Protein AF-A0AAV5T6N1-F1 (afdb_monomer_lite)

InterPro domains:
  IPR019428 7TM GPCR, serpentine receptor class r (Str) [PF10326] (28-149)
  IPR019428 7TM GPCR, serpentine receptor class r (Str) [PF10326] (195-340)

Secondary structure (DSSP, 8-state):
-HHHHHHHHHHHHSS-TTTS-EEEEEHHHHHH---HHHHHHHHHHHHHHHHHHHHHHHHHHHHHHHHHHS---HHHHHHHHHHHHHHHHHHHHHIIIIIHHHHHHHHHHHHTPPPPHHHHHHHHHHHHHHHHHHHHHHHHH-HHHHHHHHHHHHHHHHHHTT-------PPP------------S-TT-HHHHHHHHHHHHHHHHHHHHHHHHHHHS--SS-HHHHHHHHHHHHHHHHHHHHHHHH-EEEEEETTEEEEEE-STTTT-THHHHHIIIIIHHHHHHHHHHHHHHHHHHHHHHH-HHHHHHTT-HHHHHHHHHHHHHHHHHHHHHHHHTS--TTGGG----TTHHHHHHHHHHHHHHHHHHHHHHHHHHHHHHHHHHS---HHHHHHHHHHHHHHHH-

Structure (mmCIF, N/CA/C/O backbone):
data_AF-A0AAV5T6N1-F1
#
_entry.id   AF-A0AAV5T6N1-F1
#
loop_
_atom_site.group_PDB
_atom_site.id
_atom_site.type_symbol
_atom_site.label_atom_id
_atom_site.label_alt_id
_atom_site.label_comp_id
_atom_site.label_asym_id
_atom_site.label_entity_id
_atom_site.label_seq_id
_atom_site.pdbx_PDB_ins_code
_atom_site.Cartn_x
_atom_site.Cartn_y
_atom_site.Cartn_z
_atom_site.occupancy
_atom_site.B_iso_or_equiv
_atom_site.auth_seq_id
_atom_site.auth_comp_id
_atom_site.auth_asym_id
_atom_site.auth_atom_id
_atom_site.pdbx_PDB_model_num
ATOM 1 N N . PHE A 1 1 ? 23.885 -3.125 -21.159 1.00 80.06 1 PHE A N 1
ATOM 2 C CA . PHE A 1 1 ? 22.544 -3.024 -20.554 1.00 80.06 1 PHE A CA 1
ATOM 3 C C . PHE A 1 1 ? 21.526 -2.171 -21.328 1.00 80.06 1 PHE A C 1
ATOM 5 O O . PHE A 1 1 ? 20.839 -2.745 -22.158 1.00 80.06 1 PHE A O 1
ATOM 12 N N . LEU A 1 2 ? 21.402 -0.845 -21.113 1.00 81.94 2 LEU A N 1
ATOM 13 C CA . LEU A 1 2 ? 20.228 -0.052 -21.562 1.00 81.94 2 LEU A CA 1
ATOM 14 C C . LEU A 1 2 ? 19.859 -0.222 -23.046 1.00 81.94 2 LEU A C 1
ATOM 16 O O . LEU A 1 2 ? 18.701 -0.450 -23.362 1.00 81.94 2 LEU A O 1
ATOM 20 N N . PHE A 1 3 ? 20.833 -0.173 -23.956 1.00 88.31 3 PHE A N 1
ATOM 21 C CA . PHE A 1 3 ? 20.565 -0.356 -25.386 1.00 88.31 3 PHE A CA 1
ATOM 22 C C . PHE A 1 3 ? 20.017 -1.758 -25.718 1.00 88.31 3 PHE A C 1
ATOM 24 O O . PHE A 1 3 ? 19.049 -1.874 -26.462 1.00 88.31 3 PHE A O 1
ATOM 31 N N . LYS A 1 4 ? 20.587 -2.810 -25.112 1.00 88.75 4 LYS A N 1
ATOM 32 C CA . LYS A 1 4 ? 20.131 -4.206 -25.253 1.00 88.75 4 LYS A CA 1
ATOM 33 C C . LYS A 1 4 ? 18.708 -4.373 -24.710 1.00 88.75 4 LYS A C 1
ATOM 35 O O . LYS A 1 4 ? 17.855 -4.908 -25.406 1.00 88.75 4 LYS A O 1
ATOM 40 N N . ALA A 1 5 ? 18.442 -3.857 -23.507 1.00 88.81 5 ALA A N 1
ATOM 41 C CA . ALA A 1 5 ? 17.113 -3.899 -22.898 1.00 88.81 5 ALA A CA 1
ATOM 42 C C . ALA A 1 5 ? 16.069 -3.154 -23.746 1.00 88.81 5 ALA A C 1
ATOM 44 O O . ALA A 1 5 ? 14.985 -3.681 -23.967 1.00 88.81 5 ALA A O 1
ATOM 45 N N . ALA A 1 6 ? 16.413 -1.975 -24.276 1.00 91.25 6 ALA A N 1
ATOM 46 C CA . ALA A 1 6 ? 15.530 -1.220 -25.157 1.00 91.25 6 ALA A CA 1
ATOM 47 C C . ALA A 1 6 ? 15.196 -1.998 -26.438 1.00 91.25 6 ALA A C 1
ATOM 49 O O . ALA A 1 6 ? 14.029 -2.099 -26.781 1.00 91.25 6 ALA A O 1
ATOM 50 N N . LEU A 1 7 ? 16.183 -2.600 -27.115 1.00 92.81 7 LEU A N 1
ATOM 51 C CA . LEU A 1 7 ? 15.928 -3.406 -28.318 1.00 92.81 7 LEU A CA 1
ATOM 52 C C . LEU A 1 7 ? 14.955 -4.560 -28.049 1.00 92.81 7 LEU A C 1
ATOM 54 O O . LEU A 1 7 ? 13.988 -4.728 -28.781 1.00 92.81 7 LEU A O 1
ATOM 58 N N . LEU A 1 8 ? 15.164 -5.299 -26.960 1.00 90.50 8 LEU A N 1
ATOM 59 C CA . LEU A 1 8 ? 14.302 -6.432 -26.635 1.00 90.50 8 LEU A CA 1
ATOM 60 C C . LEU A 1 8 ? 12.882 -5.999 -26.230 1.00 90.50 8 LEU A C 1
ATOM 62 O O . LEU A 1 8 ? 11.904 -6.673 -26.551 1.00 90.50 8 LEU A O 1
ATOM 66 N N . LEU A 1 9 ? 12.748 -4.861 -25.542 1.00 90.88 9 LEU A N 1
ATOM 67 C CA . LEU A 1 9 ? 11.443 -4.272 -25.233 1.00 90.88 9 LEU A CA 1
ATOM 68 C C . LEU A 1 9 ? 10.744 -3.753 -26.501 1.00 90.88 9 LEU A C 1
ATOM 70 O O . LEU A 1 9 ? 9.528 -3.917 -26.621 1.00 90.88 9 LEU A O 1
ATOM 74 N N . ASN A 1 10 ? 11.493 -3.195 -27.461 1.00 93.56 10 ASN A N 1
ATOM 75 C CA . ASN A 1 10 ? 10.959 -2.755 -28.752 1.00 93.56 10 ASN A CA 1
ATOM 76 C C . ASN A 1 10 ? 10.338 -3.916 -29.523 1.00 93.56 10 ASN A C 1
ATOM 78 O O . ASN A 1 10 ? 9.215 -3.791 -30.008 1.00 93.56 10 ASN A O 1
ATOM 82 N N . ASP A 1 11 ? 11.044 -5.044 -29.598 1.00 91.38 11 ASP A N 1
ATOM 83 C CA . ASP A 1 11 ? 10.562 -6.232 -30.305 1.00 91.38 11 ASP A CA 1
ATOM 84 C C . ASP A 1 11 ? 9.281 -6.782 -29.664 1.00 91.38 11 ASP A C 1
ATOM 86 O O . ASP A 1 11 ? 8.389 -7.270 -30.358 1.00 91.38 11 ASP A O 1
ATOM 90 N N . ARG A 1 12 ? 9.160 -6.656 -28.337 1.00 90.44 12 ARG A N 1
ATOM 91 C CA . ARG A 1 12 ? 8.043 -7.211 -27.566 1.00 90.44 12 ARG A CA 1
ATOM 92 C C . ARG A 1 12 ? 6.785 -6.348 -27.558 1.00 90.44 12 ARG A C 1
ATOM 94 O O . ARG A 1 12 ? 5.684 -6.889 -27.567 1.00 90.44 12 ARG A O 1
ATOM 101 N N . PHE A 1 13 ? 6.940 -5.032 -27.467 1.00 91.00 13 PHE A N 1
ATOM 102 C CA . PHE A 1 13 ? 5.826 -4.087 -27.309 1.00 91.00 13 PHE A CA 1
ATOM 103 C C . PHE A 1 13 ? 5.625 -3.189 -28.531 1.00 91.00 13 PHE A C 1
ATOM 105 O O . PHE A 1 13 ? 4.804 -2.275 -28.491 1.00 91.00 13 PHE A O 1
ATOM 112 N N . HIS A 1 14 ? 6.396 -3.404 -29.599 1.00 91.12 14 HIS A N 1
ATOM 113 C CA . HIS A 1 14 ? 6.330 -2.631 -30.840 1.00 91.12 14 HIS A CA 1
ATOM 114 C C . HIS A 1 14 ? 6.408 -1.110 -30.613 1.00 91.12 14 HIS A C 1
ATOM 116 O O . HIS A 1 14 ? 5.779 -0.327 -31.322 1.00 91.12 14 HIS A O 1
ATOM 122 N N . THR A 1 15 ? 7.179 -0.691 -29.605 1.00 89.69 15 THR A N 1
ATOM 123 C CA . THR A 1 15 ? 7.341 0.712 -29.196 1.00 89.69 15 THR A CA 1
ATOM 124 C C . THR A 1 15 ? 8.819 1.053 -29.067 1.00 89.69 15 THR A C 1
ATOM 126 O O . THR A 1 15 ? 9.600 0.188 -28.703 1.00 89.69 15 THR A O 1
ATOM 129 N N . ASP A 1 16 ? 9.232 2.293 -29.343 1.00 92.12 16 ASP A N 1
ATOM 130 C CA . ASP A 1 16 ? 10.639 2.696 -29.235 1.00 92.12 16 ASP A CA 1
ATOM 131 C C . ASP A 1 16 ? 11.060 3.041 -27.788 1.00 92.12 16 ASP A C 1
ATOM 133 O O . ASP A 1 16 ? 11.113 4.203 -27.384 1.00 92.12 16 ASP A O 1
ATOM 137 N N . PHE A 1 17 ? 11.443 2.027 -27.010 1.00 92.31 17 PHE A N 1
ATOM 138 C CA . PHE A 1 17 ? 12.011 2.131 -25.659 1.00 92.31 17 PHE A CA 1
ATOM 139 C C . PHE A 1 17 ? 13.361 2.854 -25.591 1.00 92.31 17 PHE A C 1
ATOM 141 O O . PHE A 1 17 ? 13.885 3.069 -24.500 1.00 92.31 17 PHE A O 1
ATOM 148 N N . ARG A 1 18 ? 13.932 3.302 -26.717 1.00 90.94 18 ARG A N 1
ATOM 149 C CA . ARG A 1 18 ? 15.054 4.257 -26.687 1.00 90.94 18 ARG A CA 1
ATOM 150 C C . ARG A 1 18 ? 14.617 5.632 -26.175 1.00 90.94 18 ARG A C 1
ATOM 152 O O . ARG A 1 18 ? 15.468 6.409 -25.748 1.00 90.94 18 ARG A O 1
ATOM 159 N N . ARG A 1 19 ? 13.315 5.934 -26.240 1.00 90.12 19 ARG A N 1
ATOM 160 C CA . ARG A 1 19 ? 12.711 7.197 -25.783 1.00 90.12 19 ARG A CA 1
ATOM 161 C C . ARG A 1 19 ? 12.026 7.089 -24.424 1.00 90.12 19 ARG A C 1
ATOM 163 O O . ARG A 1 19 ? 11.943 8.090 -23.721 1.00 90.12 19 ARG A O 1
ATOM 170 N N . VAL A 1 20 ? 11.611 5.885 -24.042 1.00 91.69 20 VAL A N 1
ATOM 171 C CA . VAL A 1 20 ? 10.943 5.601 -22.769 1.00 91.69 20 VAL A CA 1
ATOM 172 C C . VAL A 1 20 ? 11.987 5.511 -21.652 1.00 91.69 20 VAL A C 1
ATOM 174 O O . VAL A 1 20 ? 12.846 4.631 -21.700 1.00 91.69 20 VAL A O 1
ATOM 177 N N . PRO A 1 21 ? 11.956 6.365 -20.615 1.00 90.19 21 PRO A N 1
ATOM 178 C CA . PRO A 1 21 ? 12.811 6.195 -19.454 1.00 90.19 21 PRO A CA 1
ATOM 179 C C . PRO A 1 21 ? 12.418 4.929 -18.689 1.00 90.19 21 PRO A C 1
ATOM 181 O O . PRO A 1 21 ? 11.281 4.777 -18.244 1.00 90.19 21 PRO A O 1
ATOM 184 N N . PHE A 1 22 ? 13.382 4.036 -18.490 1.00 89.69 22 PHE A N 1
ATOM 185 C CA . PHE A 1 22 ? 13.222 2.843 -17.668 1.00 89.69 22 PHE A CA 1
ATOM 186 C C . PHE A 1 22 ? 14.432 2.654 -16.752 1.00 89.69 22 PHE A C 1
ATOM 188 O O . PHE A 1 22 ? 15.537 3.120 -17.039 1.00 89.69 22 PHE A O 1
ATOM 195 N N . THR A 1 23 ? 14.221 1.969 -15.633 1.00 85.94 23 THR A N 1
ATOM 196 C CA . THR A 1 23 ? 15.294 1.480 -14.760 1.00 85.94 23 THR A CA 1
ATOM 197 C C . THR A 1 23 ? 15.353 -0.033 -14.834 1.00 85.94 23 THR A C 1
ATOM 199 O O . THR A 1 23 ? 14.362 -0.683 -15.154 1.00 85.94 23 THR A O 1
ATOM 202 N N . GLY A 1 24 ? 16.509 -0.617 -14.555 1.00 83.75 24 GLY A N 1
ATOM 203 C CA . GLY A 1 24 ? 16.645 -2.055 -14.627 1.00 83.75 24 GLY A CA 1
ATOM 204 C C . GLY A 1 24 ? 18.024 -2.565 -14.265 1.00 83.75 24 GLY A C 1
ATOM 205 O O . GLY A 1 24 ? 18.961 -1.790 -14.071 1.00 83.75 24 GLY A O 1
ATOM 206 N N . THR A 1 25 ? 18.129 -3.885 -14.193 1.00 82.31 25 THR A N 1
ATOM 207 C CA . THR A 1 25 ? 19.365 -4.614 -13.905 1.00 82.31 25 THR A CA 1
ATOM 208 C C . THR A 1 25 ? 1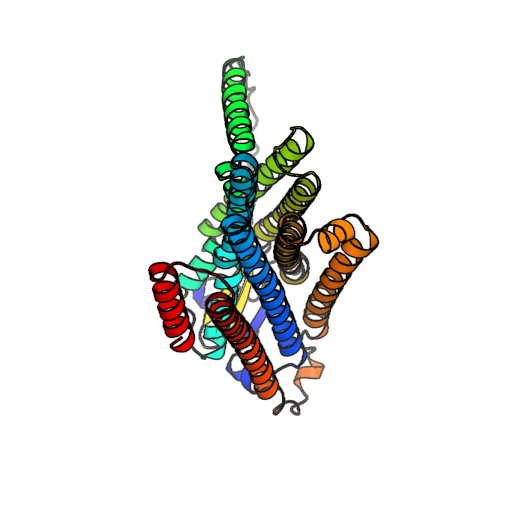9.461 -5.847 -14.800 1.00 82.31 25 THR A C 1
ATOM 210 O O . THR A 1 25 ? 18.454 -6.510 -15.039 1.00 82.31 25 THR A O 1
ATOM 213 N N . GLU A 1 26 ? 20.662 -6.168 -15.277 1.00 82.44 26 GLU A N 1
ATOM 214 C CA . GLU A 1 26 ? 20.975 -7.427 -15.973 1.00 82.44 26 GLU A CA 1
ATOM 215 C C . GLU A 1 26 ? 21.453 -8.443 -14.939 1.00 82.44 26 GLU A C 1
ATOM 217 O O . GLU A 1 26 ? 22.303 -8.099 -14.125 1.00 82.44 26 GLU A O 1
ATOM 222 N N . ALA A 1 27 ? 20.934 -9.665 -14.948 1.00 76.44 27 ALA A N 1
ATOM 223 C CA . ALA A 1 27 ? 21.262 -10.706 -13.978 1.00 76.44 27 ALA A CA 1
ATOM 224 C C . ALA A 1 27 ? 22.746 -11.096 -14.036 1.00 76.44 27 ALA A C 1
ATOM 226 O O . ALA A 1 27 ? 23.354 -11.320 -12.993 1.00 76.44 27 ALA A O 1
ATOM 227 N N . GLU A 1 28 ? 23.339 -11.109 -15.233 1.00 75.88 28 GLU A N 1
ATOM 228 C CA . GLU A 1 28 ? 24.770 -11.376 -15.431 1.00 75.88 28 GLU A CA 1
ATOM 229 C C . GLU A 1 28 ? 25.627 -10.255 -14.825 1.00 75.88 28 GLU A C 1
ATOM 231 O O . GLU A 1 28 ? 26.455 -10.506 -13.953 1.00 75.88 28 GLU A O 1
ATOM 236 N N . ALA A 1 29 ? 25.342 -8.993 -15.172 1.00 67.00 29 ALA A N 1
ATOM 237 C CA . ALA A 1 29 ? 26.032 -7.843 -14.576 1.00 67.00 29 ALA A CA 1
ATOM 238 C C . ALA A 1 29 ? 25.784 -7.732 -13.059 1.00 67.00 29 ALA A C 1
ATOM 240 O O . ALA A 1 29 ? 26.625 -7.231 -12.315 1.00 67.00 29 ALA A O 1
ATOM 241 N N . TYR A 1 30 ? 24.634 -8.218 -12.585 1.00 62.56 30 TYR A N 1
ATOM 242 C CA . TYR A 1 30 ? 24.286 -8.249 -11.168 1.00 62.56 30 TYR A CA 1
ATOM 243 C C . TYR A 1 30 ? 25.174 -9.207 -10.363 1.00 62.56 30 TYR A C 1
ATOM 245 O O . TYR A 1 30 ? 25.321 -9.009 -9.157 1.00 62.56 30 TYR A O 1
ATOM 253 N N . GLN A 1 31 ? 25.768 -10.230 -10.984 1.00 65.19 31 GLN A N 1
ATOM 254 C CA . GLN A 1 31 ? 26.694 -11.129 -10.292 1.00 65.19 31 GLN A CA 1
ATOM 255 C C . GLN A 1 31 ? 28.091 -10.516 -10.130 1.00 65.19 31 GLN A C 1
ATOM 257 O O . GLN A 1 31 ? 28.715 -10.720 -9.090 1.00 65.19 31 GLN A O 1
ATOM 262 N N . GLU A 1 32 ? 28.557 -9.726 -11.098 1.00 64.19 32 GLU A N 1
ATOM 263 C CA . GLU A 1 32 ? 29.924 -9.182 -11.094 1.00 64.19 32 GLU A CA 1
ATOM 264 C C . GLU A 1 32 ? 30.039 -7.796 -10.435 1.00 64.19 32 GLU A C 1
ATOM 266 O O . GLU A 1 32 ? 31.021 -7.520 -9.743 1.00 64.19 32 GLU A O 1
ATOM 271 N N . GLU A 1 33 ? 29.022 -6.939 -10.571 1.00 59.41 33 GLU A N 1
ATOM 272 C CA . GLU A 1 33 ? 29.039 -5.544 -10.109 1.00 59.41 33 GLU A CA 1
ATOM 273 C C . GLU A 1 33 ? 27.908 -5.252 -9.111 1.00 59.41 33 GLU A C 1
ATOM 275 O O . GLU A 1 33 ? 27.053 -4.382 -9.324 1.00 59.41 33 GLU A O 1
ATOM 280 N N . GLN A 1 34 ? 27.874 -5.956 -7.976 1.00 60.12 34 GLN A N 1
ATOM 281 C CA . GLN A 1 34 ? 26.928 -5.580 -6.925 1.00 60.12 34 GLN A CA 1
ATOM 282 C C . GLN A 1 34 ? 27.294 -4.226 -6.311 1.00 60.12 34 GLN A C 1
ATOM 284 O O . GLN A 1 34 ? 28.146 -4.099 -5.430 1.00 60.12 34 GLN A O 1
ATOM 289 N N . ASN A 1 35 ? 26.591 -3.195 -6.769 1.00 65.25 35 ASN A N 1
ATOM 290 C CA . ASN A 1 35 ? 26.734 -1.843 -6.266 1.00 65.25 35 ASN A CA 1
ATOM 291 C C . ASN A 1 35 ? 26.258 -1.774 -4.806 1.00 65.25 35 ASN A C 1
ATOM 293 O O . ASN A 1 35 ? 25.087 -2.027 -4.507 1.00 65.25 35 ASN A O 1
ATOM 297 N N . PHE A 1 36 ? 27.159 -1.393 -3.898 1.00 67.69 36 PHE A N 1
ATOM 298 C CA . PHE A 1 36 ? 26.923 -1.356 -2.448 1.00 67.69 36 PHE A CA 1
ATOM 299 C C . PHE A 1 36 ? 25.633 -0.613 -2.059 1.00 67.69 36 PHE A C 1
ATOM 301 O O . PHE A 1 36 ? 24.920 -1.016 -1.141 1.00 67.69 36 PHE A O 1
ATOM 308 N N . GLY A 1 37 ? 25.285 0.447 -2.789 1.00 66.44 37 GLY A N 1
ATOM 309 C CA . GLY A 1 37 ? 24.067 1.207 -2.527 1.00 66.44 37 GLY A CA 1
ATOM 310 C C . GLY A 1 37 ? 22.764 0.489 -2.854 1.00 66.44 37 GLY A C 1
ATOM 311 O O . GLY A 1 37 ? 21.803 0.651 -2.111 1.00 66.44 37 GLY A O 1
ATOM 312 N N . VAL A 1 38 ? 22.718 -0.337 -3.907 1.00 68.19 38 VAL A N 1
ATOM 313 C CA . VAL A 1 38 ? 21.513 -1.122 -4.250 1.00 68.19 38 VAL A CA 1
ATOM 314 C C . VAL A 1 38 ? 21.232 -2.139 -3.153 1.00 68.19 38 VAL A C 1
ATOM 316 O O . VAL A 1 38 ? 20.090 -2.305 -2.720 1.00 68.19 38 VAL A O 1
ATOM 319 N N . ILE A 1 39 ? 22.292 -2.770 -2.650 1.00 72.56 39 ILE A N 1
ATOM 320 C CA . ILE A 1 39 ? 22.214 -3.665 -1.503 1.00 72.56 39 ILE A CA 1
ATOM 321 C C . ILE A 1 39 ? 21.689 -2.898 -0.294 1.00 72.56 39 ILE A C 1
ATOM 323 O O . ILE A 1 39 ? 20.688 -3.310 0.280 1.00 72.56 39 ILE A O 1
ATOM 327 N N . PHE A 1 40 ? 22.313 -1.777 0.078 1.00 74.12 40 PHE A N 1
ATOM 328 C CA . PHE A 1 40 ? 21.904 -1.006 1.252 1.00 74.12 40 PHE A CA 1
ATOM 329 C C . PHE A 1 40 ? 20.450 -0.524 1.149 1.00 74.12 40 PHE A C 1
ATOM 331 O O . PHE A 1 40 ? 19.692 -0.636 2.111 1.00 74.12 40 PHE A O 1
ATOM 338 N N . ALA A 1 41 ? 20.026 -0.055 -0.027 1.00 69.75 41 ALA A N 1
ATOM 339 C CA . ALA A 1 41 ? 18.642 0.325 -0.289 1.00 69.75 41 ALA A CA 1
ATOM 340 C C . ALA A 1 41 ? 17.686 -0.869 -0.126 1.00 69.75 41 ALA A C 1
ATOM 342 O O . ALA A 1 41 ? 16.646 -0.729 0.516 1.00 69.75 41 ALA A O 1
ATOM 343 N N . THR A 1 42 ? 18.065 -2.051 -0.622 1.00 75.88 42 THR A N 1
ATOM 344 C CA . THR A 1 42 ? 17.283 -3.292 -0.482 1.00 75.88 42 THR A CA 1
ATOM 345 C C . THR A 1 42 ? 17.211 -3.762 0.973 1.00 75.88 42 THR A C 1
ATOM 347 O O . THR A 1 42 ? 16.125 -4.079 1.452 1.00 75.88 42 THR A O 1
ATOM 350 N N . VAL A 1 43 ? 18.337 -3.760 1.702 1.00 78.69 43 VAL A N 1
ATOM 351 C CA . VAL A 1 43 ? 18.405 -4.056 3.148 1.00 78.69 43 VAL A CA 1
ATOM 352 C C . VAL A 1 43 ? 17.455 -3.128 3.896 1.00 78.69 43 VAL A C 1
ATOM 354 O O . VAL A 1 43 ? 16.621 -3.587 4.672 1.00 78.69 43 VAL A O 1
ATOM 357 N N . ASN A 1 44 ? 17.560 -1.820 3.646 1.00 77.56 44 ASN A N 1
ATOM 358 C CA . ASN A 1 44 ? 16.769 -0.809 4.332 1.00 77.56 44 ASN A CA 1
ATOM 359 C C . ASN A 1 44 ? 15.271 -1.011 4.045 1.00 77.56 44 ASN A C 1
ATOM 361 O O . ASN A 1 44 ? 14.483 -1.167 4.979 1.00 77.56 44 ASN A O 1
ATOM 365 N N . TYR A 1 45 ? 14.903 -1.140 2.765 1.00 80.50 45 TYR A N 1
ATOM 366 C CA . TYR A 1 45 ? 13.537 -1.408 2.304 1.00 80.50 45 TYR A CA 1
ATOM 367 C C . TYR A 1 45 ? 12.932 -2.642 2.987 1.00 80.50 45 TYR A C 1
ATOM 369 O O . TYR A 1 45 ? 11.856 -2.566 3.584 1.00 80.50 45 TYR A O 1
ATOM 377 N N . LEU A 1 46 ? 13.646 -3.773 2.956 1.00 82.88 46 LEU A N 1
ATOM 378 C CA . LEU A 1 46 ? 13.199 -5.014 3.582 1.00 82.88 46 LEU A CA 1
ATOM 379 C C . LEU A 1 46 ? 13.108 -4.877 5.104 1.00 82.88 46 LEU A C 1
ATOM 381 O O . LEU A 1 46 ? 12.104 -5.278 5.690 1.00 82.88 46 LEU A O 1
ATOM 385 N N . SER A 1 47 ? 14.110 -4.272 5.749 1.00 83.00 47 SER A N 1
ATOM 386 C CA . SER A 1 47 ? 14.138 -4.095 7.206 1.00 83.00 47 SER A CA 1
ATOM 387 C C . SER A 1 47 ? 12.929 -3.304 7.704 1.00 83.00 47 SER A C 1
ATOM 389 O O . SER A 1 47 ? 12.316 -3.668 8.708 1.00 83.00 47 SER A O 1
ATOM 391 N N . MET A 1 48 ? 12.518 -2.286 6.949 1.00 83.44 48 MET A N 1
ATOM 392 C CA . MET A 1 48 ? 11.374 -1.453 7.275 1.00 83.44 48 MET A CA 1
ATOM 393 C C . MET A 1 48 ? 10.048 -2.188 7.051 1.00 83.44 48 MET A C 1
ATOM 395 O O . MET A 1 48 ? 9.168 -2.120 7.913 1.00 83.44 48 MET A O 1
ATOM 399 N N . ILE A 1 49 ? 9.909 -2.955 5.960 1.00 85.38 49 ILE A N 1
ATOM 400 C CA . ILE A 1 49 ? 8.740 -3.828 5.757 1.00 85.38 49 ILE A CA 1
ATOM 401 C C . ILE A 1 49 ? 8.618 -4.819 6.916 1.00 85.38 49 ILE A C 1
ATOM 403 O O . ILE A 1 49 ? 7.552 -4.918 7.524 1.00 85.38 49 ILE A O 1
ATOM 407 N N . PHE A 1 50 ? 9.700 -5.511 7.279 1.00 85.12 50 PHE A N 1
ATOM 408 C CA . PHE A 1 50 ? 9.675 -6.474 8.381 1.00 85.12 50 PHE A CA 1
ATOM 409 C C . PHE A 1 50 ? 9.383 -5.817 9.724 1.00 85.12 50 PHE A C 1
ATOM 411 O O . PHE A 1 50 ? 8.587 -6.349 10.496 1.00 85.12 50 PHE A O 1
ATOM 418 N N . PHE A 1 51 ? 9.952 -4.644 9.995 1.00 86.25 51 PHE A N 1
ATOM 419 C CA . PHE A 1 51 ? 9.661 -3.893 11.210 1.00 86.25 51 PHE A CA 1
ATOM 420 C C . PHE A 1 51 ? 8.179 -3.496 11.297 1.00 86.25 51 PHE A C 1
ATOM 422 O O . PHE A 1 51 ? 7.533 -3.717 12.329 1.00 86.25 51 PHE A O 1
ATOM 429 N N . CYS A 1 52 ? 7.607 -2.972 10.208 1.00 87.94 52 CYS A N 1
ATOM 430 C CA . CYS A 1 52 ? 6.199 -2.585 10.145 1.00 87.94 52 CYS A CA 1
ATOM 431 C C . CYS A 1 52 ? 5.276 -3.800 10.304 1.00 87.94 52 CYS A C 1
ATOM 433 O O . CYS A 1 52 ? 4.378 -3.793 11.151 1.00 87.94 52 CYS A O 1
ATOM 435 N N . LEU A 1 53 ? 5.514 -4.868 9.536 1.00 87.94 53 LEU A N 1
ATOM 436 C CA . LEU A 1 53 ? 4.722 -6.100 9.587 1.00 87.94 53 LEU A CA 1
ATOM 437 C C . LEU A 1 53 ? 4.846 -6.805 10.935 1.00 87.94 53 LEU A C 1
ATOM 439 O O . LEU A 1 53 ? 3.831 -7.173 11.524 1.00 87.94 53 LEU A O 1
ATOM 443 N N . GLY A 1 54 ? 6.059 -6.927 11.470 1.00 86.88 54 GLY A N 1
ATOM 444 C CA . GLY A 1 54 ? 6.312 -7.482 12.795 1.00 86.88 54 GLY A CA 1
ATOM 445 C C . GLY A 1 54 ? 5.572 -6.703 13.881 1.00 86.88 54 GLY A C 1
ATOM 446 O O . GLY A 1 54 ? 4.884 -7.300 14.710 1.00 86.88 54 GLY A O 1
ATOM 447 N N . THR A 1 55 ? 5.613 -5.367 13.830 1.00 87.81 55 THR A N 1
ATOM 448 C CA . THR A 1 55 ? 4.861 -4.507 14.757 1.00 87.81 55 THR A CA 1
ATOM 449 C C . THR A 1 55 ? 3.357 -4.750 14.652 1.00 87.81 55 THR A C 1
ATOM 451 O O . THR A 1 55 ? 2.705 -4.956 15.679 1.00 87.81 55 THR A O 1
ATOM 454 N N . MET A 1 56 ? 2.799 -4.779 13.437 1.00 90.19 56 MET A N 1
ATOM 455 C CA . MET A 1 56 ? 1.372 -5.034 13.209 1.00 90.19 56 MET A CA 1
ATOM 456 C C . MET A 1 56 ? 0.947 -6.423 13.705 1.00 90.19 56 MET A C 1
ATOM 458 O O . MET A 1 56 ? -0.054 -6.535 14.416 1.00 90.19 56 MET A O 1
ATOM 462 N N . LEU A 1 57 ? 1.725 -7.469 13.413 1.00 90.06 57 LEU A N 1
ATOM 463 C CA . LEU A 1 57 ? 1.453 -8.843 13.846 1.00 90.06 57 LEU A CA 1
ATOM 464 C C . LEU A 1 57 ? 1.515 -8.981 15.372 1.00 90.06 57 LEU A C 1
ATOM 466 O O . LEU A 1 57 ? 0.571 -9.485 15.986 1.00 90.06 57 LEU A O 1
ATOM 470 N N . VAL A 1 58 ? 2.583 -8.485 16.007 1.00 89.25 58 VAL A N 1
ATOM 471 C CA . VAL A 1 58 ? 2.757 -8.554 17.467 1.00 89.25 58 VAL A CA 1
ATOM 472 C C . VAL A 1 58 ? 1.675 -7.745 18.182 1.00 89.25 58 VAL A C 1
ATOM 474 O O . VAL A 1 58 ? 1.057 -8.242 19.130 1.00 89.25 58 VAL A O 1
ATOM 477 N N . CYS A 1 59 ? 1.405 -6.515 17.734 1.00 91.38 59 CYS A N 1
ATOM 478 C CA . CYS A 1 59 ? 0.368 -5.663 18.318 1.00 91.38 59 CYS A CA 1
ATOM 479 C C . CYS A 1 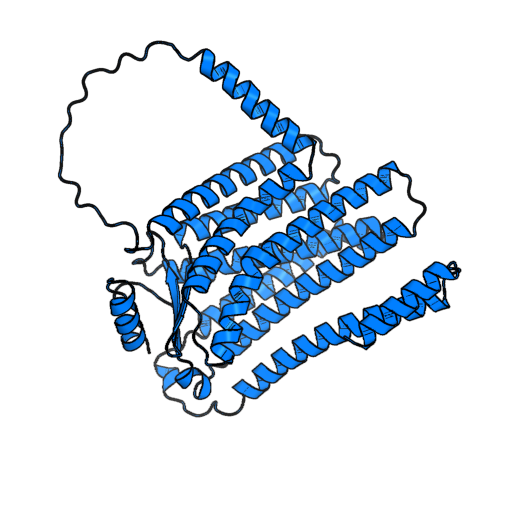59 ? -1.023 -6.266 18.117 1.00 91.38 59 CYS A C 1
ATOM 481 O O . CYS A 1 59 ? -1.771 -6.402 19.086 1.00 91.38 59 CYS A O 1
ATOM 483 N N . GLY A 1 60 ? -1.354 -6.685 16.894 1.00 90.62 60 GLY A N 1
ATOM 484 C CA . GLY A 1 60 ? -2.634 -7.299 16.549 1.00 90.62 60 GLY A CA 1
ATOM 485 C C . GLY A 1 60 ? -2.906 -8.558 17.366 1.00 90.62 60 GLY A C 1
ATOM 486 O O . GLY A 1 60 ? -3.974 -8.690 17.969 1.00 90.62 60 GLY A O 1
ATOM 487 N N . TRP A 1 61 ? -1.908 -9.437 17.489 1.00 91.44 61 TRP A N 1
ATOM 488 C CA . TRP A 1 61 ? -2.006 -10.640 18.312 1.00 91.44 61 TRP A CA 1
ATOM 489 C C . TRP A 1 61 ? -2.224 -10.316 19.793 1.00 91.44 61 TRP A C 1
ATOM 491 O O . TRP A 1 61 ? -3.102 -10.896 20.440 1.00 91.44 61 TRP A O 1
ATOM 501 N N . ARG A 1 62 ? -1.476 -9.352 20.348 1.00 90.62 62 ARG A N 1
ATOM 502 C CA . ARG A 1 62 ? -1.649 -8.940 21.749 1.00 90.62 62 ARG A CA 1
ATOM 503 C C . ARG A 1 62 ? -3.009 -8.292 22.007 1.00 90.62 62 ARG A C 1
ATOM 505 O O . ARG A 1 62 ? -3.600 -8.568 23.050 1.00 90.62 62 ARG A O 1
ATOM 512 N N . ILE A 1 63 ? -3.516 -7.473 21.083 1.00 91.00 63 ILE A N 1
ATOM 513 C CA . ILE A 1 63 ? -4.866 -6.891 21.159 1.00 91.00 63 ILE A CA 1
ATOM 514 C C . ILE A 1 63 ? -5.907 -8.013 21.176 1.00 91.00 63 ILE A C 1
ATOM 516 O O . ILE A 1 63 ? -6.721 -8.073 22.097 1.00 91.00 63 ILE A O 1
ATOM 520 N N . GLN A 1 64 ? -5.843 -8.941 20.217 1.00 93.19 64 GLN A N 1
ATOM 521 C CA . GLN A 1 64 ? -6.768 -10.074 20.129 1.00 93.19 64 GLN A CA 1
ATOM 522 C C . GLN A 1 64 ? -6.770 -10.901 21.417 1.00 93.19 64 GLN A C 1
ATOM 524 O O . GLN A 1 64 ? -7.826 -11.243 21.957 1.00 93.19 64 GLN A O 1
ATOM 529 N N . ARG A 1 65 ? -5.579 -11.180 21.949 1.00 91.31 65 ARG A N 1
ATOM 530 C CA . ARG A 1 65 ? -5.425 -11.892 23.212 1.00 91.31 65 ARG A CA 1
ATOM 531 C C . ARG A 1 65 ? -6.051 -11.120 24.373 1.00 91.31 65 ARG A C 1
ATOM 533 O O . ARG A 1 65 ? -6.850 -11.706 25.095 1.00 91.31 65 ARG A O 1
ATOM 540 N N . SER A 1 66 ? -5.759 -9.827 24.518 1.00 89.88 66 SER A N 1
ATOM 541 C CA . SER A 1 66 ? -6.331 -8.970 25.571 1.00 89.88 66 SER A CA 1
ATOM 542 C C . SER A 1 66 ? -7.863 -8.968 25.544 1.00 89.88 66 SER A C 1
ATOM 544 O O . SER A 1 66 ? -8.498 -9.164 26.579 1.00 89.88 66 SER A O 1
ATOM 546 N N . ILE A 1 67 ? -8.464 -8.854 24.353 1.00 90.25 67 ILE A N 1
ATOM 547 C CA . ILE A 1 67 ? -9.922 -8.915 24.151 1.00 90.25 67 ILE A CA 1
ATOM 548 C C . ILE A 1 67 ? -10.503 -10.264 24.610 1.00 90.25 67 ILE A C 1
ATOM 550 O O . ILE A 1 67 ? -11.626 -10.312 25.119 1.00 90.25 67 ILE A O 1
ATOM 554 N N . SER A 1 68 ? -9.766 -11.362 24.407 1.00 92.06 68 SER A N 1
ATOM 555 C CA . SER A 1 68 ? -10.210 -12.713 24.772 1.00 92.06 68 SER A CA 1
ATOM 556 C C . SER A 1 68 ? -10.065 -13.029 26.263 1.00 92.06 68 SER A C 1
ATOM 558 O O . SER A 1 68 ? -10.890 -13.760 26.805 1.00 92.06 68 SER A O 1
ATOM 560 N N . THR A 1 69 ? -9.043 -12.486 26.932 1.00 93.12 69 THR A N 1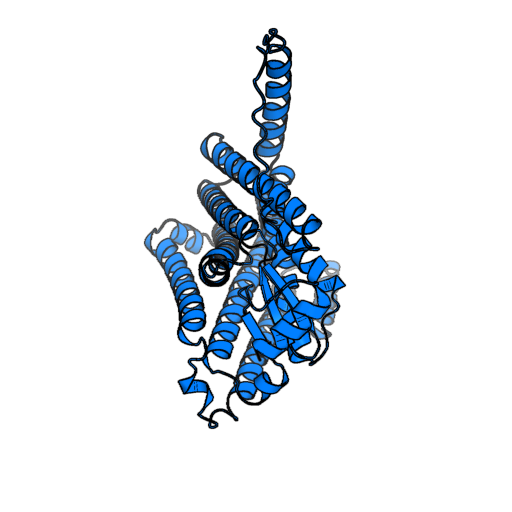
ATOM 561 C CA . THR A 1 69 ? -8.720 -12.843 28.322 1.00 93.12 69 THR A CA 1
ATOM 562 C C . THR A 1 69 ? -9.315 -11.890 29.348 1.00 93.12 69 THR A C 1
ATOM 564 O O . THR A 1 69 ? -9.619 -12.309 30.462 1.00 93.12 69 THR A O 1
ATOM 567 N N . ASN A 1 70 ? -9.467 -10.608 29.013 1.00 90.19 70 ASN A N 1
ATOM 568 C CA . ASN A 1 70 ? -9.892 -9.602 29.980 1.00 90.19 70 ASN A CA 1
ATOM 569 C C . ASN A 1 70 ? -11.421 -9.550 30.109 1.00 90.19 70 ASN A C 1
ATOM 571 O O . ASN A 1 70 ? -12.162 -9.627 29.122 1.00 90.19 70 ASN A O 1
ATOM 575 N N . LYS A 1 71 ? -11.902 -9.369 31.348 1.00 93.44 71 LYS A N 1
ATOM 576 C CA . LYS A 1 71 ? -13.317 -9.110 31.657 1.00 93.44 71 LYS A CA 1
ATOM 577 C C . LYS A 1 71 ? -13.684 -7.686 31.218 1.00 93.44 71 LYS A C 1
ATOM 579 O O . LYS A 1 71 ? -13.711 -6.763 32.021 1.00 93.44 71 LYS A O 1
ATOM 584 N N . MET A 1 72 ? -13.899 -7.500 29.920 1.00 90.56 72 MET A N 1
ATOM 585 C CA . MET A 1 72 ? -14.439 -6.267 29.340 1.00 90.56 72 MET A CA 1
ATOM 586 C C . MET A 1 72 ? -15.959 -6.373 29.213 1.00 90.56 72 MET A C 1
ATOM 588 O O . MET A 1 72 ? -16.485 -7.467 29.000 1.00 90.56 72 MET A O 1
ATOM 592 N N . SER A 1 73 ? -16.660 -5.239 29.289 1.00 94.12 73 SER A N 1
ATOM 593 C CA . SER A 1 73 ? -18.085 -5.200 28.952 1.00 94.12 73 SER A CA 1
ATOM 594 C C . SER A 1 73 ? -18.297 -5.595 27.488 1.00 94.12 73 SER A C 1
ATOM 596 O O . SER A 1 73 ? -17.445 -5.340 26.630 1.00 94.12 73 SER A O 1
ATOM 598 N N . GLU A 1 74 ? -19.446 -6.196 27.180 1.00 94.06 74 GLU A N 1
ATOM 599 C CA . GLU A 1 74 ? -19.717 -6.712 25.832 1.00 94.06 74 GLU A CA 1
ATOM 600 C C . GLU A 1 74 ? -19.701 -5.597 24.773 1.00 94.06 74 GLU A C 1
ATOM 602 O O . GLU A 1 74 ? -19.192 -5.773 23.665 1.00 94.06 74 GLU A O 1
ATOM 607 N N . ARG A 1 75 ? -20.147 -4.391 25.151 1.00 91.81 75 ARG A N 1
ATOM 608 C CA . ARG A 1 75 ? -20.079 -3.197 24.299 1.00 91.81 75 ARG A CA 1
ATOM 609 C C . ARG A 1 75 ? -18.636 -2.818 23.947 1.00 91.81 75 ARG A C 1
ATOM 611 O O . ARG A 1 75 ? -18.337 -2.598 22.775 1.00 91.81 75 ARG A O 1
ATOM 618 N N . VAL A 1 76 ? -17.745 -2.757 24.939 1.00 89.56 76 VAL A N 1
ATOM 619 C CA . VAL A 1 76 ? -16.326 -2.403 24.745 1.00 89.56 76 VAL A CA 1
ATOM 620 C C . VAL A 1 76 ? -15.608 -3.490 23.946 1.00 89.56 76 VAL A C 1
ATOM 622 O O . VAL A 1 76 ? -14.887 -3.190 22.995 1.00 89.56 76 VAL A O 1
ATOM 625 N N . ARG A 1 77 ? -15.878 -4.763 24.254 1.00 90.50 77 ARG A N 1
ATOM 626 C CA . ARG A 1 77 ? -15.362 -5.914 23.503 1.00 90.50 77 ARG A CA 1
ATOM 627 C C . ARG A 1 77 ? -15.745 -5.842 22.023 1.00 90.50 77 ARG A C 1
ATOM 629 O O . ARG A 1 77 ? -14.880 -6.028 21.166 1.00 90.50 77 ARG A O 1
ATOM 636 N N . LYS A 1 78 ? -17.013 -5.553 21.710 1.00 90.25 78 LYS A N 1
ATOM 637 C CA . LYS A 1 78 ? -17.497 -5.408 20.328 1.00 90.25 78 LYS A CA 1
ATOM 638 C C . LYS A 1 78 ? -16.795 -4.261 19.600 1.00 90.25 78 LYS A C 1
ATOM 640 O O . LYS A 1 78 ? -16.378 -4.442 18.458 1.00 90.25 78 LYS A O 1
ATOM 645 N N . LEU A 1 79 ? -16.602 -3.125 20.275 1.00 88.31 79 LEU A N 1
ATOM 646 C CA . LEU A 1 79 ? -15.896 -1.971 19.717 1.00 88.31 79 LEU A CA 1
ATOM 647 C C . LEU A 1 79 ? -14.427 -2.297 19.391 1.00 88.31 79 LEU A C 1
ATOM 649 O O . LEU A 1 79 ? -13.980 -2.039 18.274 1.00 88.31 79 LEU A O 1
ATOM 653 N N . HIS A 1 80 ? -13.689 -2.926 20.315 1.00 89.94 80 HIS A N 1
ATOM 654 C CA . HIS A 1 80 ? -12.299 -3.329 20.067 1.00 89.94 80 HIS A CA 1
ATOM 655 C C . HIS A 1 80 ? -12.180 -4.384 18.960 1.00 89.94 80 HIS A C 1
ATOM 657 O O . HIS A 1 80 ? -11.275 -4.288 18.135 1.00 89.94 80 HIS A O 1
ATOM 663 N N . ARG A 1 81 ? -13.100 -5.358 18.889 1.00 89.88 81 ARG A N 1
ATOM 664 C CA . ARG A 1 81 ? -13.129 -6.347 17.794 1.00 89.88 81 ARG A CA 1
ATOM 665 C C . ARG A 1 81 ? -13.376 -5.694 16.439 1.00 89.88 81 ARG A C 1
ATOM 667 O O . ARG A 1 81 ? -12.732 -6.070 15.466 1.00 89.88 81 ARG A O 1
ATOM 674 N N . GLN A 1 82 ? -14.285 -4.723 16.369 1.00 89.44 82 GLN A N 1
ATOM 675 C CA . GLN A 1 82 ? -14.551 -3.992 15.131 1.00 89.44 82 GLN A CA 1
ATOM 676 C C . GLN A 1 82 ? -13.330 -3.173 14.696 1.00 89.44 82 GLN A C 1
ATOM 678 O O . GLN A 1 82 ? -12.948 -3.233 13.530 1.00 89.44 82 GLN A O 1
ATOM 683 N N . ALA A 1 83 ? -12.688 -2.466 15.632 1.00 88.62 83 ALA A N 1
ATOM 684 C CA . ALA A 1 83 ? -11.462 -1.723 15.354 1.00 88.62 83 ALA A CA 1
ATOM 685 C C . ALA A 1 83 ? -10.327 -2.650 14.891 1.00 88.62 83 ALA A C 1
ATOM 687 O O . ALA A 1 83 ? -9.674 -2.359 13.896 1.00 88.62 83 ALA A O 1
ATOM 688 N N . LEU A 1 84 ? -10.130 -3.793 15.555 1.00 88.94 84 LEU A N 1
ATOM 689 C CA . LEU A 1 84 ? -9.121 -4.773 15.154 1.00 88.94 84 LEU A CA 1
ATOM 690 C C . LEU A 1 84 ? -9.411 -5.358 13.766 1.00 88.94 84 LEU A C 1
ATOM 692 O O . LEU A 1 84 ? -8.493 -5.487 12.967 1.00 88.94 84 LEU A O 1
ATOM 696 N N . ARG A 1 85 ? -10.672 -5.680 13.450 1.00 90.62 85 ARG A N 1
ATOM 697 C CA . ARG A 1 85 ? -11.052 -6.173 12.117 1.00 90.62 85 ARG A CA 1
ATOM 698 C C . ARG A 1 85 ? -10.716 -5.156 11.026 1.00 90.62 85 ARG A C 1
ATOM 700 O O . ARG A 1 85 ? -10.181 -5.546 9.995 1.00 90.62 85 ARG A O 1
ATOM 707 N N . LEU A 1 86 ? -11.015 -3.879 11.265 1.00 89.06 86 LEU A N 1
ATOM 708 C CA . LEU A 1 86 ? -10.672 -2.796 10.344 1.00 89.06 86 LEU A CA 1
ATOM 709 C C . LEU A 1 86 ? -9.154 -2.723 10.126 1.00 89.06 86 LEU A C 1
ATOM 711 O O . LEU A 1 86 ? -8.711 -2.736 8.985 1.00 89.06 86 LEU A O 1
ATOM 715 N N . LEU A 1 87 ? -8.373 -2.722 11.208 1.00 89.00 87 LEU A N 1
ATOM 716 C CA . LEU A 1 87 ? -6.909 -2.687 11.156 1.00 89.00 87 LEU A CA 1
ATOM 717 C C . LEU A 1 87 ? -6.318 -3.884 10.402 1.00 89.00 87 LEU A C 1
ATOM 719 O O . LEU A 1 87 ? -5.450 -3.713 9.558 1.00 89.00 87 LEU A O 1
ATOM 723 N N . VAL A 1 88 ? -6.805 -5.098 10.670 1.00 90.12 88 VAL A N 1
ATOM 724 C CA . VAL A 1 88 ? -6.328 -6.308 9.983 1.00 90.12 88 VAL A CA 1
ATOM 725 C C . VAL A 1 88 ? -6.609 -6.226 8.486 1.00 90.12 88 VAL A C 1
ATOM 727 O O . VAL A 1 88 ? -5.719 -6.514 7.695 1.00 90.12 88 VAL A O 1
ATOM 730 N N . LEU A 1 89 ? -7.805 -5.790 8.081 1.00 90.56 89 LEU A N 1
ATOM 731 C CA . LEU A 1 89 ? -8.121 -5.619 6.660 1.00 90.56 89 LEU A CA 1
ATOM 732 C C . LEU A 1 89 ? -7.247 -4.536 6.009 1.00 90.56 89 LEU A C 1
ATOM 734 O O . LEU A 1 89 ? -6.764 -4.737 4.898 1.00 90.56 89 LEU A O 1
ATOM 738 N N . GLN A 1 90 ? -6.974 -3.438 6.721 1.00 87.56 90 GLN A N 1
ATOM 739 C CA . GLN A 1 90 ? -6.045 -2.394 6.275 1.00 87.56 90 GLN A CA 1
ATOM 740 C C . GLN A 1 90 ? -4.600 -2.873 6.144 1.00 87.56 90 GLN A C 1
ATOM 742 O O . GLN A 1 90 ? -3.877 -2.324 5.328 1.00 87.56 90 GLN A O 1
ATOM 747 N N . THR A 1 91 ? -4.166 -3.868 6.920 1.00 86.75 91 THR A N 1
ATOM 748 C CA . THR A 1 91 ? -2.837 -4.484 6.773 1.00 86.75 91 THR A CA 1
ATOM 749 C C . THR A 1 91 ? -2.798 -5.487 5.631 1.00 86.75 91 THR A C 1
ATOM 751 O O . THR A 1 91 ? -1.822 -5.537 4.888 1.00 86.75 91 THR A O 1
ATOM 754 N N . VAL A 1 92 ? -3.855 -6.288 5.476 1.00 88.44 92 VAL A N 1
ATOM 755 C CA . VAL A 1 92 ? -3.946 -7.286 4.402 1.00 88.44 92 VAL A CA 1
ATOM 756 C C . VAL A 1 92 ? -3.930 -6.611 3.030 1.00 88.44 92 VAL A C 1
ATOM 758 O O . VAL A 1 92 ? -3.320 -7.148 2.114 1.00 88.44 92 VAL A O 1
ATOM 761 N N . ASN A 1 93 ? -4.527 -5.423 2.891 1.00 91.06 93 ASN A N 1
ATOM 762 C CA . ASN A 1 93 ? -4.559 -4.706 1.617 1.00 91.06 93 ASN A CA 1
ATOM 763 C C . ASN A 1 93 ? -3.156 -4.400 1.027 1.00 91.06 93 ASN A C 1
ATOM 765 O O . ASN A 1 93 ? -2.818 -4.978 -0.002 1.00 91.06 93 ASN A O 1
ATOM 769 N N . PRO A 1 94 ? -2.284 -3.584 1.653 1.00 88.25 94 PRO A N 1
ATOM 770 C CA . PRO A 1 94 ? -0.939 -3.340 1.135 1.00 88.25 94 PRO A CA 1
ATOM 771 C C . PRO A 1 94 ? -0.113 -4.624 1.040 1.00 88.25 94 PRO A C 1
ATOM 773 O O . PRO A 1 94 ? 0.695 -4.746 0.130 1.00 88.25 94 PRO A O 1
ATOM 776 N N . LEU A 1 95 ? -0.320 -5.606 1.926 1.00 86.75 95 LEU A N 1
ATOM 777 C CA . LEU A 1 95 ? 0.379 -6.890 1.845 1.00 86.75 95 LEU A CA 1
ATOM 778 C C . LEU A 1 95 ? 0.094 -7.633 0.536 1.00 86.75 95 LEU A C 1
ATOM 780 O O . LEU A 1 95 ? 1.024 -8.054 -0.148 1.00 86.75 95 LEU A O 1
ATOM 784 N N . VAL A 1 96 ? -1.185 -7.797 0.200 1.00 90.56 96 VAL A N 1
ATOM 785 C CA . VAL A 1 96 ? -1.625 -8.583 -0.960 1.00 90.56 96 VAL A CA 1
ATOM 786 C C . VAL A 1 96 ? -1.449 -7.807 -2.258 1.00 90.56 96 VAL A C 1
ATOM 788 O O . VAL A 1 96 ? -1.044 -8.385 -3.259 1.00 90.56 96 VAL A O 1
ATOM 791 N N . PHE A 1 97 ? -1.742 -6.508 -2.245 1.00 93.69 97 PHE A N 1
ATOM 792 C CA . PHE A 1 97 ? -1.848 -5.713 -3.465 1.00 93.69 97 PHE A CA 1
ATOM 793 C C . PHE A 1 97 ? -0.600 -4.877 -3.770 1.00 93.69 97 PHE A C 1
ATOM 795 O O . PHE A 1 97 ? -0.479 -4.389 -4.884 1.00 93.69 97 PHE A O 1
ATOM 802 N N . ALA A 1 98 ? 0.353 -4.738 -2.840 1.00 88.75 98 ALA A N 1
ATOM 803 C CA . ALA A 1 98 ? 1.577 -3.966 -3.078 1.00 88.75 98 ALA A CA 1
ATOM 804 C C . ALA A 1 98 ? 2.868 -4.693 -2.658 1.00 88.75 98 ALA A C 1
ATOM 806 O O . ALA A 1 98 ? 3.765 -4.846 -3.484 1.00 88.75 98 ALA A O 1
ATOM 807 N N . VAL A 1 99 ? 2.968 -5.205 -1.422 1.00 87.19 99 VAL A N 1
ATOM 808 C CA . VAL A 1 99 ? 4.166 -5.925 -0.938 1.00 87.19 99 VAL A CA 1
ATOM 809 C C . VAL A 1 99 ? 4.397 -7.186 -1.763 1.00 87.19 99 VAL A C 1
ATOM 811 O O . VAL A 1 99 ? 5.491 -7.390 -2.281 1.00 87.19 99 VAL A O 1
ATOM 814 N N . PHE A 1 100 ? 3.383 -8.044 -1.881 1.00 86.44 100 PHE A N 1
ATOM 815 C CA . PHE A 1 100 ? 3.528 -9.319 -2.575 1.00 86.44 100 PHE A CA 1
ATOM 816 C C . PHE A 1 100 ? 3.874 -9.136 -4.068 1.00 86.44 100 PHE A C 1
ATOM 818 O O . PHE A 1 100 ? 4.892 -9.693 -4.488 1.00 86.44 100 PHE A O 1
ATOM 825 N N . PRO A 1 101 ? 3.165 -8.289 -4.847 1.00 88.88 101 PRO A N 1
ATOM 826 C CA . PRO A 1 101 ? 3.547 -7.965 -6.224 1.00 88.88 101 PRO A CA 1
ATOM 827 C C . PRO A 1 101 ? 4.949 -7.363 -6.373 1.00 88.88 101 PRO A C 1
ATOM 829 O O . PRO A 1 101 ? 5.574 -7.545 -7.413 1.00 88.88 101 PRO A O 1
ATOM 832 N N . ALA A 1 102 ? 5.466 -6.662 -5.358 1.00 85.56 102 ALA A N 1
ATOM 833 C CA . ALA A 1 102 ? 6.819 -6.106 -5.387 1.00 85.56 102 ALA A CA 1
ATOM 834 C C . ALA A 1 102 ? 7.905 -7.147 -5.064 1.00 85.56 102 ALA A C 1
ATOM 836 O O . ALA A 1 102 ? 8.975 -7.131 -5.668 1.00 85.56 102 ALA A O 1
ATOM 837 N N . ILE A 1 103 ? 7.644 -8.064 -4.127 1.00 84.12 103 ILE A N 1
ATOM 838 C CA . ILE A 1 103 ? 8.624 -9.062 -3.673 1.00 84.12 103 ILE A CA 1
ATOM 839 C C . ILE A 1 103 ? 8.782 -10.209 -4.678 1.00 84.12 103 ILE A C 1
ATOM 841 O O . ILE A 1 103 ? 9.892 -10.701 -4.876 1.00 84.12 103 ILE A O 1
ATOM 845 N N . VAL A 1 104 ? 7.696 -10.656 -5.315 1.00 87.38 104 VAL A N 1
ATOM 846 C CA . VAL A 1 104 ? 7.744 -11.815 -6.221 1.00 87.38 104 VAL A CA 1
ATOM 847 C C . VAL A 1 104 ? 8.755 -11.624 -7.368 1.00 87.38 104 VAL A C 1
ATOM 849 O O . VAL A 1 104 ? 9.597 -12.507 -7.532 1.00 87.38 104 VAL A O 1
ATOM 852 N N . PRO A 1 105 ? 8.766 -10.499 -8.115 1.00 85.75 105 PRO A N 1
ATOM 853 C CA . PRO A 1 105 ? 9.777 -10.234 -9.142 1.00 85.75 105 PRO A CA 1
ATOM 854 C C . PRO A 1 105 ? 11.220 -10.347 -8.625 1.00 85.75 105 PRO A C 1
ATOM 856 O O . PRO A 1 105 ? 12.071 -10.921 -9.298 1.00 85.75 105 PRO A O 1
ATOM 859 N N . VAL A 1 106 ? 11.495 -9.886 -7.399 1.00 81.50 106 VAL A N 1
ATOM 860 C CA . VAL A 1 106 ? 12.839 -9.954 -6.797 1.00 81.50 106 VAL A CA 1
ATOM 861 C C . VAL A 1 106 ? 13.319 -11.400 -6.660 1.00 81.50 106 VAL A C 1
ATOM 863 O O . VAL A 1 106 ? 14.471 -11.692 -6.977 1.00 81.50 106 VAL A O 1
ATOM 866 N N . PHE A 1 107 ? 12.444 -12.325 -6.257 1.00 82.56 107 PHE A N 1
ATOM 867 C CA . PHE A 1 107 ? 12.796 -13.746 -6.179 1.00 82.56 107 PHE A CA 1
ATOM 868 C C . PHE A 1 107 ? 13.079 -14.363 -7.551 1.00 82.56 107 PHE A C 1
ATOM 870 O O . PHE A 1 107 ? 13.983 -15.189 -7.668 1.00 82.56 107 PHE A O 1
ATOM 877 N N . TYR A 1 108 ? 12.352 -13.952 -8.594 1.00 86.00 108 TYR A N 1
ATOM 878 C CA . TYR A 1 108 ? 12.610 -14.422 -9.958 1.00 86.00 108 TYR A CA 1
ATOM 879 C C . TYR A 1 108 ? 13.983 -13.968 -10.455 1.00 86.00 108 TYR A C 1
ATOM 881 O O . TYR A 1 108 ? 14.768 -14.814 -10.889 1.00 86.00 108 TYR A O 1
ATOM 889 N N . ILE A 1 109 ? 14.317 -12.686 -10.259 1.00 80.38 109 ILE A N 1
ATOM 890 C CA . ILE A 1 109 ? 15.644 -12.127 -10.569 1.00 80.38 109 ILE A CA 1
ATOM 891 C C . ILE A 1 109 ? 16.737 -12.912 -9.841 1.00 80.38 109 ILE A C 1
ATOM 893 O O . ILE A 1 109 ? 17.700 -13.350 -10.463 1.00 80.38 109 ILE A O 1
ATOM 897 N N . GLN A 1 110 ? 16.574 -13.142 -8.535 1.00 77.75 110 GLN A N 1
ATOM 898 C CA . GLN A 1 110 ? 17.551 -13.886 -7.733 1.00 77.75 110 GLN A CA 1
ATOM 899 C C . GLN A 1 110 ? 17.693 -15.348 -8.165 1.00 77.75 110 GLN A C 1
ATOM 901 O O . GLN A 1 110 ? 18.776 -15.914 -8.063 1.00 77.75 110 GLN A O 1
ATOM 906 N N . SER A 1 111 ? 16.613 -15.962 -8.650 1.00 80.62 111 SER A N 1
ATOM 907 C CA . SER A 1 111 ? 16.638 -17.338 -9.151 1.00 80.62 111 SER A CA 1
ATOM 908 C C . SER A 1 111 ? 17.203 -17.474 -10.568 1.00 80.62 111 SER A C 1
ATOM 910 O O . SER A 1 111 ? 17.349 -18.600 -11.040 1.00 80.62 111 SER A O 1
ATOM 912 N N . GLY A 1 112 ? 17.481 -16.359 -11.257 1.00 80.88 112 GLY A N 1
ATOM 913 C CA . GLY A 1 112 ? 17.889 -16.353 -12.663 1.00 80.88 112 GLY A CA 1
ATOM 914 C C . GLY A 1 112 ? 16.811 -16.885 -13.613 1.00 80.88 112 GLY A C 1
ATOM 915 O O . GLY A 1 112 ? 17.134 -17.355 -14.698 1.00 80.88 112 GLY A O 1
ATOM 916 N N . ARG A 1 113 ? 15.537 -16.872 -13.194 1.00 87.88 113 ARG A N 1
ATOM 917 C CA . ARG A 1 113 ? 14.405 -17.353 -13.995 1.00 87.88 113 ARG A CA 1
ATOM 918 C C . ARG A 1 113 ? 13.617 -16.188 -14.562 1.00 87.88 113 ARG A C 1
ATOM 920 O O . ARG A 1 113 ? 13.414 -15.179 -13.885 1.00 87.88 113 ARG A O 1
ATOM 927 N N . ASP A 1 114 ? 13.087 -16.387 -15.759 1.00 88.50 114 ASP A N 1
ATOM 928 C CA . ASP A 1 114 ? 12.184 -15.427 -16.378 1.00 88.50 114 ASP A CA 1
ATOM 929 C C . ASP A 1 114 ? 10.889 -15.291 -15.587 1.00 88.50 114 ASP A C 1
ATOM 931 O O . ASP A 1 114 ? 10.323 -16.276 -15.099 1.00 88.50 114 ASP A O 1
ATOM 935 N N . TYR A 1 115 ? 10.401 -14.056 -15.488 1.00 91.00 115 TYR A N 1
ATOM 936 C CA . TYR A 1 115 ? 9.119 -13.773 -14.873 1.00 91.00 115 TYR A CA 1
ATOM 937 C C . TYR A 1 115 ? 8.025 -13.830 -15.939 1.00 91.00 115 TYR A C 1
ATOM 939 O O . TYR A 1 115 ? 8.052 -13.037 -16.885 1.00 91.00 115 TYR A O 1
ATOM 947 N N . PRO A 1 116 ? 7.048 -14.749 -15.822 1.00 94.19 116 PRO A N 1
ATOM 948 C CA . PRO A 1 116 ? 5.990 -14.863 -16.812 1.00 94.19 116 PRO A CA 1
ATOM 949 C C . PRO A 1 116 ? 5.286 -13.522 -17.027 1.00 94.19 116 PRO A C 1
ATOM 951 O O . PRO A 1 116 ? 4.829 -12.891 -16.076 1.00 94.19 116 PRO A O 1
ATOM 954 N N . VAL A 1 117 ? 5.128 -13.113 -18.288 1.00 92.31 117 VAL A N 1
ATOM 955 C CA . VAL A 1 117 ? 4.503 -11.823 -18.641 1.00 92.31 117 VAL A CA 1
ATOM 956 C C . VAL A 1 117 ? 3.109 -11.674 -18.044 1.00 92.31 117 VAL A C 1
ATOM 958 O O . VAL A 1 117 ? 2.741 -10.594 -17.590 1.00 92.31 117 VAL A O 1
ATOM 961 N N . LEU A 1 118 ? 2.343 -12.766 -17.985 1.00 94.94 118 LEU A N 1
ATOM 962 C CA . LEU A 1 118 ? 1.032 -12.778 -17.338 1.00 94.94 118 LEU A CA 1
ATOM 963 C C . LEU A 1 118 ? 1.105 -12.290 -15.882 1.00 94.94 118 LEU A C 1
ATOM 965 O O . LEU A 1 118 ? 0.206 -11.589 -15.427 1.00 94.94 118 LEU A O 1
ATOM 969 N N . PHE A 1 119 ? 2.176 -12.625 -15.159 1.00 95.38 119 PHE A N 1
ATOM 970 C CA . PHE A 1 119 ? 2.375 -12.174 -13.787 1.00 95.38 119 PHE A CA 1
ATOM 971 C C . PHE A 1 119 ? 2.794 -10.703 -13.706 1.00 95.38 119 PHE A C 1
ATOM 973 O O . PHE A 1 119 ? 2.358 -10.021 -12.785 1.00 95.38 119 PHE A O 1
ATOM 980 N N . SER A 1 120 ? 3.537 -10.170 -14.682 1.00 94.62 120 SER A N 1
ATOM 981 C CA . SER A 1 120 ? 3.769 -8.719 -14.798 1.00 94.62 120 SER A CA 1
ATOM 982 C C . SER A 1 120 ? 2.459 -7.941 -14.943 1.00 94.62 120 SER A C 1
ATOM 984 O O . SER A 1 120 ? 2.233 -6.975 -14.214 1.00 94.62 120 SER A O 1
ATOM 986 N N . TRP A 1 121 ? 1.558 -8.405 -15.817 1.00 95.94 121 TRP A N 1
ATOM 987 C CA . TRP A 1 121 ? 0.221 -7.819 -15.959 1.00 95.94 121 TRP A CA 1
ATOM 988 C C . TRP A 1 121 ? -0.595 -7.950 -14.678 1.00 95.94 121 TRP A C 1
ATOM 990 O O . TRP A 1 121 ? -1.144 -6.960 -14.197 1.00 95.94 121 TRP A O 1
ATOM 1000 N N . ALA A 1 122 ? -0.643 -9.149 -14.091 1.00 96.38 122 ALA A N 1
ATOM 1001 C CA . ALA A 1 122 ? -1.356 -9.382 -12.841 1.00 96.38 122 ALA A CA 1
ATOM 1002 C C . ALA A 1 122 ? -0.844 -8.467 -11.719 1.00 96.38 122 ALA A C 1
ATOM 1004 O O . ALA A 1 122 ? -1.650 -7.866 -11.018 1.00 96.38 122 ALA A O 1
ATOM 1005 N N . ASN A 1 123 ? 0.473 -8.291 -11.589 1.00 94.38 123 ASN A N 1
ATOM 1006 C CA . ASN A 1 123 ? 1.063 -7.382 -10.609 1.00 94.38 123 ASN A CA 1
ATOM 1007 C C . ASN A 1 123 ? 0.624 -5.936 -10.815 1.00 94.38 123 ASN A C 1
ATOM 1009 O O . ASN A 1 123 ? 0.292 -5.266 -9.842 1.00 94.38 123 ASN A O 1
ATOM 1013 N N . ALA A 1 124 ? 0.607 -5.458 -12.058 1.00 95.69 124 ALA A N 1
ATOM 1014 C CA . ALA A 1 124 ? 0.203 -4.091 -12.355 1.00 95.69 124 ALA A CA 1
ATOM 1015 C C . ALA A 1 124 ? -1.296 -3.861 -12.048 1.00 95.69 124 ALA A C 1
ATOM 1017 O O . ALA A 1 124 ? -1.662 -2.850 -11.441 1.00 95.69 124 ALA A O 1
ATOM 1018 N N . TYR A 1 125 ? -2.164 -4.839 -12.341 1.00 96.62 125 TYR A N 1
ATOM 1019 C CA . TYR A 1 125 ? -3.574 -4.797 -11.926 1.00 96.62 125 TYR A CA 1
ATOM 1020 C C . TYR A 1 125 ? -3.748 -4.884 -10.404 1.00 96.62 125 TYR A C 1
ATOM 1022 O O . TYR A 1 125 ? -4.558 -4.154 -9.837 1.00 96.62 125 TYR A O 1
ATOM 1030 N N . LEU A 1 126 ? -2.988 -5.741 -9.716 1.00 96.19 126 LEU A N 1
ATOM 1031 C CA . LEU A 1 126 ? -3.038 -5.844 -8.255 1.00 96.19 126 LEU A CA 1
ATOM 1032 C C . LEU A 1 126 ? -2.609 -4.531 -7.595 1.00 96.19 126 LEU A C 1
ATOM 1034 O O . LEU A 1 126 ? -3.310 -4.052 -6.705 1.00 96.19 126 LEU A O 1
ATOM 1038 N N . LEU A 1 127 ? -1.530 -3.911 -8.076 1.00 94.31 127 LEU A N 1
ATOM 1039 C CA . LEU A 1 127 ? -1.052 -2.627 -7.565 1.00 94.31 127 LEU A CA 1
ATOM 1040 C C . LEU A 1 127 ? -2.088 -1.512 -7.742 1.00 94.31 127 LEU A C 1
ATOM 1042 O O . LEU A 1 127 ? -2.279 -0.704 -6.836 1.00 94.31 127 LEU A O 1
ATOM 1046 N N . THR A 1 128 ? -2.830 -1.537 -8.850 1.00 95.00 128 THR A N 1
ATOM 1047 C CA . THR A 1 128 ? -3.949 -0.620 -9.113 1.00 95.00 128 THR A CA 1
ATOM 1048 C C . THR A 1 128 ? -5.079 -0.752 -8.082 1.00 95.00 128 THR A C 1
ATOM 1050 O O . THR A 1 128 ? -5.720 0.230 -7.706 1.00 95.00 128 THR A O 1
ATOM 1053 N N . LEU A 1 129 ? -5.344 -1.964 -7.585 1.00 96.12 129 LEU A N 1
ATOM 1054 C CA . LEU A 1 129 ? -6.414 -2.197 -6.610 1.00 96.12 129 LEU A CA 1
ATOM 1055 C C . LEU A 1 129 ? -6.059 -1.703 -5.202 1.00 96.12 129 LEU A C 1
ATOM 1057 O O . LEU A 1 129 ? -6.965 -1.419 -4.414 1.00 96.12 129 LEU A O 1
ATOM 1061 N N . PHE A 1 130 ? -4.771 -1.567 -4.877 1.00 94.81 130 PHE A N 1
ATOM 1062 C CA . PHE A 1 130 ? -4.315 -1.159 -3.548 1.00 94.81 130 PHE A CA 1
ATOM 1063 C C . PHE A 1 130 ? -4.953 0.160 -3.052 1.00 94.81 130 PHE A C 1
ATOM 1065 O O . PHE A 1 130 ? -5.618 0.129 -2.004 1.00 94.81 130 PHE A O 1
ATOM 1072 N N . PRO A 1 131 ? -4.819 1.310 -3.748 1.00 93.62 131 PRO A N 1
ATOM 1073 C CA . PRO A 1 131 ? -5.391 2.572 -3.276 1.00 93.62 131 PRO A CA 1
ATOM 1074 C C . PRO A 1 131 ? -6.923 2.556 -3.232 1.00 93.62 131 PRO A C 1
ATOM 1076 O O . PRO A 1 131 ? -7.513 3.196 -2.358 1.00 93.62 131 PRO A O 1
ATOM 1079 N N . LEU A 1 132 ? -7.569 1.807 -4.132 1.00 95.50 132 LEU A N 1
ATOM 1080 C CA . LEU A 1 132 ? -9.025 1.704 -4.225 1.00 95.50 132 LEU A CA 1
ATOM 1081 C C . LEU A 1 132 ? -9.633 0.906 -3.066 1.00 95.50 132 LEU A C 1
ATOM 1083 O O . LEU A 1 132 ? -10.661 1.291 -2.502 1.00 95.50 132 LEU A O 1
ATOM 1087 N N . LEU A 1 133 ? -9.000 -0.199 -2.674 1.00 94.81 133 LEU A N 1
ATOM 1088 C CA . LEU A 1 133 ? -9.523 -1.067 -1.623 1.00 94.81 133 LEU A CA 1
ATOM 1089 C C . LEU A 1 133 ? -9.446 -0.430 -0.232 1.00 94.81 133 LEU A C 1
ATOM 1091 O O . LEU A 1 133 ? -10.279 -0.741 0.618 1.00 94.81 133 LEU A O 1
ATOM 1095 N N . ASN A 1 134 ? -8.522 0.506 0.000 1.00 90.56 134 ASN A N 1
ATOM 1096 C CA . ASN A 1 134 ? -8.385 1.218 1.276 1.00 90.56 134 ASN A CA 1
ATOM 1097 C C . ASN A 1 134 ? -9.700 1.874 1.752 1.00 90.56 134 ASN A C 1
ATOM 1099 O O . ASN A 1 134 ? -10.203 1.506 2.822 1.00 90.56 134 ASN A O 1
ATOM 1103 N N . PRO A 1 135 ? -10.308 2.811 1.001 1.00 91.88 135 PRO A N 1
ATOM 1104 C CA . PRO A 1 135 ? -11.568 3.413 1.408 1.00 91.88 135 PRO A CA 1
ATOM 1105 C C . PRO A 1 135 ? -12.734 2.417 1.352 1.00 91.88 135 PRO A C 1
ATOM 1107 O O . PRO A 1 135 ? -13.612 2.482 2.210 1.00 91.88 135 PRO A O 1
ATOM 1110 N N . ILE A 1 136 ? -12.736 1.442 0.432 1.00 93.12 136 ILE A N 1
ATOM 1111 C CA . ILE A 1 136 ? -13.772 0.392 0.376 1.00 93.12 136 ILE A CA 1
ATOM 1112 C C . ILE A 1 136 ? -13.794 -0.430 1.672 1.00 93.12 136 ILE A C 1
ATOM 1114 O O . ILE A 1 136 ? -14.863 -0.677 2.236 1.00 93.12 136 ILE A O 1
ATOM 1118 N N . ILE A 1 137 ? -12.627 -0.802 2.204 1.00 93.06 137 ILE A N 1
ATOM 1119 C CA . ILE A 1 137 ? -12.505 -1.496 3.492 1.00 93.06 137 ILE A CA 1
ATOM 1120 C C . ILE A 1 137 ? -13.140 -0.659 4.609 1.00 93.06 137 ILE A C 1
ATOM 1122 O O . ILE A 1 137 ? -13.877 -1.205 5.439 1.00 93.06 137 ILE A O 1
ATOM 1126 N N . PHE A 1 138 ? -12.932 0.662 4.611 1.00 90.06 138 PHE A N 1
ATOM 1127 C CA . PHE A 1 138 ? -13.613 1.563 5.543 1.00 90.06 138 PHE A CA 1
ATOM 1128 C C . PHE A 1 138 ? -15.134 1.558 5.352 1.00 90.06 138 PHE A C 1
ATOM 1130 O O . PHE A 1 138 ? -15.849 1.435 6.353 1.00 90.06 138 PHE A O 1
ATOM 1137 N N . VAL A 1 139 ? -15.641 1.647 4.113 1.00 89.81 139 VAL A N 1
ATOM 1138 C CA . VAL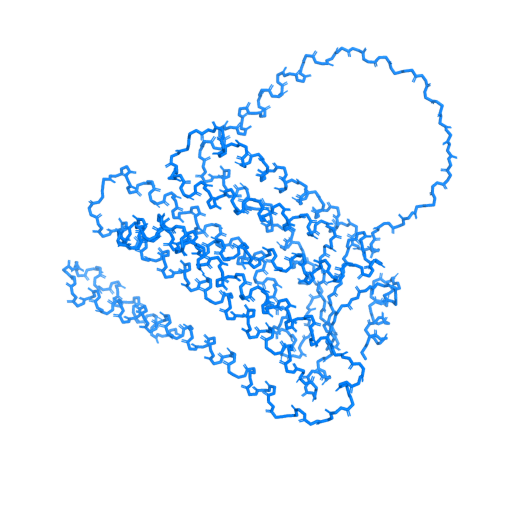 A 1 139 ? -17.089 1.598 3.805 1.00 89.81 139 VAL A CA 1
ATOM 1139 C C . VAL A 1 139 ? -17.713 0.331 4.370 1.00 89.81 139 VAL A C 1
ATOM 1141 O O . VAL A 1 139 ? -18.722 0.384 5.075 1.00 89.81 139 VAL A O 1
ATOM 1144 N N . ILE A 1 140 ? -17.091 -0.816 4.106 1.00 90.00 140 ILE A N 1
ATOM 1145 C CA . ILE A 1 140 ? -17.605 -2.122 4.515 1.00 90.00 140 ILE A CA 1
ATOM 1146 C C . ILE A 1 140 ? -17.574 -2.269 6.043 1.00 90.00 140 ILE A C 1
ATOM 1148 O O . ILE A 1 140 ? -18.524 -2.782 6.643 1.00 90.00 140 ILE A O 1
ATOM 1152 N N . CYS A 1 141 ? -16.506 -1.807 6.698 1.00 89.06 141 CYS A N 1
ATOM 1153 C CA . CYS A 1 141 ? -16.299 -2.021 8.132 1.00 89.06 141 CYS A CA 1
ATOM 1154 C C . CYS A 1 141 ? -17.000 -0.998 9.036 1.00 89.06 141 CYS A C 1
ATOM 1156 O O . CYS A 1 141 ? -17.174 -1.258 10.234 1.00 89.06 141 CYS A O 1
ATOM 1158 N N . THR A 1 142 ? -17.404 0.161 8.509 1.00 88.88 142 THR A N 1
ATOM 1159 C CA . THR A 1 142 ? -18.002 1.240 9.305 1.00 88.88 142 THR A CA 1
ATOM 1160 C C . THR A 1 142 ? -19.435 1.530 8.856 1.00 88.88 142 THR A C 1
ATOM 1162 O O . THR A 1 142 ? -19.700 2.163 7.839 1.00 88.88 142 THR A O 1
ATOM 1165 N N . LYS A 1 143 ? -20.408 1.084 9.667 1.00 90.38 143 LYS A N 1
ATOM 1166 C CA . LYS A 1 143 ? -21.847 1.269 9.390 1.00 90.38 143 LYS A CA 1
ATOM 1167 C C . LYS A 1 143 ? -22.216 2.739 9.154 1.00 90.38 143 LYS A C 1
ATOM 1169 O O . LYS A 1 143 ? -23.061 3.021 8.314 1.00 90.38 143 LYS A O 1
ATOM 1174 N N . GLN A 1 144 ? -21.587 3.652 9.894 1.00 87.69 144 GLN A N 1
ATOM 1175 C CA . GLN A 1 144 ? -21.795 5.097 9.761 1.00 87.69 144 GLN A CA 1
ATOM 1176 C C . GLN A 1 144 ? -21.430 5.582 8.356 1.00 87.69 144 GLN A C 1
ATOM 1178 O O . GLN A 1 144 ? -22.243 6.245 7.722 1.00 87.69 144 GLN A O 1
ATOM 1183 N N . TYR A 1 145 ? -20.273 5.164 7.836 1.00 84.56 145 TYR A N 1
ATOM 1184 C CA . TYR A 1 145 ? -19.820 5.562 6.507 1.00 84.56 145 TYR A CA 1
ATOM 1185 C C . TYR A 1 145 ? -20.671 4.945 5.403 1.00 84.56 145 TYR A C 1
ATOM 1187 O O . TYR A 1 145 ? -21.088 5.647 4.489 1.00 84.56 145 TYR A O 1
ATOM 1195 N N . ARG A 1 146 ? -21.044 3.665 5.535 1.00 92.00 146 ARG A N 1
ATOM 1196 C CA . ARG A 1 146 ? -21.991 3.032 4.608 1.00 92.00 146 ARG A CA 1
ATOM 1197 C C . ARG A 1 146 ? -23.319 3.785 4.545 1.00 92.00 146 ARG A C 1
ATOM 1199 O O . ARG A 1 146 ? -23.814 4.061 3.461 1.00 92.00 146 ARG A O 1
ATOM 1206 N N . ASN A 1 147 ? -23.886 4.131 5.700 1.00 91.75 147 ASN A N 1
ATOM 1207 C CA . ASN A 1 147 ? -25.132 4.889 5.760 1.00 91.75 147 ASN A CA 1
ATOM 1208 C C . ASN A 1 147 ? -24.963 6.300 5.182 1.00 91.75 147 ASN A C 1
ATOM 1210 O O . ASN A 1 147 ? -25.869 6.792 4.521 1.00 91.75 147 ASN A O 1
ATOM 1214 N N . TRP A 1 148 ? -23.814 6.942 5.406 1.00 89.06 148 TRP A N 1
ATOM 1215 C CA . TRP A 1 148 ? -23.508 8.243 4.819 1.00 89.06 148 TRP A CA 1
ATOM 1216 C C . TRP A 1 148 ? -23.450 8.179 3.289 1.00 89.06 148 TRP A C 1
ATOM 1218 O O . TRP A 1 148 ? -24.121 8.979 2.646 1.00 89.06 148 TRP A O 1
ATOM 1228 N N . ILE A 1 149 ? -22.747 7.196 2.711 1.00 87.69 149 ILE A N 1
ATOM 1229 C CA . ILE A 1 149 ? -22.694 6.993 1.254 1.00 87.69 149 ILE A CA 1
ATOM 1230 C C . ILE A 1 149 ? -24.087 6.700 0.696 1.00 87.69 149 ILE A C 1
ATOM 1232 O O . ILE A 1 149 ? -24.495 7.336 -0.268 1.00 87.69 149 ILE A O 1
ATOM 1236 N N . LEU A 1 150 ? -24.843 5.784 1.311 1.00 88.94 150 LEU A N 1
ATOM 1237 C CA . LEU A 1 150 ? -26.202 5.465 0.864 1.00 88.94 150 LEU A CA 1
ATOM 1238 C C . LEU A 1 150 ? -27.106 6.703 0.895 1.00 88.94 150 LEU A C 1
ATOM 1240 O O . LEU A 1 150 ? -27.797 6.979 -0.077 1.00 88.94 150 LEU A O 1
ATOM 1244 N N . ASN A 1 151 ? -27.057 7.492 1.969 1.00 89.94 151 ASN A N 1
ATOM 1245 C CA . ASN A 1 151 ? -27.834 8.727 2.070 1.00 89.94 151 ASN A CA 1
ATOM 1246 C C . ASN A 1 151 ? -27.386 9.784 1.053 1.00 89.94 151 ASN A C 1
ATOM 1248 O O . ASN A 1 151 ? -28.226 10.520 0.543 1.00 89.94 151 ASN A O 1
ATOM 1252 N N . PHE A 1 152 ? -26.085 9.874 0.768 1.00 86.44 152 PHE A N 1
ATOM 1253 C CA . PHE A 1 152 ? -25.543 10.780 -0.241 1.00 86.44 152 PHE A CA 1
ATOM 1254 C C . PHE A 1 152 ? -26.034 10.402 -1.646 1.00 86.44 152 PHE A C 1
ATOM 1256 O O . PHE A 1 152 ? -26.580 11.252 -2.345 1.00 86.44 152 PHE A O 1
ATOM 1263 N N . LEU A 1 153 ? -25.933 9.121 -2.017 1.00 87.56 153 LEU A N 1
ATOM 1264 C CA . LEU A 1 153 ? -26.402 8.608 -3.308 1.00 87.56 153 LEU A CA 1
ATOM 1265 C C . LEU A 1 153 ? -27.922 8.762 -3.471 1.00 87.56 153 LEU A C 1
ATOM 1267 O O . LEU A 1 153 ? -28.388 9.231 -4.507 1.00 87.56 153 LEU A O 1
ATOM 1271 N N . LEU A 1 154 ? -28.699 8.436 -2.432 1.00 90.62 154 LEU A N 1
ATOM 1272 C CA . LEU A 1 154 ? -30.158 8.570 -2.464 1.00 90.62 154 LEU A CA 1
ATOM 1273 C C . LEU A 1 154 ? -30.597 10.038 -2.576 1.00 90.62 154 LEU A C 1
ATOM 1275 O O . LEU A 1 154 ? -31.465 10.349 -3.388 1.00 90.62 154 LEU A O 1
ATOM 1279 N N . ARG A 1 155 ? -29.978 10.960 -1.825 1.00 87.81 155 ARG A N 1
ATOM 1280 C CA . ARG A 1 155 ? -30.297 12.397 -1.926 1.00 87.81 155 ARG A CA 1
ATOM 1281 C C . ARG A 1 155 ? -29.938 12.980 -3.288 1.00 87.81 155 ARG A C 1
ATOM 1283 O O . ARG A 1 155 ? -30.707 13.779 -3.809 1.00 87.81 155 ARG A O 1
ATOM 1290 N N . HIS A 1 156 ? -28.812 12.575 -3.876 1.00 82.31 156 HIS A N 1
ATOM 1291 C CA . HIS A 1 156 ? -28.436 13.065 -5.200 1.00 82.31 156 HIS A CA 1
ATOM 1292 C C . HIS A 1 156 ? -29.411 12.579 -6.278 1.00 82.31 156 HIS A C 1
ATOM 1294 O O . HIS A 1 156 ? -29.757 13.356 -7.164 1.00 82.31 156 HIS A O 1
ATOM 1300 N N . SER A 1 157 ? -29.913 11.341 -6.168 1.00 77.75 157 SER A N 1
ATOM 1301 C CA . SER A 1 157 ? -30.909 10.814 -7.110 1.00 77.75 157 SER A CA 1
ATOM 1302 C C . SER A 1 157 ? -32.203 11.643 -7.129 1.00 77.75 157 SER A C 1
ATOM 1304 O O . SER A 1 157 ? -32.766 11.866 -8.197 1.00 77.75 157 SER A O 1
ATOM 1306 N N . GLN A 1 158 ? -32.618 12.184 -5.974 1.00 73.88 158 GLN A N 1
ATOM 1307 C CA . GLN A 1 158 ? -33.797 13.051 -5.866 1.00 73.88 158 GLN A CA 1
ATOM 1308 C C . GLN A 1 158 ? -33.587 14.438 -6.490 1.00 73.88 158 GLN A C 1
ATOM 1310 O O . GLN A 1 158 ? -34.515 14.976 -7.093 1.00 73.88 158 GLN A O 1
ATOM 1315 N N . ILE A 1 159 ? -32.382 15.007 -6.380 1.00 73.88 159 ILE A N 1
ATOM 1316 C CA . ILE A 1 159 ? -32.058 16.316 -6.972 1.00 73.88 159 ILE A CA 1
ATOM 1317 C C . ILE A 1 159 ? -31.965 16.208 -8.499 1.00 73.88 159 ILE A C 1
ATOM 1319 O O . ILE A 1 159 ? -32.522 17.050 -9.197 1.00 73.88 159 ILE A O 1
ATOM 1323 N N . SER A 1 160 ? -31.363 15.138 -9.033 1.00 67.44 160 SER A N 1
ATOM 1324 C CA . SER A 1 160 ? -31.271 14.928 -10.488 1.00 67.44 160 SER A CA 1
ATOM 1325 C C . SER A 1 160 ? -32.634 14.772 -11.172 1.00 67.44 160 SER A C 1
ATOM 1327 O O . SER A 1 160 ? -32.777 15.127 -12.336 1.00 67.44 160 SER A O 1
ATOM 1329 N N . SER A 1 161 ? -33.666 14.312 -10.458 1.00 62.88 161 SER A N 1
ATOM 1330 C CA . SER A 1 161 ? -35.040 14.292 -10.981 1.00 62.88 161 SER A CA 1
ATOM 1331 C C . SER A 1 161 ? -35.693 15.680 -11.105 1.00 62.88 161 SER A C 1
ATOM 1333 O O . SER A 1 161 ? -36.734 15.781 -11.750 1.00 62.88 161 SER A O 1
ATOM 1335 N N . MET A 1 162 ? -35.107 16.745 -10.541 1.00 57.53 162 MET A N 1
ATOM 1336 C CA . MET A 1 162 ? -35.616 18.121 -10.675 1.00 57.53 162 MET A CA 1
ATOM 1337 C C . MET A 1 162 ? -34.935 18.939 -11.785 1.00 57.53 162 MET A C 1
ATOM 1339 O O . MET A 1 162 ? -35.443 19.998 -12.139 1.00 57.53 162 MET A O 1
ATOM 1343 N N . GLU A 1 163 ? -33.837 18.456 -12.375 1.00 56.47 163 GLU A N 1
ATOM 1344 C CA . GLU A 1 163 ? -33.053 19.190 -13.387 1.00 56.47 163 GLU A CA 1
ATOM 1345 C C . GLU A 1 163 ? -33.415 18.863 -14.850 1.00 56.47 163 GLU A C 1
ATOM 1347 O O . GLU A 1 163 ? -32.716 19.277 -15.769 1.00 56.47 163 GLU A O 1
ATOM 1352 N N . ASN A 1 164 ? -34.569 18.233 -15.108 1.00 53.84 164 ASN A N 1
ATOM 1353 C CA . ASN A 1 164 ? -35.177 18.175 -16.451 1.00 53.84 164 ASN A CA 1
ATOM 1354 C C . ASN A 1 164 ? -35.782 19.536 -16.881 1.00 53.84 164 ASN A C 1
ATOM 1356 O O . ASN A 1 164 ? -36.878 19.604 -17.438 1.00 53.84 164 ASN A O 1
ATOM 1360 N N . LEU A 1 165 ? -35.073 20.634 -16.616 1.00 56.34 165 LEU A N 1
ATOM 1361 C CA . LEU A 1 165 ? -35.335 21.950 -17.188 1.00 56.34 165 LEU A CA 1
ATOM 1362 C C . LEU A 1 165 ? -34.566 22.038 -18.510 1.00 56.34 165 LEU A C 1
ATOM 1364 O O . LEU A 1 165 ? -33.340 21.992 -18.537 1.00 56.34 165 LEU A O 1
ATOM 1368 N N . GLN A 1 166 ? -35.322 22.103 -19.607 1.00 51.38 166 GLN A N 1
ATOM 1369 C CA . GLN A 1 166 ? -34.855 22.105 -20.994 1.00 51.38 166 GLN A CA 1
ATOM 1370 C C . GLN A 1 166 ? -33.685 23.077 -21.223 1.00 51.38 166 GLN A C 1
ATOM 1372 O O . GLN A 1 166 ? -33.880 24.285 -21.347 1.00 51.38 166 GLN A O 1
ATOM 1377 N N . PHE A 1 167 ? -32.466 22.547 -21.340 1.00 54.78 167 PHE A N 1
ATOM 1378 C CA . PHE A 1 167 ? -31.326 23.316 -21.827 1.00 54.78 167 PHE A CA 1
ATOM 1379 C C . PHE A 1 167 ? -31.365 23.314 -23.360 1.00 54.78 167 PHE A C 1
ATOM 1381 O O . PHE A 1 167 ? -31.055 22.314 -24.006 1.00 54.78 167 PHE A O 1
ATOM 1388 N N . SER A 1 168 ? -31.815 24.427 -23.942 1.00 54.59 168 SER A N 1
ATOM 1389 C CA . SER A 1 168 ? -31.807 24.648 -25.390 1.00 54.59 168 SER A CA 1
ATOM 1390 C C . SER A 1 168 ? -30.362 24.816 -25.861 1.00 54.59 168 SER A C 1
ATOM 1392 O O . SER A 1 168 ? -29.721 25.835 -25.600 1.00 54.59 168 SER A O 1
ATOM 1394 N N . VAL A 1 169 ? -29.821 23.782 -26.506 1.00 58.88 169 VAL A N 1
ATOM 1395 C CA . VAL A 1 169 ? -28.474 23.799 -27.083 1.00 58.88 169 VAL A CA 1
ATOM 1396 C C . VAL A 1 169 ? -28.520 24.587 -28.391 1.00 58.88 169 VAL A C 1
ATOM 1398 O O . VAL A 1 169 ? -29.122 24.152 -29.370 1.00 58.88 169 VAL A O 1
ATOM 1401 N N . GLY A 1 170 ? -27.890 25.762 -28.401 1.00 64.19 170 GLY A N 1
ATOM 1402 C CA . GLY A 1 170 ? -27.675 26.540 -29.619 1.00 64.19 170 GLY A CA 1
ATOM 1403 C C . GLY A 1 170 ? -26.703 25.846 -30.591 1.00 64.19 170 GLY A C 1
ATOM 1404 O O . GLY A 1 170 ? -25.845 25.067 -30.161 1.00 64.19 170 GLY A O 1
ATOM 1405 N N . PRO A 1 171 ? -26.813 26.119 -31.904 1.00 61.31 171 PRO A N 1
ATOM 1406 C CA . PRO A 1 171 ? -26.010 25.465 -32.931 1.00 61.31 171 PRO A CA 1
ATOM 1407 C C . PRO A 1 171 ? -24.523 25.782 -32.740 1.00 61.31 171 PRO A C 1
ATOM 1409 O O . PRO A 1 171 ? -24.096 26.934 -32.780 1.00 61.31 171 PRO A O 1
ATOM 1412 N N . SER A 1 172 ? -23.733 24.737 -32.513 1.00 51.91 172 SER A N 1
ATOM 1413 C CA . SER A 1 172 ? -22.288 24.833 -32.316 1.00 51.91 172 SER A CA 1
ATOM 1414 C C . SER A 1 172 ? -21.577 24.738 -33.667 1.00 51.91 172 SER A C 1
ATOM 1416 O O . SER A 1 172 ? -21.703 23.730 -34.359 1.00 51.91 172 SER A O 1
ATOM 1418 N N . LEU A 1 173 ? -20.823 25.775 -34.047 1.00 57.53 173 LEU A N 1
ATOM 1419 C CA . LEU A 1 173 ? -19.911 25.734 -35.193 1.00 57.53 173 LEU A CA 1
ATOM 1420 C C . LEU A 1 173 ? -18.739 24.787 -34.894 1.00 57.53 173 LEU A C 1
ATOM 1422 O O . LEU A 1 173 ? -17.879 25.080 -34.065 1.00 57.53 173 LEU A O 1
ATOM 1426 N N . THR A 1 174 ? -18.684 23.660 -35.597 1.00 51.47 174 THR A N 1
ATOM 1427 C CA . THR A 1 174 ? -17.561 22.718 -35.557 1.00 51.47 174 THR A CA 1
ATOM 1428 C C . THR A 1 174 ? -16.459 23.159 -36.516 1.00 51.47 174 THR A C 1
ATOM 1430 O O . THR A 1 174 ? -16.552 22.935 -37.721 1.00 51.47 174 THR A O 1
ATOM 1433 N N . VAL A 1 175 ? -15.389 23.747 -35.981 1.00 64.12 175 VAL A N 1
ATOM 1434 C CA . VAL A 1 175 ? -14.107 23.873 -36.689 1.00 64.12 175 VAL A CA 1
ATOM 1435 C C . VAL A 1 175 ? -13.275 22.633 -36.365 1.00 64.12 175 VAL A C 1
ATOM 1437 O O . VAL A 1 175 ? -12.720 22.500 -35.276 1.00 64.12 175 VAL A O 1
ATOM 1440 N N . THR A 1 176 ? -13.221 21.689 -37.302 1.00 55.12 176 THR A N 1
ATOM 1441 C CA . THR A 1 176 ? -12.402 20.477 -37.205 1.00 55.12 176 THR A CA 1
ATOM 1442 C C . THR A 1 176 ? -10.965 20.789 -37.611 1.00 55.12 176 THR A C 1
ATOM 1444 O O . THR A 1 176 ? -10.623 20.747 -38.792 1.00 55.12 176 THR A O 1
ATOM 1447 N N . HIS A 1 177 ? -10.098 21.082 -36.643 1.00 61.84 177 HIS A N 1
ATOM 1448 C CA . HIS A 1 177 ? -8.663 20.926 -36.866 1.00 61.84 177 HIS A CA 1
ATOM 1449 C C . HIS A 1 177 ? -8.295 19.448 -36.680 1.00 61.84 177 HIS A C 1
ATOM 1451 O O . HIS A 1 177 ? -8.727 18.851 -35.690 1.00 61.84 177 HIS A O 1
ATOM 1457 N N . PRO A 1 178 ? -7.509 18.839 -37.588 1.00 58.72 178 PRO A N 1
ATOM 1458 C CA . PRO A 1 178 ? -6.983 17.498 -37.383 1.00 58.72 178 PRO A CA 1
ATOM 1459 C C . PRO A 1 178 ? -6.008 17.558 -36.208 1.00 58.72 178 PRO A C 1
ATOM 1461 O O . PRO A 1 178 ? -4.831 17.890 -36.357 1.00 58.72 178 PRO A O 1
ATOM 1464 N N . ALA A 1 179 ? -6.521 17.295 -35.007 1.00 56.66 179 ALA A N 1
ATOM 1465 C CA . ALA A 1 179 ? -5.699 17.107 -33.833 1.00 56.66 179 ALA A CA 1
ATOM 1466 C C . ALA A 1 179 ? -4.787 15.923 -34.139 1.00 56.66 179 ALA A C 1
ATOM 1468 O O . ALA A 1 179 ? -5.246 14.791 -34.293 1.00 56.66 179 ALA A O 1
ATOM 1469 N N . LYS A 1 180 ? -3.490 16.201 -34.278 1.00 54.25 180 LYS A N 1
ATOM 1470 C CA . LYS A 1 180 ? -2.449 15.183 -34.257 1.00 54.25 180 LYS A CA 1
ATOM 1471 C C . LYS A 1 180 ? -2.690 14.401 -32.971 1.00 54.25 180 LYS A C 1
ATOM 1473 O O . LYS A 1 180 ? -2.431 14.940 -31.897 1.00 54.25 180 LYS A O 1
ATOM 1478 N N . MET A 1 181 ? -3.287 13.210 -33.076 1.00 52.75 181 MET A N 1
ATOM 1479 C CA . MET A 1 181 ? -3.518 12.337 -31.931 1.00 52.75 181 MET A CA 1
ATOM 1480 C C . MET A 1 181 ? -2.140 12.079 -31.334 1.00 52.75 181 MET A C 1
ATOM 1482 O O . MET A 1 181 ? -1.369 11.274 -31.854 1.00 52.75 181 MET A O 1
ATOM 1486 N N . MET A 1 182 ? -1.789 12.824 -30.284 1.00 56.03 182 MET A N 1
ATOM 1487 C CA . MET A 1 182 ? -0.755 12.384 -29.371 1.00 56.03 182 MET A CA 1
ATOM 1488 C C . MET A 1 182 ? -1.270 11.050 -28.871 1.00 56.03 182 MET A C 1
ATOM 1490 O O . MET A 1 182 ? -2.270 11.004 -28.153 1.00 56.03 182 MET A O 1
ATOM 1494 N N . VAL A 1 183 ? -0.643 9.973 -29.339 1.00 59.56 183 VAL A N 1
ATOM 1495 C CA . VAL A 1 183 ? -0.800 8.653 -28.748 1.00 59.56 183 VAL A CA 1
ATOM 1496 C C . VAL A 1 183 ? -0.286 8.816 -27.329 1.00 59.56 183 VAL A C 1
ATOM 1498 O O . VAL A 1 183 ? 0.911 8.818 -27.068 1.00 59.56 183 VAL A O 1
ATOM 1501 N N . LEU A 1 184 ? -1.220 9.136 -26.439 1.00 75.19 184 LEU A N 1
ATOM 1502 C CA . LEU A 1 184 ? -0.922 9.556 -25.085 1.00 75.19 184 LEU A CA 1
ATOM 1503 C C . LEU A 1 184 ? -0.602 8.339 -24.216 1.00 75.19 184 LEU A C 1
ATOM 1505 O O . LEU A 1 184 ? -0.296 8.512 -23.057 1.00 75.19 184 LEU A O 1
ATOM 1509 N N . ILE A 1 185 ? -0.717 7.109 -24.718 1.00 86.25 185 ILE A N 1
ATOM 1510 C CA . ILE A 1 185 ? -0.563 5.878 -23.939 1.00 86.25 185 ILE A CA 1
ATOM 1511 C C . ILE A 1 185 ? 0.363 4.934 -24.697 1.00 86.25 185 ILE A C 1
ATOM 1513 O O . ILE A 1 185 ? 0.300 4.865 -25.922 1.00 86.25 185 ILE A O 1
ATOM 1517 N N . LEU A 1 186 ? 1.210 4.215 -23.962 1.00 86.19 186 LEU A N 1
ATOM 1518 C CA . LEU A 1 186 ? 2.103 3.215 -24.527 1.00 86.19 186 LEU A CA 1
ATOM 1519 C C . LEU A 1 186 ? 1.275 2.133 -25.261 1.00 86.19 186 LEU A C 1
ATOM 1521 O O . LEU A 1 186 ? 0.385 1.550 -24.631 1.00 86.19 186 LEU A O 1
ATOM 1525 N N . PRO A 1 187 ? 1.526 1.861 -26.556 1.00 85.50 187 PRO A N 1
ATOM 1526 C CA . PRO A 1 187 ? 0.771 0.869 -27.317 1.00 85.50 187 PRO A CA 1
ATOM 1527 C C . PRO A 1 187 ? 0.691 -0.489 -26.608 1.00 85.50 187 PRO A C 1
ATOM 1529 O O . PRO A 1 187 ? 1.701 -1.023 -26.147 1.00 85.50 187 PRO A O 1
ATOM 1532 N N . GLY A 1 188 ? -0.516 -1.044 -26.496 1.00 89.12 188 GLY A N 1
ATOM 1533 C CA . GLY A 1 188 ? -0.786 -2.303 -25.792 1.00 89.12 188 GLY A CA 1
ATOM 1534 C C . GLY A 1 188 ? -1.061 -2.163 -24.287 1.00 89.12 188 GLY A C 1
ATOM 1535 O O . GLY A 1 188 ? -1.426 -3.148 -23.644 1.00 89.12 188 GLY A O 1
ATOM 1536 N N . PHE A 1 189 ? -0.927 -0.962 -23.711 1.00 94.44 189 PHE A N 1
ATOM 1537 C CA . PHE A 1 189 ? -1.227 -0.672 -22.301 1.00 94.44 189 PHE A CA 1
ATOM 1538 C C . PHE A 1 189 ? -2.530 0.119 -22.104 1.00 94.44 189 PHE A C 1
ATOM 1540 O O . PHE A 1 189 ? -2.859 0.512 -20.986 1.00 94.44 189 PHE A O 1
ATOM 1547 N N . GLU A 1 190 ? -3.322 0.324 -23.154 1.00 93.75 190 GLU A N 1
ATOM 1548 C CA . GLU A 1 190 ? -4.536 1.148 -23.129 1.00 93.75 190 GLU A CA 1
ATOM 1549 C C . GLU A 1 190 ? -5.553 0.631 -22.108 1.00 93.75 190 GLU A C 1
ATOM 1551 O O . GLU A 1 190 ? -6.151 1.410 -21.361 1.00 93.75 190 GLU A O 1
ATOM 1556 N N . THR A 1 191 ? -5.709 -0.695 -22.030 1.00 94.75 191 THR A N 1
ATOM 1557 C CA . THR A 1 191 ? -6.667 -1.332 -21.115 1.00 94.75 191 THR A CA 1
ATOM 1558 C C . THR A 1 191 ? -6.265 -1.129 -19.658 1.00 94.75 191 THR A C 1
ATOM 1560 O O . THR A 1 191 ? -7.082 -0.676 -18.854 1.00 94.75 191 THR A O 1
ATOM 1563 N N . ILE A 1 192 ? -5.005 -1.420 -19.308 1.00 95.06 192 ILE A N 1
ATOM 1564 C CA . ILE A 1 192 ? -4.540 -1.262 -17.926 1.00 95.06 192 ILE A CA 1
ATOM 1565 C C . ILE A 1 192 ? -4.513 0.206 -17.515 1.00 95.06 192 ILE A C 1
ATOM 1567 O O . ILE A 1 192 ? -4.867 0.523 -16.386 1.00 95.06 192 ILE A O 1
ATOM 1571 N N . ASN A 1 193 ? -4.161 1.102 -18.437 1.00 95.00 193 ASN A N 1
ATOM 1572 C CA . ASN A 1 193 ? -4.088 2.526 -18.167 1.00 95.00 193 ASN A CA 1
ATOM 1573 C C . ASN A 1 193 ? -5.479 3.111 -17.902 1.00 95.00 193 ASN A C 1
ATOM 1575 O O . ASN A 1 193 ? -5.696 3.760 -16.879 1.00 95.00 193 ASN A O 1
ATOM 1579 N N . THR A 1 194 ? -6.451 2.786 -18.758 1.00 94.94 194 THR A N 1
ATOM 1580 C CA . THR A 1 194 ? -7.853 3.179 -18.557 1.00 94.94 194 THR A CA 1
ATOM 1581 C C . THR A 1 194 ? -8.382 2.647 -17.227 1.00 94.94 194 THR A C 1
ATOM 1583 O O . THR A 1 194 ? -8.970 3.396 -16.446 1.00 94.94 194 THR A O 1
ATOM 1586 N N . PHE A 1 195 ? -8.136 1.367 -16.935 1.00 96.25 195 PHE A N 1
ATOM 1587 C CA . PHE A 1 195 ? -8.544 0.754 -15.675 1.00 96.25 195 PHE A CA 1
ATOM 1588 C C . PHE A 1 195 ? -7.894 1.441 -14.465 1.00 96.25 195 PHE A C 1
ATOM 1590 O O . PHE A 1 195 ? -8.590 1.785 -13.511 1.00 96.25 195 PHE A O 1
ATOM 1597 N N . ALA A 1 196 ? -6.587 1.704 -14.523 1.00 96.06 196 ALA A N 1
ATOM 1598 C CA . ALA A 1 196 ? -5.848 2.353 -13.451 1.00 96.06 196 ALA A CA 1
ATOM 1599 C C . ALA A 1 196 ? -6.320 3.781 -13.194 1.00 96.06 196 ALA A C 1
ATOM 1601 O O . ALA A 1 196 ? -6.629 4.104 -12.051 1.00 96.06 196 ALA A O 1
ATOM 1602 N N . ILE A 1 197 ? -6.497 4.600 -14.235 1.00 95.88 197 ILE A N 1
ATOM 1603 C CA . ILE A 1 197 ? -7.038 5.959 -14.089 1.00 95.88 197 ILE A CA 1
ATOM 1604 C C . ILE A 1 197 ? -8.419 5.929 -13.428 1.00 95.88 197 ILE A C 1
ATOM 1606 O O . ILE A 1 197 ? -8.673 6.714 -12.511 1.00 95.88 197 ILE A O 1
ATOM 1610 N N . LEU A 1 198 ? -9.311 5.029 -13.855 1.00 96.44 198 LEU A N 1
ATOM 1611 C CA . LEU A 1 198 ? -10.645 4.904 -13.264 1.00 96.44 198 LEU A CA 1
ATOM 1612 C C . LEU A 1 198 ? -10.570 4.500 -11.785 1.00 96.44 198 LEU A C 1
ATOM 1614 O O . LEU A 1 198 ? -11.216 5.127 -10.941 1.00 96.44 198 LEU A O 1
ATOM 1618 N N . CYS A 1 199 ? -9.764 3.486 -11.459 1.00 97.31 199 CYS A N 1
ATOM 1619 C CA . CYS A 1 199 ? -9.574 3.014 -10.090 1.00 97.31 199 CYS A CA 1
ATOM 1620 C C . CYS A 1 199 ? -8.942 4.076 -9.184 1.00 97.31 199 CYS A C 1
ATOM 1622 O O . CYS A 1 199 ? -9.445 4.294 -8.083 1.00 97.31 199 CYS A O 1
ATOM 1624 N N . ASP A 1 200 ? -7.892 4.760 -9.637 1.00 97.25 200 ASP A N 1
ATOM 1625 C CA . ASP A 1 200 ? -7.201 5.798 -8.871 1.00 97.25 200 ASP A CA 1
ATOM 1626 C C . ASP A 1 200 ? -8.078 7.036 -8.677 1.00 97.25 200 ASP A C 1
ATOM 1628 O O . ASP A 1 200 ? -8.154 7.575 -7.572 1.00 97.25 200 ASP A O 1
ATOM 1632 N N . THR A 1 201 ? -8.820 7.451 -9.707 1.00 97.00 201 THR A N 1
ATOM 1633 C CA . THR A 1 201 ? -9.792 8.550 -9.591 1.00 97.00 201 THR A CA 1
ATOM 1634 C C . THR A 1 201 ? -10.856 8.214 -8.551 1.00 97.00 201 THR A C 1
ATOM 1636 O O . THR A 1 201 ? -11.133 9.011 -7.651 1.00 97.00 201 THR A O 1
ATOM 1639 N N . LEU A 1 202 ? -11.419 7.004 -8.617 1.00 96.44 202 LEU A N 1
ATOM 1640 C CA . LEU A 1 202 ? -12.391 6.541 -7.633 1.00 96.44 202 LEU A CA 1
ATOM 1641 C C . LEU A 1 202 ? -11.774 6.456 -6.228 1.00 96.44 202 LEU A C 1
ATOM 1643 O O . LEU A 1 202 ? -12.403 6.875 -5.256 1.00 96.44 202 LEU A O 1
ATOM 1647 N N . ALA A 1 203 ? -10.535 5.976 -6.108 1.00 97.00 203 ALA A N 1
ATOM 1648 C CA . ALA A 1 203 ? -9.808 5.921 -4.845 1.00 97.00 203 ALA A CA 1
ATOM 1649 C C . ALA A 1 203 ? -9.626 7.316 -4.230 1.00 97.00 203 ALA A C 1
ATOM 1651 O O . ALA A 1 203 ? -9.866 7.491 -3.032 1.00 97.00 203 ALA A O 1
ATOM 1652 N N . ILE A 1 204 ? -9.248 8.316 -5.032 1.00 97.50 204 ILE A N 1
ATOM 1653 C CA . ILE A 1 204 ? -9.097 9.709 -4.593 1.00 97.50 204 ILE A CA 1
ATOM 1654 C C . ILE A 1 204 ? -10.439 10.251 -4.093 1.00 97.50 204 ILE A C 1
ATOM 1656 O O . ILE A 1 204 ? -10.517 10.732 -2.961 1.00 97.50 204 ILE A O 1
ATOM 1660 N N . LEU A 1 205 ? -11.510 10.113 -4.882 1.00 95.81 205 LEU A N 1
ATOM 1661 C CA . LEU A 1 205 ? -12.848 10.590 -4.513 1.00 95.81 205 LEU A CA 1
ATOM 1662 C C . LEU A 1 205 ? -13.353 9.948 -3.215 1.00 95.81 205 LEU A C 1
ATOM 1664 O O . LEU A 1 205 ? -13.845 10.640 -2.320 1.00 95.81 205 LEU A O 1
ATOM 1668 N N . LEU A 1 206 ? -13.195 8.630 -3.079 1.00 94.69 206 LEU A N 1
ATOM 1669 C CA . LEU A 1 206 ? -13.618 7.909 -1.883 1.00 94.69 206 LEU A CA 1
ATOM 1670 C C . LEU A 1 206 ? -12.802 8.321 -0.650 1.00 94.69 206 LEU A C 1
ATOM 1672 O O . LEU A 1 206 ? -13.384 8.537 0.414 1.00 94.69 206 LEU A O 1
ATOM 1676 N N . ASN A 1 207 ? -11.481 8.486 -0.768 1.00 96.31 207 ASN A N 1
ATOM 1677 C CA . ASN A 1 207 ? -10.651 8.949 0.349 1.00 96.31 207 ASN A CA 1
ATOM 1678 C C . ASN A 1 207 ? -10.969 10.402 0.746 1.00 96.31 207 ASN A C 1
ATOM 1680 O O . ASN A 1 207 ? -11.030 10.695 1.941 1.00 96.31 207 ASN A O 1
ATOM 1684 N N . ILE A 1 208 ? -11.257 11.296 -0.208 1.00 96.50 208 ILE A N 1
ATOM 1685 C CA . ILE A 1 208 ? -11.742 12.657 0.087 1.00 96.50 208 ILE A CA 1
ATOM 1686 C C . ILE A 1 208 ? -13.068 12.588 0.856 1.00 96.50 208 ILE A C 1
ATOM 1688 O O . ILE A 1 208 ? -13.208 13.207 1.914 1.00 96.50 208 ILE A O 1
ATOM 1692 N N . GLY A 1 209 ? -14.021 11.780 0.382 1.00 93.81 209 GLY A N 1
ATOM 1693 C CA . GLY A 1 209 ? -15.296 11.565 1.067 1.00 93.81 209 GLY A CA 1
ATOM 1694 C C . GLY A 1 209 ? -15.125 10.999 2.482 1.00 93.81 209 GLY A C 1
ATOM 1695 O O . GLY A 1 209 ? -15.799 11.441 3.414 1.00 93.81 209 GLY A O 1
ATOM 1696 N N . LEU A 1 210 ? -14.186 10.065 2.671 1.00 94.06 210 LEU A N 1
ATOM 1697 C CA . LEU A 1 210 ? -13.834 9.516 3.982 1.00 94.06 210 LEU A CA 1
ATOM 1698 C C . LEU A 1 210 ? -13.305 10.607 4.922 1.00 94.06 210 LEU A C 1
ATOM 1700 O O . LEU A 1 210 ? -13.767 10.697 6.059 1.00 94.06 210 LEU A O 1
ATOM 1704 N N . ILE A 1 211 ? -12.387 11.460 4.455 1.00 95.94 211 ILE A N 1
ATOM 1705 C CA . ILE A 1 211 ? -11.846 12.583 5.238 1.00 95.94 211 ILE A CA 1
ATOM 1706 C C . ILE A 1 211 ? -12.973 13.536 5.649 1.00 95.94 211 ILE A C 1
ATOM 1708 O O . ILE A 1 211 ? -13.111 13.846 6.833 1.00 95.94 211 ILE A O 1
ATOM 1712 N N . MET A 1 212 ? -13.821 13.947 4.701 1.00 94.94 212 MET A N 1
ATOM 1713 C CA . MET A 1 212 ? -14.952 14.839 4.975 1.00 94.94 212 MET A CA 1
ATOM 1714 C C . MET A 1 212 ? -15.916 14.242 6.005 1.00 94.94 212 MET A C 1
ATOM 1716 O O . MET A 1 212 ? -16.363 14.945 6.914 1.00 94.94 212 MET A O 1
ATOM 1720 N N . MET A 1 213 ? -16.228 12.946 5.900 1.00 93.19 213 MET A N 1
ATOM 1721 C CA . MET A 1 213 ? -17.094 12.266 6.863 1.00 93.19 213 MET A CA 1
ATOM 1722 C C . MET A 1 213 ? -16.444 12.206 8.252 1.00 93.19 213 MET A C 1
ATOM 1724 O O . MET A 1 213 ? -17.088 12.565 9.236 1.00 93.19 213 MET A O 1
ATOM 1728 N N . LEU A 1 214 ? -15.175 11.798 8.339 1.00 93.00 214 LEU A N 1
ATOM 1729 C CA . LEU A 1 214 ? -14.435 11.692 9.602 1.00 93.00 214 LEU A CA 1
ATOM 1730 C C . LEU A 1 214 ? -14.281 13.041 10.321 1.00 93.00 214 LEU A C 1
ATOM 1732 O O . LEU A 1 214 ? -14.212 13.069 11.548 1.00 93.00 214 LEU A O 1
ATOM 1736 N N . GLN A 1 215 ? -14.237 14.146 9.573 1.00 95.19 215 GLN A N 1
ATOM 1737 C CA . GLN A 1 215 ? -14.176 15.499 10.127 1.00 95.19 215 GLN A CA 1
ATOM 1738 C C . GLN A 1 215 ? -15.543 16.022 10.585 1.00 95.19 215 GLN A C 1
ATOM 1740 O O . GLN A 1 215 ? -15.621 16.714 11.597 1.00 95.19 215 GLN A O 1
ATOM 1745 N N . ARG A 1 216 ? -16.616 15.724 9.842 1.00 93.50 216 ARG A N 1
ATOM 1746 C CA . ARG A 1 216 ? -17.945 16.315 10.082 1.00 93.50 216 ARG A CA 1
ATOM 1747 C C . ARG A 1 216 ? -18.832 15.492 11.010 1.00 93.50 216 ARG A C 1
ATOM 1749 O O . ARG A 1 216 ? -19.711 16.055 11.654 1.00 93.50 216 ARG A O 1
ATOM 1756 N N . GLN A 1 217 ? -18.659 14.173 11.056 1.00 90.56 217 GLN A N 1
ATOM 1757 C CA . GLN A 1 217 ? -19.557 13.283 11.789 1.00 90.56 217 GLN A CA 1
ATOM 1758 C C . GLN A 1 217 ? -18.908 12.720 13.049 1.00 90.56 217 GLN A C 1
ATOM 1760 O O . GLN A 1 217 ? -17.759 12.280 13.046 1.00 90.56 217 GLN A O 1
ATOM 1765 N N . ALA A 1 218 ? -19.685 12.666 14.132 1.00 88.81 218 ALA A N 1
ATOM 1766 C CA . ALA A 1 218 ? -19.270 11.973 15.340 1.00 88.81 218 ALA A CA 1
ATOM 1767 C C . ALA A 1 218 ? -19.169 10.468 15.054 1.00 88.81 218 ALA A C 1
ATOM 1769 O O . ALA A 1 218 ? -20.162 9.806 14.744 1.00 88.81 218 ALA A O 1
ATOM 1770 N N . THR A 1 219 ? -17.961 9.921 15.163 1.00 88.19 219 THR A N 1
ATOM 1771 C CA . THR A 1 219 ? -17.729 8.485 14.990 1.00 88.19 219 THR A CA 1
ATOM 1772 C C . THR A 1 219 ? -17.664 7.777 16.336 1.00 88.19 219 THR A C 1
ATOM 1774 O O . THR A 1 219 ? -17.411 8.385 17.373 1.00 88.19 219 THR A O 1
ATOM 1777 N N . SER A 1 220 ? -17.876 6.460 16.334 1.00 85.75 220 SER A N 1
ATOM 1778 C CA . SER A 1 220 ? -17.624 5.640 17.528 1.00 85.75 220 SER A CA 1
ATOM 1779 C C . SER A 1 220 ? -16.132 5.377 17.773 1.00 85.75 220 SER A C 1
ATOM 1781 O O . SER A 1 220 ? -15.787 4.681 18.727 1.00 85.75 220 SER A O 1
ATOM 1783 N N . LEU A 1 221 ? -15.256 5.844 16.880 1.00 86.62 221 LEU A N 1
ATOM 1784 C CA . LEU A 1 221 ? -13.813 5.695 17.004 1.00 86.62 221 LEU A CA 1
ATOM 1785 C C . LEU A 1 221 ? -13.269 6.773 17.943 1.00 86.62 221 LEU A C 1
ATOM 1787 O O . LEU A 1 221 ? -13.776 7.891 18.002 1.00 86.62 221 LEU A O 1
ATOM 1791 N N . ASP A 1 222 ? -12.206 6.449 18.673 1.00 89.50 222 ASP A N 1
ATOM 1792 C CA . ASP A 1 222 ? -11.497 7.455 19.455 1.00 89.50 222 ASP A CA 1
ATOM 1793 C C . ASP A 1 222 ? -10.853 8.516 18.539 1.00 89.50 222 ASP A C 1
ATOM 1795 O O . ASP A 1 222 ? -10.466 8.246 17.397 1.00 89.50 222 ASP A O 1
ATOM 1799 N N . LYS A 1 223 ? -10.713 9.743 19.060 1.00 92.00 223 LYS A N 1
ATOM 1800 C CA . LYS A 1 223 ? -10.233 10.907 18.295 1.00 92.00 223 LYS A CA 1
ATOM 1801 C C . LYS A 1 223 ? -8.868 10.679 17.635 1.00 92.00 223 LYS A C 1
ATOM 1803 O O . LYS A 1 223 ? -8.617 11.215 16.561 1.00 92.00 223 LYS A O 1
ATOM 1808 N N . LYS A 1 224 ? -7.971 9.906 18.256 1.00 92.56 224 LYS A N 1
ATOM 1809 C CA . LYS A 1 224 ? -6.627 9.656 17.710 1.00 92.56 224 LYS A CA 1
ATOM 1810 C C . LYS A 1 224 ? -6.668 8.662 16.553 1.00 92.56 224 LYS A C 1
ATOM 1812 O O . LYS A 1 224 ? -5.993 8.872 15.555 1.00 92.56 224 LYS A O 1
ATOM 1817 N N . THR A 1 225 ? -7.521 7.648 16.628 1.00 90.44 225 THR A N 1
ATOM 1818 C CA . THR A 1 225 ? -7.780 6.727 15.512 1.00 90.44 225 THR A CA 1
ATOM 1819 C C . THR A 1 225 ? -8.378 7.450 14.323 1.00 90.44 225 THR A C 1
ATOM 1821 O O . THR A 1 225 ? -8.000 7.163 13.195 1.00 90.44 225 THR A O 1
ATOM 1824 N N . VAL A 1 226 ? -9.270 8.414 14.564 1.00 92.50 226 VAL A N 1
ATOM 1825 C CA . VAL A 1 226 ? -9.785 9.282 13.498 1.00 92.50 226 VAL A CA 1
ATOM 1826 C C . VAL A 1 226 ? -8.641 10.053 12.832 1.00 92.50 226 VAL A C 1
ATOM 1828 O O . VAL A 1 226 ? -8.568 10.077 11.608 1.00 92.50 226 VAL A O 1
ATOM 1831 N N . LYS A 1 227 ? -7.695 10.606 13.608 1.00 94.44 227 LYS A N 1
ATOM 1832 C CA . LYS A 1 227 ? -6.501 11.271 13.054 1.00 94.44 227 LYS A CA 1
ATOM 1833 C C . LYS A 1 227 ? -5.627 10.322 12.225 1.00 94.44 227 LYS A C 1
ATOM 1835 O O . LYS A 1 227 ? -5.233 10.700 11.129 1.00 94.44 227 LYS A O 1
ATOM 1840 N N . PHE A 1 228 ? -5.369 9.100 12.700 1.00 92.25 228 PHE A N 1
ATOM 1841 C CA . PHE A 1 228 ? -4.635 8.090 11.921 1.00 92.25 228 PHE A CA 1
ATOM 1842 C C . PHE A 1 228 ? -5.370 7.709 10.632 1.00 92.25 228 PHE A C 1
ATOM 1844 O O . PHE A 1 228 ? -4.744 7.609 9.585 1.00 92.25 228 PHE A O 1
ATOM 1851 N N . ALA A 1 229 ? -6.694 7.548 10.682 1.00 93.00 229 ALA A N 1
ATOM 1852 C CA . ALA A 1 229 ? -7.504 7.249 9.505 1.00 93.00 229 ALA A CA 1
ATOM 1853 C C . ALA A 1 229 ? -7.469 8.385 8.469 1.00 93.00 229 ALA A C 1
ATOM 1855 O O . ALA A 1 229 ? -7.337 8.114 7.281 1.00 93.00 229 ALA A O 1
ATOM 1856 N N . ILE A 1 230 ? -7.531 9.646 8.914 1.00 95.44 230 ILE A N 1
ATOM 1857 C CA . ILE A 1 230 ? -7.378 10.818 8.039 1.00 95.44 230 ILE A CA 1
ATOM 1858 C C . ILE A 1 230 ? -5.972 10.855 7.432 1.00 95.44 230 ILE A C 1
ATOM 1860 O O . ILE A 1 230 ? -5.848 11.014 6.222 1.00 95.44 230 ILE A O 1
ATOM 1864 N N . ALA A 1 231 ? -4.920 10.668 8.237 1.00 94.56 231 ALA A N 1
ATOM 1865 C CA . ALA A 1 231 ? -3.542 10.641 7.742 1.00 94.56 231 ALA A CA 1
ATOM 1866 C C . ALA A 1 231 ? -3.341 9.539 6.689 1.00 94.56 231 ALA A C 1
ATOM 1868 O O . ALA A 1 231 ? -2.785 9.791 5.623 1.00 94.56 231 ALA A O 1
ATOM 1869 N N . PHE A 1 232 ? -3.868 8.342 6.948 1.00 93.50 232 PHE A N 1
ATOM 1870 C CA . PHE A 1 232 ? -3.829 7.221 6.015 1.00 93.50 232 PHE A CA 1
ATOM 1871 C C . PHE A 1 232 ? -4.594 7.508 4.711 1.00 93.50 232 PHE A C 1
ATOM 1873 O O . PHE A 1 232 ? -4.112 7.175 3.629 1.00 93.50 232 PHE A O 1
ATOM 1880 N N . ALA A 1 233 ? -5.759 8.160 4.790 1.00 95.81 233 ALA A N 1
ATOM 1881 C CA . ALA A 1 233 ? -6.535 8.561 3.616 1.00 95.81 233 ALA A CA 1
ATOM 1882 C C . ALA A 1 233 ? -5.803 9.619 2.773 1.00 95.81 233 ALA A C 1
ATOM 1884 O O . ALA A 1 233 ? -5.765 9.506 1.551 1.00 95.81 233 ALA A O 1
ATOM 1885 N N . VAL A 1 234 ? -5.162 10.605 3.413 1.00 96.94 234 VAL A N 1
ATOM 1886 C CA . VAL A 1 234 ? -4.338 11.618 2.731 1.00 96.94 234 VAL A CA 1
ATOM 1887 C C . VAL A 1 234 ? -3.161 10.965 2.006 1.00 96.94 234 VAL A C 1
ATOM 1889 O O . VAL A 1 234 ? -2.961 11.209 0.819 1.00 96.94 234 VAL A O 1
ATOM 1892 N N . LEU A 1 235 ? -2.419 10.085 2.681 1.00 95.00 235 LEU A N 1
ATOM 1893 C CA . LEU A 1 235 ? -1.324 9.338 2.056 1.00 95.00 235 LEU A CA 1
ATOM 1894 C C . LEU A 1 235 ? -1.821 8.445 0.906 1.00 95.00 235 LEU A C 1
ATOM 1896 O O . LEU A 1 235 ? -1.153 8.332 -0.117 1.00 95.00 235 LEU A O 1
ATOM 1900 N N . SER A 1 236 ? -3.016 7.859 1.033 1.00 95.94 236 SER A N 1
ATOM 1901 C CA . SER A 1 236 ? -3.625 7.051 -0.033 1.00 95.94 236 SER A CA 1
ATOM 1902 C C . SER A 1 236 ? -3.979 7.895 -1.260 1.00 95.94 236 SER A C 1
ATOM 1904 O O . SER A 1 236 ? -3.803 7.420 -2.377 1.00 95.94 236 SER A O 1
ATOM 1906 N N . ILE A 1 237 ? -4.424 9.145 -1.074 1.00 97.75 237 ILE A N 1
ATOM 1907 C CA . ILE A 1 237 ? -4.663 10.098 -2.173 1.00 97.75 237 ILE A CA 1
ATOM 1908 C C . ILE A 1 237 ? -3.356 10.414 -2.900 1.00 97.75 237 ILE A C 1
ATOM 1910 O O . ILE A 1 237 ? -3.318 10.342 -4.125 1.00 97.75 237 ILE A O 1
ATOM 1914 N N . PHE A 1 238 ? -2.279 10.716 -2.166 1.00 96.94 238 PHE A N 1
ATOM 1915 C CA . PHE A 1 238 ? -0.969 10.956 -2.779 1.00 96.94 238 PHE A CA 1
ATOM 1916 C C . PHE A 1 238 ? -0.475 9.733 -3.557 1.00 96.94 238 PHE A C 1
ATOM 1918 O O . PHE A 1 238 ? 0.019 9.878 -4.674 1.00 96.94 238 PHE A O 1
ATOM 1925 N N . PHE A 1 239 ? -0.645 8.529 -3.005 1.00 95.94 239 PHE A N 1
ATOM 1926 C CA . PHE A 1 239 ? -0.246 7.302 -3.687 1.00 95.94 239 PHE A CA 1
ATOM 1927 C C . PHE A 1 239 ? -1.047 7.100 -4.977 1.00 95.94 239 PHE A C 1
ATOM 1929 O O . PHE A 1 239 ? -0.442 6.903 -6.024 1.00 95.94 239 PHE A O 1
ATOM 1936 N N . ALA A 1 240 ? -2.380 7.201 -4.914 1.00 97.62 240 ALA A N 1
ATOM 1937 C CA . ALA A 1 240 ? -3.262 7.075 -6.077 1.00 97.62 240 ALA A CA 1
ATOM 1938 C C . ALA A 1 240 ? -2.942 8.122 -7.153 1.00 97.62 240 ALA A C 1
ATOM 1940 O O . ALA A 1 240 ? -2.932 7.811 -8.337 1.00 97.62 240 ALA A O 1
ATOM 1941 N N . PHE A 1 241 ? -2.611 9.351 -6.749 1.00 97.50 241 PHE A N 1
ATOM 1942 C CA . PHE A 1 241 ? -2.184 10.401 -7.669 1.00 97.50 241 PHE A CA 1
ATOM 1943 C C . PHE A 1 241 ? -0.895 10.020 -8.408 1.00 97.50 241 PHE A C 1
ATOM 1945 O O . PHE A 1 241 ? -0.873 10.019 -9.636 1.00 97.50 241 PHE A O 1
ATOM 1952 N N . PHE A 1 242 ? 0.171 9.642 -7.691 1.00 96.50 242 PHE A N 1
ATOM 1953 C CA . PHE A 1 242 ? 1.406 9.198 -8.347 1.00 96.50 242 PHE A CA 1
ATOM 1954 C C . PHE A 1 242 ? 1.197 7.919 -9.167 1.00 96.50 242 PHE A C 1
ATOM 1956 O O . PHE A 1 242 ? 1.836 7.749 -10.202 1.00 96.50 242 PHE A O 1
ATOM 1963 N N . HIS A 1 243 ? 0.303 7.030 -8.734 1.00 96.44 243 HIS A N 1
ATOM 1964 C CA . HIS A 1 243 ? -0.037 5.816 -9.465 1.00 96.44 243 HIS A CA 1
ATOM 1965 C C . HIS A 1 243 ? -0.741 6.111 -10.786 1.00 96.44 243 HIS A C 1
ATOM 1967 O O . HIS A 1 243 ? -0.260 5.644 -11.816 1.00 96.44 243 HIS A O 1
ATOM 1973 N N . ALA A 1 244 ? -1.745 6.986 -10.791 1.00 96.44 244 ALA A N 1
ATOM 1974 C CA . ALA A 1 244 ? -2.423 7.421 -12.007 1.00 96.44 244 ALA A CA 1
ATOM 1975 C C . ALA A 1 244 ? -1.457 8.071 -13.010 1.00 96.44 244 ALA A C 1
ATOM 1977 O O . ALA A 1 244 ? -1.585 7.870 -14.217 1.00 96.44 244 ALA A O 1
ATOM 1978 N N . LEU A 1 245 ? -0.473 8.827 -12.507 1.00 95.31 245 LEU A N 1
ATOM 1979 C CA . LEU A 1 245 ? 0.531 9.497 -13.332 1.00 95.31 245 LEU A CA 1
ATOM 1980 C C . LEU A 1 245 ? 1.576 8.559 -13.934 1.00 95.31 245 LEU A C 1
ATOM 1982 O O . LEU A 1 245 ? 2.118 8.891 -14.979 1.00 95.31 245 LEU A O 1
ATOM 1986 N N . ILE A 1 246 ? 1.922 7.456 -13.264 1.00 95.56 246 ILE A N 1
ATOM 1987 C CA . ILE A 1 246 ? 3.102 6.643 -13.608 1.00 95.56 246 ILE A CA 1
ATOM 1988 C C . ILE A 1 246 ? 2.697 5.275 -14.139 1.00 95.56 246 ILE A C 1
ATOM 1990 O O . ILE A 1 246 ? 3.219 4.867 -15.174 1.00 95.56 246 ILE A O 1
ATOM 1994 N N . GLN A 1 247 ? 1.777 4.591 -13.453 1.00 95.94 247 GLN A N 1
ATOM 1995 C CA . GLN A 1 247 ? 1.363 3.210 -13.719 1.00 95.94 247 GLN A CA 1
ATOM 1996 C C . GLN A 1 247 ? 2.583 2.297 -13.927 1.00 95.94 247 GLN A C 1
ATOM 1998 O O . GLN A 1 247 ? 2.894 1.910 -15.056 1.00 95.94 247 GLN A O 1
ATOM 2003 N N . PRO A 1 248 ? 3.351 2.028 -12.857 1.00 94.94 248 PRO A N 1
ATOM 2004 C CA . PRO A 1 248 ? 4.613 1.320 -12.967 1.00 94.94 248 PRO A CA 1
ATOM 2005 C C . PRO A 1 248 ? 4.374 -0.108 -13.453 1.00 94.94 248 PRO A C 1
ATOM 2007 O O . PRO A 1 248 ? 3.542 -0.841 -12.916 1.00 94.94 248 PRO A O 1
ATOM 2010 N N . PHE A 1 249 ? 5.154 -0.513 -14.443 1.00 95.62 249 PHE A N 1
ATOM 2011 C CA . PHE A 1 249 ? 5.138 -1.851 -14.995 1.00 95.62 249 PHE A CA 1
ATOM 2012 C C . PHE A 1 249 ? 6.518 -2.477 -14.831 1.00 95.62 249 PHE A C 1
ATOM 2014 O O . PHE A 1 249 ? 7.526 -1.883 -15.212 1.00 95.62 249 PHE A O 1
ATOM 2021 N N . ASN A 1 250 ? 6.556 -3.673 -14.243 1.00 93.00 250 ASN A N 1
ATOM 2022 C CA . ASN A 1 250 ? 7.786 -4.423 -14.004 1.00 93.00 250 ASN A CA 1
ATOM 2023 C C . ASN A 1 250 ? 7.798 -5.670 -14.883 1.00 93.00 250 ASN A C 1
ATOM 2025 O O . ASN A 1 250 ? 6.849 -6.456 -14.862 1.00 93.00 250 ASN A O 1
ATOM 2029 N N . LEU A 1 251 ? 8.889 -5.885 -15.605 1.00 93.69 251 LEU A N 1
ATOM 2030 C CA . LEU A 1 251 ? 9.089 -7.022 -16.490 1.00 93.69 251 LEU A CA 1
ATOM 2031 C C . LEU A 1 251 ? 10.451 -7.654 -16.210 1.00 93.69 251 LEU A C 1
ATOM 2033 O O . LEU A 1 251 ? 11.433 -6.932 -16.060 1.00 93.69 251 LEU A O 1
ATOM 2037 N N . ILE A 1 252 ? 10.517 -8.986 -16.154 1.00 91.81 252 ILE A N 1
ATOM 2038 C CA . ILE A 1 252 ? 11.790 -9.713 -16.075 1.00 91.81 252 ILE A CA 1
ATOM 2039 C C . ILE A 1 252 ? 11.812 -10.772 -17.167 1.00 91.81 252 ILE A C 1
ATOM 2041 O O . ILE A 1 252 ? 10.927 -11.626 -17.203 1.00 91.81 252 ILE A O 1
ATOM 2045 N N . PHE A 1 253 ? 12.799 -10.711 -18.051 1.00 91.38 253 PHE A N 1
ATOM 2046 C CA . PHE A 1 253 ? 12.937 -11.624 -19.182 1.00 91.38 253 PHE A CA 1
ATOM 2047 C C . PHE A 1 253 ? 14.393 -11.658 -19.658 1.00 91.38 253 PHE A C 1
ATOM 2049 O O . PHE A 1 253 ? 15.059 -10.628 -19.612 1.00 91.38 253 PHE A O 1
ATOM 2056 N N . ASP A 1 254 ? 14.888 -12.809 -20.107 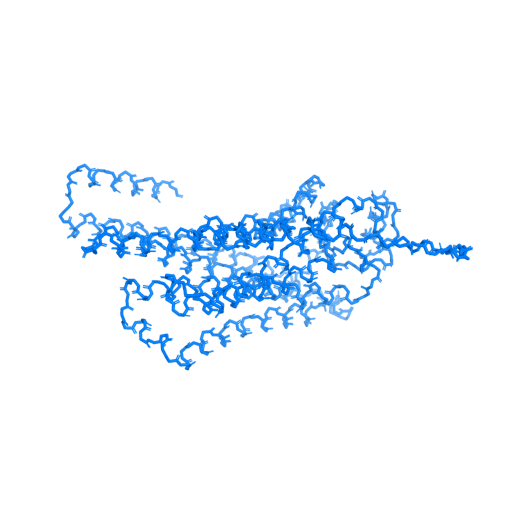1.00 88.94 254 ASP A N 1
ATOM 2057 C CA . ASP A 1 254 ? 16.262 -13.002 -20.601 1.00 88.94 254 ASP A CA 1
ATOM 2058 C C . ASP A 1 254 ? 17.323 -12.451 -19.630 1.00 88.94 254 ASP A C 1
ATOM 2060 O O . ASP A 1 254 ? 18.288 -11.787 -20.014 1.00 88.94 254 ASP A O 1
ATOM 2064 N N . GLY A 1 255 ? 17.089 -12.646 -18.328 1.00 83.75 255 GLY A N 1
ATOM 2065 C CA . GLY A 1 255 ? 17.941 -12.109 -17.264 1.00 83.75 255 GLY A CA 1
ATOM 2066 C C . GLY A 1 255 ? 17.891 -10.582 -17.103 1.00 83.75 255 GLY A C 1
ATOM 2067 O O . GLY A 1 255 ? 18.601 -10.037 -16.268 1.00 83.75 255 GLY A O 1
ATOM 2068 N N . ILE A 1 256 ? 17.060 -9.856 -17.846 1.00 86.19 256 ILE A N 1
ATOM 2069 C CA . ILE A 1 256 ? 16.872 -8.408 -17.724 1.00 86.19 256 ILE A CA 1
ATOM 2070 C C . ILE A 1 256 ? 15.651 -8.141 -16.854 1.00 86.19 256 ILE A C 1
ATOM 2072 O O . ILE A 1 256 ? 14.544 -8.525 -17.208 1.00 86.19 256 ILE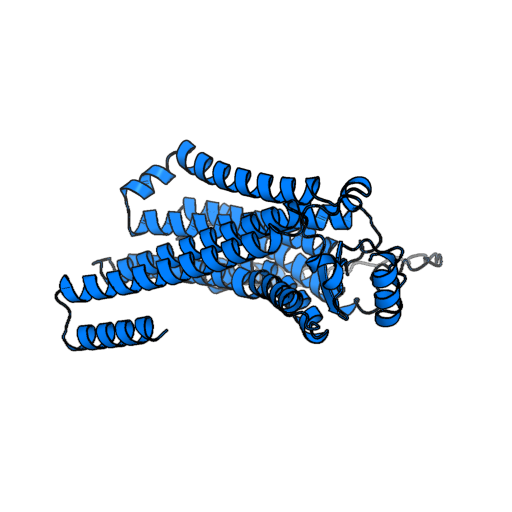 A O 1
ATOM 2076 N N . SER A 1 257 ? 15.829 -7.420 -15.750 1.00 87.75 257 SER A N 1
ATOM 2077 C CA . SER A 1 257 ? 14.731 -6.782 -15.021 1.00 87.75 257 SER A CA 1
ATOM 2078 C C . SER A 1 257 ? 14.593 -5.345 -15.492 1.00 87.75 257 SER A C 1
ATOM 2080 O O . SER A 1 257 ? 15.560 -4.592 -15.411 1.00 87.75 257 SER A O 1
ATOM 2082 N N . ALA A 1 258 ? 13.404 -4.943 -15.924 1.00 90.50 258 ALA A N 1
ATOM 2083 C CA . ALA A 1 258 ? 13.086 -3.583 -16.333 1.00 90.50 258 ALA A CA 1
ATOM 2084 C C . ALA A 1 258 ? 11.813 -3.090 -15.633 1.00 90.50 258 ALA A C 1
ATOM 2086 O O . ALA A 1 258 ? 10.819 -3.808 -15.537 1.00 90.50 258 ALA A O 1
ATOM 2087 N N . ALA A 1 259 ? 11.848 -1.847 -15.169 1.00 91.50 259 ALA A N 1
ATOM 2088 C CA . ALA A 1 259 ? 10.720 -1.125 -14.609 1.00 91.50 259 ALA A CA 1
ATOM 2089 C C . ALA A 1 259 ? 10.549 0.193 -15.368 1.00 91.50 259 ALA A C 1
ATOM 2091 O O . ALA A 1 259 ? 11.496 0.977 -15.485 1.00 91.50 259 ALA A O 1
ATOM 2092 N N . PHE A 1 260 ? 9.352 0.429 -15.892 1.00 94.25 260 PHE A N 1
ATOM 2093 C CA . PHE A 1 260 ? 9.015 1.609 -16.687 1.00 94.25 260 PHE A CA 1
ATOM 2094 C C . PHE A 1 260 ? 7.579 2.052 -16.413 1.00 94.25 260 PHE A C 1
ATOM 2096 O O . PHE A 1 260 ? 6.815 1.360 -15.742 1.00 94.25 260 PHE A O 1
ATOM 2103 N N . ALA A 1 261 ? 7.209 3.225 -16.911 1.00 95.31 261 ALA A N 1
ATOM 2104 C CA . ALA A 1 261 ? 5.845 3.721 -16.816 1.00 95.31 261 ALA A CA 1
ATOM 2105 C C . ALA A 1 261 ? 5.008 3.281 -18.016 1.00 95.31 261 ALA A C 1
ATOM 2107 O O . ALA A 1 261 ? 5.400 3.513 -19.154 1.00 95.31 261 ALA A O 1
ATOM 2108 N N . ALA A 1 262 ? 3.840 2.697 -17.753 1.00 95.38 262 ALA A N 1
ATOM 2109 C CA . ALA A 1 262 ? 2.837 2.372 -18.772 1.00 95.38 262 ALA A CA 1
ATOM 2110 C C . ALA A 1 262 ? 1.832 3.518 -19.018 1.00 95.38 262 ALA A C 1
ATOM 2112 O O . ALA A 1 262 ? 0.965 3.442 -19.893 1.00 95.38 262 ALA A O 1
ATOM 2113 N N . SER A 1 263 ? 1.931 4.577 -18.217 1.00 94.25 263 SER A N 1
ATOM 2114 C CA . SER A 1 263 ? 1.042 5.736 -18.253 1.00 94.25 263 SER A CA 1
ATOM 2115 C C . SER A 1 263 ? 1.306 6.670 -19.435 1.00 94.25 263 SER A C 1
ATOM 2117 O O . SER A 1 263 ? 2.176 6.456 -20.280 1.00 94.25 263 SER A O 1
ATOM 2119 N N . PHE A 1 264 ? 0.597 7.796 -19.447 1.00 92.62 264 PHE A N 1
ATOM 2120 C CA . PHE A 1 264 ? 0.863 8.883 -20.379 1.00 92.62 264 PHE A CA 1
ATOM 2121 C C . PHE A 1 264 ? 2.155 9.653 -20.145 1.00 92.62 264 PHE A C 1
ATOM 2123 O O . PHE A 1 264 ? 2.576 10.432 -20.997 1.00 92.62 264 PHE A O 1
ATOM 2130 N N . MET A 1 265 ? 2.809 9.433 -19.008 1.00 93.38 265 MET A N 1
ATOM 2131 C CA . MET A 1 265 ? 4.111 10.020 -18.737 1.00 93.38 265 MET A CA 1
ATOM 2132 C C . MET A 1 265 ? 5.267 9.114 -19.189 1.00 93.38 265 MET A C 1
ATOM 2134 O O . MET A 1 265 ? 6.411 9.384 -18.827 1.00 93.38 265 MET A O 1
ATOM 2138 N N . HIS A 1 266 ? 5.014 8.055 -19.966 1.00 93.50 266 HIS A N 1
ATOM 2139 C CA . HIS A 1 266 ? 6.038 7.076 -20.353 1.00 93.50 266 HIS A CA 1
ATOM 2140 C C . HIS A 1 266 ? 7.252 7.675 -21.077 1.00 93.50 266 HIS A C 1
ATOM 2142 O O . HIS A 1 266 ? 8.339 7.157 -20.893 1.00 93.50 266 HIS A O 1
ATOM 2148 N N . ASP A 1 267 ? 7.117 8.787 -21.806 1.00 91.56 267 ASP A N 1
ATOM 2149 C CA . ASP A 1 267 ? 8.249 9.461 -22.473 1.00 91.56 267 ASP A CA 1
ATOM 2150 C C . ASP A 1 267 ? 8.901 10.571 -21.626 1.00 91.56 267 ASP A C 1
ATOM 2152 O O . ASP A 1 267 ? 9.894 11.187 -22.019 1.00 91.56 267 ASP A O 1
ATOM 2156 N N . ASN A 1 268 ? 8.345 10.880 -20.452 1.00 92.19 268 ASN A N 1
ATOM 2157 C CA . ASN A 1 268 ? 8.803 12.005 -19.649 1.00 92.19 268 ASN A CA 1
ATOM 2158 C C . ASN A 1 268 ? 9.960 11.587 -18.716 1.00 92.19 268 ASN A C 1
ATOM 2160 O O . ASN A 1 268 ? 9.781 10.713 -17.865 1.00 92.19 268 ASN A O 1
ATOM 2164 N N . PRO A 1 269 ? 11.137 12.242 -18.764 1.00 88.31 269 PRO A N 1
ATOM 2165 C CA . PRO A 1 269 ? 12.252 11.928 -17.863 1.00 88.31 269 PRO A CA 1
ATOM 2166 C C . PRO A 1 269 ? 11.936 12.167 -16.376 1.00 88.31 269 PRO A C 1
ATOM 2168 O O . PRO A 1 269 ? 12.612 11.620 -15.501 1.00 88.31 269 PRO A O 1
ATOM 2171 N N . LEU A 1 270 ? 10.911 12.965 -16.055 1.00 90.75 270 LEU A N 1
ATOM 2172 C CA . LEU A 1 270 ? 10.437 13.148 -14.681 1.00 90.75 270 LEU A CA 1
ATOM 2173 C C . LEU A 1 270 ? 9.791 11.887 -14.110 1.00 90.75 270 LEU A C 1
ATOM 2175 O O . LEU A 1 270 ? 9.752 11.738 -12.892 1.00 90.75 270 LEU A O 1
ATOM 2179 N N . THR A 1 271 ? 9.328 10.966 -14.945 1.00 90.44 271 THR A N 1
ATOM 2180 C CA . THR A 1 271 ? 8.555 9.801 -14.514 1.00 90.44 271 THR A CA 1
ATOM 2181 C C . THR A 1 271 ? 9.338 8.889 -13.586 1.00 90.44 271 THR A C 1
ATOM 2183 O O . THR A 1 271 ? 8.835 8.507 -12.531 1.00 90.44 271 THR A O 1
ATOM 2186 N N . MET A 1 272 ? 10.617 8.647 -13.883 1.00 85.81 272 MET A N 1
ATOM 2187 C CA . MET A 1 272 ? 11.486 7.882 -12.986 1.00 85.81 272 MET A CA 1
ATOM 2188 C C . MET A 1 272 ? 11.711 8.592 -11.647 1.00 85.81 272 MET A C 1
ATOM 2190 O O . MET A 1 272 ? 11.763 7.945 -10.603 1.00 85.81 272 MET A O 1
ATOM 2194 N N . LYS A 1 273 ? 11.791 9.929 -11.645 1.00 87.31 273 LYS A N 1
ATOM 2195 C CA . LYS A 1 273 ? 11.896 10.707 -10.402 1.00 87.31 273 LYS A CA 1
ATOM 2196 C C . LYS A 1 273 ? 10.599 10.634 -9.599 1.00 87.31 273 LYS A C 1
ATOM 2198 O O . LYS A 1 273 ? 10.655 10.443 -8.390 1.00 87.31 273 LYS A O 1
ATOM 2203 N N . LEU A 1 274 ? 9.441 10.742 -10.247 1.00 90.12 274 LEU A N 1
ATOM 2204 C CA . LEU A 1 274 ? 8.145 10.612 -9.581 1.00 90.12 274 LEU A CA 1
ATOM 2205 C C . LEU A 1 274 ? 7.940 9.198 -9.021 1.00 90.12 274 LEU A C 1
ATOM 2207 O O . LEU A 1 274 ? 7.395 9.052 -7.930 1.00 90.12 274 LEU A O 1
ATOM 2211 N N . MET A 1 275 ? 8.428 8.163 -9.707 1.00 87.81 275 MET A N 1
ATOM 2212 C CA . MET A 1 275 ? 8.350 6.779 -9.233 1.00 87.81 275 MET A CA 1
ATOM 2213 C C . MET A 1 275 ? 9.202 6.585 -7.975 1.00 87.81 275 MET A C 1
ATOM 2215 O O . MET A 1 275 ? 8.701 6.133 -6.942 1.00 87.81 275 MET A O 1
ATOM 2219 N N . THR A 1 276 ? 10.470 6.997 -8.034 1.00 83.12 276 THR A N 1
ATOM 2220 C CA . THR A 1 276 ? 11.436 6.812 -6.943 1.00 83.12 276 THR A CA 1
ATOM 2221 C C . THR A 1 276 ? 11.180 7.731 -5.747 1.00 83.12 276 THR A C 1
ATOM 2223 O O . THR A 1 276 ? 11.307 7.285 -4.611 1.00 83.12 276 THR A O 1
ATOM 2226 N N . TYR A 1 277 ? 10.809 8.996 -5.971 1.00 84.62 277 TYR A N 1
ATOM 2227 C CA . TYR A 1 277 ? 10.701 10.013 -4.910 1.00 84.62 277 TYR A CA 1
ATOM 2228 C C . TYR A 1 277 ? 9.268 10.409 -4.551 1.00 84.62 277 TYR A C 1
ATOM 2230 O O . TYR A 1 277 ? 9.052 11.003 -3.500 1.00 84.62 277 TYR A O 1
ATOM 2238 N N . GLY A 1 278 ? 8.287 10.091 -5.395 1.00 88.69 278 GLY A N 1
ATOM 2239 C CA . GLY A 1 278 ? 6.872 10.344 -5.123 1.00 88.69 278 GLY A CA 1
ATOM 2240 C C . GLY A 1 278 ? 6.161 9.080 -4.658 1.00 88.69 278 GLY A C 1
ATOM 2241 O O . GLY A 1 278 ? 5.783 8.950 -3.491 1.00 88.69 278 GLY A O 1
ATOM 2242 N N . MET A 1 279 ? 6.010 8.117 -5.566 1.00 89.94 279 MET A N 1
ATOM 2243 C CA . MET A 1 279 ? 5.237 6.902 -5.313 1.00 89.94 279 MET A CA 1
ATOM 2244 C C . MET A 1 279 ? 5.849 6.043 -4.205 1.00 89.94 279 MET A C 1
ATOM 2246 O O . MET A 1 279 ? 5.162 5.712 -3.235 1.00 89.94 279 MET A O 1
ATOM 2250 N N . SER A 1 280 ? 7.129 5.674 -4.337 1.00 86.19 280 SER A N 1
ATOM 2251 C CA . SER A 1 280 ? 7.752 4.738 -3.400 1.00 86.19 280 SER A CA 1
ATOM 2252 C C . SER A 1 280 ? 7.766 5.259 -1.957 1.00 86.19 280 SER A C 1
ATOM 2254 O O . SER A 1 280 ? 7.409 4.483 -1.072 1.00 86.19 280 SER A O 1
ATOM 2256 N N . PRO A 1 281 ? 8.102 6.530 -1.668 1.00 84.94 281 PRO A N 1
ATOM 2257 C CA . PRO A 1 281 ? 8.078 7.027 -0.297 1.00 84.94 281 PRO A CA 1
ATOM 2258 C C . PRO A 1 281 ? 6.662 7.112 0.277 1.00 84.94 281 PRO A C 1
ATOM 2260 O O . PRO A 1 281 ? 6.443 6.800 1.446 1.00 84.94 281 PRO A O 1
ATOM 2263 N N . THR A 1 282 ? 5.678 7.461 -0.554 1.00 90.38 282 THR A N 1
ATOM 2264 C CA . THR A 1 282 ? 4.272 7.511 -0.130 1.00 90.38 282 THR A CA 1
ATOM 2265 C C . THR A 1 282 ? 3.759 6.131 0.282 1.00 90.38 282 THR A C 1
ATOM 2267 O O . THR A 1 282 ? 3.072 5.992 1.294 1.00 90.38 282 THR A O 1
ATOM 2270 N N . TYR A 1 283 ? 4.135 5.091 -0.463 1.00 90.12 283 TYR A N 1
ATOM 2271 C CA . TYR A 1 283 ? 3.830 3.710 -0.103 1.00 90.12 283 TYR A CA 1
ATOM 2272 C C . TYR A 1 283 ? 4.413 3.313 1.261 1.00 90.12 283 TYR A C 1
ATOM 2274 O O . TYR A 1 283 ? 3.736 2.696 2.085 1.00 90.12 283 TYR A O 1
ATOM 2282 N N . MET A 1 284 ? 5.649 3.719 1.533 1.00 87.00 284 MET A N 1
ATOM 2283 C CA . MET A 1 284 ? 6.305 3.427 2.806 1.00 87.00 284 MET A CA 1
ATOM 2284 C C . MET A 1 284 ? 5.665 4.155 3.976 1.00 87.00 284 MET A C 1
ATOM 2286 O O . MET A 1 284 ? 5.363 3.530 4.993 1.00 87.00 284 MET A O 1
ATOM 2290 N N . ALA A 1 285 ? 5.322 5.426 3.783 1.00 87.44 285 ALA A N 1
ATOM 2291 C CA . ALA A 1 285 ? 4.561 6.183 4.762 1.00 87.44 285 ALA A CA 1
ATOM 2292 C C . ALA A 1 285 ? 3.200 5.525 5.075 1.00 87.44 285 ALA A C 1
ATOM 2294 O O . ALA A 1 285 ? 2.756 5.551 6.224 1.00 87.44 285 ALA A O 1
ATOM 2295 N N . LEU A 1 286 ? 2.536 4.890 4.094 1.00 92.00 286 LEU A N 1
ATOM 2296 C CA . LEU A 1 286 ? 1.299 4.129 4.329 1.00 92.00 286 LEU A CA 1
ATOM 2297 C C . LEU A 1 286 ? 1.530 2.913 5.239 1.00 92.00 286 LEU A C 1
ATOM 2299 O O . LEU A 1 286 ? 0.754 2.700 6.176 1.00 92.00 286 LEU A O 1
ATOM 2303 N N . LEU A 1 287 ? 2.592 2.134 5.003 1.00 89.06 287 LEU A N 1
ATOM 2304 C CA . LEU A 1 287 ? 2.942 0.979 5.841 1.00 89.06 287 LEU A CA 1
ATOM 2305 C C . LEU A 1 287 ? 3.279 1.388 7.281 1.00 89.06 287 LEU A C 1
ATOM 2307 O O . LEU A 1 287 ? 2.802 0.760 8.232 1.00 89.06 287 LEU A O 1
ATOM 2311 N N . GLU A 1 288 ? 4.048 2.460 7.451 1.00 89.31 288 GLU A N 1
ATOM 2312 C CA . GLU A 1 288 ? 4.409 2.998 8.765 1.00 89.31 288 GLU A CA 1
ATOM 2313 C C . GLU A 1 288 ? 3.192 3.563 9.500 1.00 89.31 288 GLU A C 1
ATOM 2315 O O . GLU A 1 288 ? 2.992 3.285 10.685 1.00 89.31 288 GLU A O 1
ATOM 2320 N N . CYS A 1 289 ? 2.321 4.292 8.793 1.00 91.50 289 CYS A N 1
ATOM 2321 C CA . CYS A 1 289 ? 1.066 4.791 9.347 1.00 91.50 289 CYS A CA 1
ATOM 2322 C C . CYS A 1 289 ? 0.202 3.636 9.882 1.00 91.50 289 CYS A C 1
ATOM 2324 O O . CYS A 1 289 ? -0.322 3.716 10.999 1.00 91.50 289 CYS A O 1
ATOM 2326 N N . CYS A 1 290 ? 0.119 2.524 9.143 1.00 90.12 290 CYS A N 1
ATOM 2327 C CA . CYS A 1 290 ? -0.528 1.297 9.608 1.00 90.12 290 CYS A CA 1
ATOM 2328 C C . CYS A 1 290 ? 0.145 0.730 10.866 1.00 90.12 290 CYS A C 1
ATOM 2330 O O . CYS A 1 290 ? -0.541 0.462 11.857 1.00 90.12 290 CYS A O 1
ATOM 2332 N N . ALA A 1 291 ? 1.472 0.587 10.874 1.00 89.38 291 ALA A N 1
ATOM 2333 C CA . ALA A 1 291 ? 2.210 0.075 12.029 1.00 89.38 291 ALA A CA 1
ATOM 2334 C C . ALA A 1 291 ? 1.995 0.935 13.288 1.00 89.38 291 ALA A C 1
ATOM 2336 O O . ALA A 1 291 ? 1.719 0.402 14.369 1.00 89.38 291 ALA A O 1
ATOM 2337 N N . PHE A 1 292 ? 2.025 2.262 13.154 1.00 91.44 292 PHE A N 1
ATOM 2338 C CA . PHE A 1 292 ? 1.754 3.190 14.252 1.00 91.44 292 PHE A CA 1
ATOM 2339 C C . PHE A 1 292 ? 0.305 3.138 14.726 1.00 91.44 292 PHE A C 1
ATOM 2341 O O . PHE A 1 292 ? 0.064 3.195 15.933 1.00 91.44 292 PHE A O 1
ATOM 2348 N N . ASN A 1 293 ? -0.660 2.953 13.823 1.00 92.62 293 ASN A N 1
ATOM 2349 C CA . ASN A 1 293 ? -2.058 2.769 14.200 1.00 92.62 293 ASN A CA 1
ATOM 2350 C C . ASN A 1 293 ? -2.247 1.477 15.023 1.00 92.62 293 ASN A C 1
ATOM 2352 O O . ASN A 1 293 ? -2.902 1.488 16.069 1.00 92.62 293 ASN A O 1
ATOM 2356 N N . PHE A 1 294 ? -1.591 0.377 14.636 1.00 91.12 294 PHE A N 1
ATOM 2357 C CA . PHE A 1 294 ? -1.557 -0.855 15.435 1.00 91.12 294 PHE A CA 1
ATOM 2358 C C . PHE A 1 294 ? -0.903 -0.652 16.802 1.00 91.12 294 PHE A C 1
ATOM 2360 O O . PHE A 1 294 ? -1.452 -1.100 17.813 1.00 91.12 294 PHE A O 1
ATOM 2367 N N . LEU A 1 295 ? 0.240 0.035 16.853 1.00 92.44 295 LEU A N 1
ATOM 2368 C CA . LEU A 1 295 ? 0.948 0.321 18.100 1.00 92.44 295 LEU A CA 1
ATOM 2369 C C . LEU A 1 295 ? 0.099 1.180 19.044 1.00 92.44 295 LEU A C 1
ATOM 2371 O O . LEU A 1 295 ? -0.013 0.874 20.233 1.00 92.44 295 LEU A O 1
ATOM 2375 N N . TYR A 1 296 ? -0.556 2.211 18.510 1.00 94.38 296 TYR A N 1
ATOM 2376 C CA . TYR A 1 296 ? -1.494 3.049 19.248 1.00 94.38 296 TYR A CA 1
ATOM 2377 C C . TYR A 1 296 ? -2.658 2.224 19.810 1.00 94.38 296 TYR A C 1
ATOM 2379 O O . TYR A 1 296 ? -2.987 2.316 20.996 1.00 94.38 296 TYR A O 1
ATOM 2387 N N . LYS A 1 297 ? -3.260 1.360 18.991 1.00 91.88 297 LYS A N 1
ATOM 2388 C CA . LYS A 1 297 ? -4.381 0.506 19.410 1.00 91.88 297 LYS A CA 1
ATOM 2389 C C . LYS A 1 297 ? -3.976 -0.540 20.435 1.00 91.88 297 LYS A C 1
ATOM 2391 O O . LYS A 1 297 ? -4.747 -0.825 21.357 1.00 91.88 297 LYS A O 1
ATOM 2396 N N . TYR A 1 298 ? -2.760 -1.061 20.323 1.00 92.25 298 TYR A N 1
ATOM 2397 C CA . TYR A 1 298 ? -2.161 -1.908 21.340 1.00 92.25 298 TYR A CA 1
ATOM 2398 C C . TYR A 1 298 ? -1.993 -1.142 22.650 1.00 92.25 298 TYR A C 1
ATOM 2400 O O . TYR A 1 298 ? -2.415 -1.636 23.693 1.00 92.25 298 TYR A O 1
ATOM 2408 N N . ALA A 1 299 ? -1.458 0.077 22.610 1.00 91.69 299 ALA A N 1
ATOM 2409 C CA . ALA A 1 299 ? -1.320 0.916 23.791 1.00 91.69 299 ALA A CA 1
ATOM 2410 C C . ALA A 1 299 ? -2.684 1.158 24.462 1.00 91.69 299 ALA A C 1
ATOM 2412 O O . ALA A 1 299 ? -2.860 0.847 25.639 1.00 91.69 299 ALA A O 1
ATOM 2413 N N . ALA A 1 300 ? -3.686 1.585 23.689 1.00 91.75 300 ALA A N 1
ATOM 2414 C CA . ALA A 1 300 ? -5.036 1.857 24.182 1.00 91.75 300 ALA A CA 1
ATOM 2415 C C . ALA A 1 300 ? -5.723 0.634 24.817 1.00 91.75 300 ALA A C 1
ATOM 2417 O O . ALA A 1 300 ? -6.473 0.778 25.779 1.00 91.75 300 ALA A O 1
ATOM 2418 N N . THR A 1 301 ? -5.471 -0.570 24.295 1.00 88.56 301 THR A N 1
ATOM 2419 C CA . THR A 1 301 ? -6.174 -1.794 24.726 1.00 88.56 301 THR A CA 1
ATOM 2420 C C . THR A 1 301 ? -5.400 -2.591 25.780 1.00 88.56 301 THR A C 1
ATOM 2422 O O . THR A 1 301 ? -5.998 -3.293 26.596 1.00 88.56 301 THR A O 1
ATOM 2425 N N . CYS A 1 302 ? -4.069 -2.531 25.752 1.00 91.19 302 CYS A N 1
ATOM 2426 C CA . CYS A 1 302 ? -3.202 -3.461 26.477 1.00 91.19 302 CYS A CA 1
ATOM 2427 C C . CYS A 1 302 ? -2.187 -2.775 27.400 1.00 91.19 302 CYS A C 1
ATOM 2429 O O . CYS A 1 302 ? -1.689 -3.435 28.309 1.00 91.19 302 CYS A O 1
ATOM 2431 N N . ASN A 1 303 ? -1.840 -1.499 27.186 1.00 91.75 303 ASN A N 1
ATOM 2432 C CA . ASN A 1 303 ? -0.785 -0.829 27.953 1.00 91.75 303 ASN A CA 1
ATOM 2433 C C . ASN A 1 303 ? -1.083 0.664 28.185 1.00 91.75 303 ASN A C 1
ATOM 2435 O O . ASN A 1 303 ? -0.693 1.522 27.392 1.00 91.75 303 ASN A O 1
ATOM 2439 N N . LYS A 1 304 ? -1.705 0.973 29.333 1.00 93.38 304 LYS A N 1
ATOM 2440 C CA . LYS A 1 304 ? -2.067 2.346 29.732 1.00 93.38 304 LYS A CA 1
ATOM 2441 C C . LYS A 1 304 ? -0.868 3.299 29.802 1.00 93.38 304 LYS A C 1
ATOM 2443 O O . LYS A 1 304 ? -0.991 4.448 29.397 1.00 93.38 304 LYS A O 1
ATOM 2448 N N . SER A 1 305 ? 0.294 2.832 30.268 1.00 94.00 305 SER A N 1
ATOM 2449 C CA . SER A 1 305 ? 1.504 3.667 30.336 1.00 94.00 305 SER A CA 1
ATOM 2450 C C . SER A 1 305 ? 1.942 4.115 28.940 1.00 94.00 305 SER A C 1
ATOM 2452 O O . SER A 1 305 ? 2.166 5.301 28.707 1.00 94.00 305 SER A O 1
ATOM 2454 N N . LEU A 1 306 ? 1.973 3.184 27.980 1.00 89.88 306 LEU A N 1
ATOM 2455 C CA . LEU A 1 306 ? 2.272 3.509 26.585 1.00 89.88 306 LEU A CA 1
ATOM 2456 C C . LEU A 1 306 ? 1.185 4.400 25.966 1.00 89.88 306 LEU A C 1
ATOM 2458 O O . LEU A 1 306 ? 1.501 5.283 25.177 1.00 89.88 306 LEU A O 1
ATOM 2462 N N . TYR A 1 307 ? -0.083 4.208 26.339 1.00 93.62 307 TYR A N 1
ATOM 2463 C CA . TYR A 1 307 ? -1.193 5.020 25.837 1.00 93.62 307 TYR A CA 1
ATOM 2464 C C . TYR A 1 307 ? -1.036 6.502 26.195 1.00 93.62 307 TYR A C 1
ATOM 2466 O O . TYR A 1 307 ? -1.204 7.353 25.324 1.00 93.62 307 TYR A O 1
ATOM 2474 N N . HIS A 1 308 ? -0.634 6.803 27.433 1.00 94.75 308 HIS A N 1
ATOM 2475 C CA . HIS A 1 308 ? -0.344 8.175 27.862 1.00 94.75 308 HIS A CA 1
ATOM 2476 C C . HIS A 1 308 ? 0.852 8.785 27.123 1.00 94.75 308 HIS A C 1
ATOM 2478 O O . HIS A 1 308 ? 0.871 9.985 26.868 1.00 94.75 308 HIS A O 1
ATOM 2484 N N . ARG A 1 309 ? 1.829 7.978 26.684 1.00 93.56 309 ARG A N 1
ATOM 2485 C CA . ARG A 1 309 ? 2.921 8.492 25.839 1.00 93.56 309 ARG A CA 1
ATOM 2486 C C . ARG A 1 309 ? 2.415 8.998 24.490 1.00 93.56 309 ARG A C 1
ATOM 2488 O O . ARG A 1 309 ? 2.944 9.982 23.998 1.00 93.56 309 ARG A O 1
ATOM 2495 N N . PHE A 1 310 ? 1.347 8.425 23.933 1.00 92.00 310 PHE A N 1
ATOM 2496 C CA . PHE A 1 310 ? 0.707 8.956 22.721 1.00 92.00 310 PHE A CA 1
ATOM 2497 C C . PHE A 1 310 ? -0.023 10.294 22.937 1.00 92.00 310 PHE A C 1
ATOM 2499 O O . PHE A 1 310 ? -0.565 10.832 21.973 1.00 92.00 310 PHE A O 1
ATOM 2506 N N . ASP A 1 311 ? -0.156 10.802 24.167 1.00 94.19 311 ASP A N 1
ATOM 2507 C CA . ASP A 1 311 ? -0.584 12.191 24.414 1.00 94.19 311 ASP A CA 1
ATOM 2508 C C . ASP A 1 311 ? 0.589 13.176 24.300 1.00 94.19 311 ASP A C 1
ATOM 2510 O O . ASP A 1 311 ? 0.370 14.363 24.074 1.00 94.19 311 ASP A O 1
ATOM 2514 N N . SER A 1 312 ? 1.832 12.692 24.405 1.00 94.44 312 SER A N 1
ATOM 2515 C CA . SER A 1 312 ? 3.023 13.523 24.254 1.00 94.44 312 SER A CA 1
ATOM 2516 C C . SER A 1 312 ? 3.315 13.786 22.771 1.00 94.44 312 SER A C 1
ATOM 2518 O O . SER A 1 312 ? 3.597 12.837 22.028 1.00 94.44 312 SER A O 1
ATOM 2520 N N . PRO A 1 313 ? 3.319 15.056 22.320 1.00 92.19 313 PRO A N 1
ATOM 2521 C CA . PRO A 1 313 ? 3.694 15.392 20.949 1.00 92.19 313 PRO A CA 1
ATOM 2522 C C . PRO A 1 313 ? 5.151 15.024 20.652 1.00 92.19 313 PRO A C 1
ATOM 2524 O O . PRO A 1 313 ? 5.458 14.673 19.520 1.00 92.19 313 PRO A O 1
ATOM 2527 N N . ILE A 1 314 ? 6.028 15.021 21.663 1.00 90.88 314 ILE A N 1
ATOM 2528 C CA . ILE A 1 314 ? 7.434 14.618 21.523 1.00 90.88 314 ILE A CA 1
ATOM 2529 C C . ILE A 1 314 ? 7.530 13.131 21.174 1.00 90.88 314 ILE A C 1
ATOM 2531 O O . ILE A 1 314 ? 8.298 12.759 20.296 1.00 90.88 314 ILE A O 1
ATOM 2535 N N . PHE A 1 315 ? 6.733 12.276 21.821 1.00 86.69 315 PHE A N 1
ATOM 2536 C CA . PHE A 1 315 ? 6.738 10.839 21.536 1.00 86.69 315 PHE A CA 1
ATOM 2537 C C . PHE A 1 315 ? 6.161 10.516 20.151 1.00 86.69 315 PHE A C 1
ATOM 2539 O O . PHE A 1 315 ? 6.709 9.697 19.422 1.00 86.69 315 PHE A O 1
ATOM 2546 N N . VAL A 1 316 ? 5.061 11.167 19.761 1.00 87.19 316 VAL A N 1
ATOM 2547 C CA . VAL A 1 316 ? 4.493 10.993 18.411 1.00 87.19 316 VAL A CA 1
ATOM 2548 C C . VAL A 1 316 ? 5.444 11.559 17.351 1.00 87.19 316 VAL A C 1
ATOM 2550 O O . VAL A 1 316 ? 5.662 10.926 16.321 1.00 87.19 316 VAL A O 1
ATOM 2553 N N . GLY A 1 317 ? 6.051 12.714 17.628 1.00 83.38 317 GLY A N 1
ATOM 2554 C CA . GLY A 1 317 ? 7.055 13.343 16.779 1.00 83.38 317 GLY A CA 1
ATOM 2555 C C . GLY A 1 317 ? 8.316 12.499 16.630 1.00 83.38 317 GLY A C 1
ATOM 2556 O O . GLY A 1 317 ? 8.830 12.403 15.525 1.00 83.38 317 GLY A O 1
ATOM 2557 N N . SER A 1 318 ? 8.782 11.822 17.686 1.00 81.06 318 SER A N 1
ATOM 2558 C CA . SER A 1 318 ? 9.953 10.942 17.600 1.00 81.06 318 SER A CA 1
ATOM 2559 C C . SER A 1 318 ? 9.674 9.677 16.791 1.00 81.06 318 SER A C 1
ATOM 2561 O O . SER A 1 318 ? 10.517 9.284 15.991 1.00 81.06 318 SER A O 1
ATOM 2563 N N . LEU A 1 319 ? 8.481 9.079 16.914 1.00 78.69 319 LEU A N 1
ATOM 2564 C CA . LEU A 1 319 ? 8.054 7.989 16.027 1.00 78.69 319 LEU A CA 1
ATOM 2565 C C . LEU A 1 319 ? 8.027 8.446 14.562 1.00 78.69 319 LEU A C 1
ATOM 2567 O O . LEU A 1 319 ? 8.568 7.763 13.697 1.00 78.69 319 LEU A O 1
ATOM 2571 N N . GLY A 1 320 ? 7.456 9.626 14.300 1.00 79.38 320 GLY A N 1
ATOM 2572 C CA . GLY A 1 320 ? 7.450 10.234 12.968 1.00 79.38 320 GLY A CA 1
ATOM 2573 C C . GLY A 1 320 ? 8.850 10.572 12.447 1.00 79.38 320 GLY A C 1
ATOM 2574 O O . GLY A 1 320 ? 9.113 10.395 11.264 1.00 79.38 320 GLY A O 1
ATOM 2575 N N . ALA A 1 321 ? 9.765 11.007 13.316 1.00 79.25 321 ALA A N 1
ATOM 2576 C CA . ALA A 1 321 ? 11.145 11.309 12.952 1.00 79.25 321 ALA A CA 1
ATOM 2577 C C . ALA A 1 321 ? 11.928 10.043 12.587 1.00 79.25 321 ALA A C 1
ATOM 2579 O O . ALA A 1 321 ? 12.639 10.059 11.592 1.00 79.25 321 ALA A O 1
ATOM 2580 N N . VAL A 1 322 ? 11.760 8.942 13.331 1.00 75.31 322 VAL A N 1
ATOM 2581 C CA . VAL A 1 322 ? 12.380 7.645 13.000 1.00 75.31 322 VAL A CA 1
ATOM 2582 C C . VAL A 1 322 ? 11.907 7.153 11.631 1.00 75.31 322 VAL A C 1
ATOM 2584 O O . VAL A 1 322 ? 12.735 6.812 10.788 1.00 75.31 322 VAL A O 1
ATOM 2587 N N . ALA A 1 323 ? 10.595 7.196 11.391 1.00 74.00 323 ALA A N 1
ATOM 2588 C CA . ALA A 1 323 ? 9.987 6.907 10.092 1.00 74.00 323 ALA A CA 1
ATOM 2589 C C . ALA A 1 323 ? 10.561 7.799 8.974 1.00 74.00 323 ALA A C 1
ATOM 2591 O O . ALA A 1 323 ? 11.082 7.325 7.965 1.00 74.00 323 ALA A O 1
ATOM 2592 N N . GLY A 1 324 ? 10.577 9.116 9.200 1.00 76.75 324 GLY A N 1
ATOM 2593 C CA . GLY A 1 324 ? 11.140 10.087 8.266 1.00 76.75 324 GLY A CA 1
ATOM 2594 C C . GLY A 1 324 ? 12.623 9.851 7.978 1.00 76.75 324 GLY A C 1
ATOM 2595 O O . GLY A 1 324 ? 13.037 9.934 6.828 1.00 76.75 324 GLY A O 1
ATOM 2596 N N . THR A 1 325 ? 13.429 9.507 8.985 1.00 77.06 325 THR A N 1
ATOM 2597 C CA . THR A 1 325 ? 14.840 9.152 8.795 1.00 77.06 325 THR A CA 1
ATOM 2598 C C . THR A 1 325 ? 14.981 7.896 7.942 1.00 77.06 325 THR A C 1
ATOM 2600 O O . THR A 1 325 ? 15.783 7.910 7.013 1.00 77.06 325 THR A O 1
ATOM 2603 N N . TRP A 1 326 ? 14.198 6.838 8.175 1.00 76.69 326 TRP A N 1
ATOM 2604 C CA . TRP A 1 326 ? 14.229 5.647 7.315 1.00 76.69 326 TRP A CA 1
ATOM 2605 C C . TRP A 1 326 ? 13.871 5.966 5.868 1.00 76.69 326 TRP A C 1
ATOM 2607 O O . TRP A 1 326 ? 14.573 5.527 4.954 1.00 76.69 326 TRP A O 1
ATOM 2617 N N . LEU A 1 327 ? 12.838 6.783 5.669 1.00 74.12 327 LEU A N 1
ATOM 2618 C CA . LEU A 1 327 ? 12.401 7.237 4.356 1.00 74.12 327 LEU A CA 1
ATOM 2619 C C . LEU A 1 327 ? 13.478 8.066 3.646 1.00 74.12 327 LEU A C 1
ATOM 2621 O O . LEU A 1 327 ? 13.777 7.839 2.473 1.00 74.12 327 LEU A O 1
ATOM 2625 N N . VAL A 1 328 ? 14.103 9.000 4.365 1.00 77.06 328 VAL A N 1
ATOM 2626 C CA . VAL A 1 328 ? 15.213 9.811 3.853 1.00 77.06 328 VAL A CA 1
ATOM 2627 C C . VAL A 1 328 ? 16.397 8.923 3.508 1.00 77.06 328 VAL A C 1
ATOM 2629 O O . VAL A 1 328 ? 16.939 9.066 2.424 1.00 77.06 328 VAL A O 1
ATOM 2632 N N . LEU A 1 329 ? 16.770 7.963 4.356 1.00 73.56 329 LEU A N 1
ATOM 2633 C CA . LEU A 1 329 ? 17.848 7.028 4.040 1.00 73.56 329 LEU A CA 1
ATOM 2634 C C . LEU A 1 329 ? 17.498 6.211 2.792 1.00 73.56 329 LEU A C 1
ATOM 2636 O O . LEU A 1 329 ? 18.306 6.124 1.877 1.00 73.56 329 LEU A O 1
ATOM 2640 N N . TYR A 1 330 ? 16.286 5.664 2.700 1.00 73.12 330 TYR A N 1
ATOM 2641 C CA . TYR A 1 330 ? 15.844 4.910 1.526 1.00 73.12 330 TYR A CA 1
ATOM 2642 C C . TYR A 1 330 ? 15.937 5.748 0.240 1.00 73.12 330 TYR A C 1
ATOM 2644 O O . TYR A 1 330 ? 16.556 5.319 -0.734 1.00 73.12 330 TYR A O 1
ATOM 2652 N N . THR A 1 331 ? 15.396 6.968 0.256 1.00 72.81 331 THR A N 1
ATOM 2653 C CA . THR A 1 331 ? 15.456 7.877 -0.899 1.00 72.81 331 THR A CA 1
ATOM 2654 C C . THR A 1 331 ? 16.880 8.329 -1.216 1.00 72.81 331 THR A C 1
ATOM 2656 O O . THR A 1 331 ? 17.264 8.326 -2.379 1.00 72.81 331 THR A O 1
ATOM 2659 N N . TYR A 1 332 ? 17.685 8.660 -0.205 1.00 74.38 332 TYR A N 1
ATOM 2660 C CA . TYR A 1 332 ? 19.071 9.097 -0.353 1.00 74.38 332 TYR A CA 1
ATOM 2661 C C . TYR A 1 332 ? 19.943 7.994 -0.952 1.00 74.38 332 TYR A C 1
ATOM 2663 O O . TYR A 1 332 ? 20.634 8.227 -1.939 1.00 74.38 332 TYR A O 1
ATOM 2671 N N . PHE A 1 333 ? 19.884 6.774 -0.411 1.00 69.69 333 PHE A N 1
ATOM 2672 C CA . PHE A 1 333 ? 20.663 5.648 -0.927 1.00 69.69 333 PHE A CA 1
ATOM 2673 C C . PHE A 1 333 ? 20.183 5.203 -2.314 1.00 69.69 333 PHE A C 1
ATOM 2675 O O . PHE A 1 333 ? 21.016 4.871 -3.154 1.00 69.69 333 PHE A O 1
ATOM 2682 N N . GLY A 1 334 ? 18.876 5.275 -2.594 1.00 65.00 334 GLY A N 1
ATOM 2683 C CA . GLY A 1 334 ? 18.343 5.063 -3.943 1.00 65.00 334 GLY A CA 1
ATOM 2684 C C . GLY A 1 334 ? 18.795 6.130 -4.950 1.00 65.00 334 GLY A C 1
ATOM 2685 O O . GLY A 1 334 ? 19.037 5.812 -6.111 1.00 65.00 334 GLY A O 1
ATOM 2686 N N . ALA A 1 335 ? 18.952 7.381 -4.507 1.00 65.75 335 ALA A N 1
ATOM 2687 C CA . ALA A 1 335 ? 19.379 8.511 -5.332 1.00 65.75 335 ALA A CA 1
ATOM 2688 C C . ALA A 1 335 ? 20.879 8.508 -5.643 1.00 65.75 335 ALA A C 1
ATOM 2690 O O . ALA A 1 335 ? 21.288 8.623 -6.797 1.00 65.75 335 ALA A O 1
ATOM 2691 N N . PHE A 1 336 ? 21.702 8.423 -4.596 1.00 58.84 336 PHE A N 1
ATOM 2692 C CA . PHE A 1 336 ? 23.139 8.687 -4.669 1.00 58.84 336 PHE A CA 1
ATOM 2693 C C . PHE A 1 336 ? 23.943 7.525 -5.240 1.00 58.84 336 PHE A C 1
ATOM 2695 O O . PHE A 1 336 ? 25.040 7.739 -5.750 1.00 58.84 336 PHE A O 1
ATOM 2702 N N . PHE A 1 337 ? 23.404 6.309 -5.188 1.00 55.78 337 PHE A N 1
ATOM 2703 C CA . PHE A 1 337 ? 24.060 5.130 -5.746 1.00 55.78 337 PHE A CA 1
ATOM 2704 C C . PHE A 1 337 ? 23.519 4.726 -7.115 1.00 55.78 337 PHE A C 1
ATOM 2706 O O . PHE A 1 337 ? 23.760 3.604 -7.560 1.00 55.78 337 PHE A O 1
ATOM 2713 N N . ALA A 1 338 ? 22.846 5.642 -7.820 1.00 53.47 338 ALA A N 1
ATOM 2714 C CA . ALA A 1 338 ? 22.699 5.506 -9.261 1.00 53.47 338 ALA A CA 1
ATOM 2715 C C . ALA A 1 338 ? 24.117 5.429 -9.867 1.00 53.47 338 ALA A C 1
ATOM 2717 O O . ALA A 1 338 ? 24.878 6.389 -9.718 1.00 53.47 338 ALA A O 1
ATOM 2718 N N . PRO A 1 339 ? 24.524 4.300 -10.483 1.00 48.50 339 PRO A N 1
ATOM 2719 C CA . PRO A 1 339 ? 25.893 4.111 -10.948 1.00 48.50 339 PRO A CA 1
ATOM 2720 C C . PRO A 1 339 ? 26.286 5.237 -11.901 1.00 48.50 339 PRO A C 1
ATOM 2722 O O . PRO A 1 339 ? 25.801 5.305 -13.033 1.00 48.50 339 PRO A O 1
ATOM 2725 N N . THR A 1 340 ? 27.187 6.117 -11.462 1.00 52.38 340 THR A N 1
ATOM 2726 C CA . THR A 1 340 ? 27.852 7.041 -12.376 1.00 52.38 340 THR A CA 1
ATOM 2727 C C . THR A 1 340 ? 28.741 6.230 -13.313 1.00 52.38 340 THR A C 1
ATOM 2729 O O . THR A 1 340 ? 29.312 5.210 -12.922 1.00 52.38 340 THR A O 1
ATOM 2732 N N . ALA A 1 341 ? 28.880 6.676 -14.563 1.00 52.66 341 ALA A N 1
ATOM 2733 C CA . ALA A 1 341 ? 29.716 5.993 -15.553 1.00 52.66 341 ALA A CA 1
ATOM 2734 C C . ALA A 1 341 ? 31.166 5.778 -15.064 1.00 52.66 341 ALA A C 1
ATOM 2736 O O . ALA A 1 341 ? 31.803 4.806 -15.447 1.00 52.66 341 ALA A O 1
ATOM 2737 N N . ALA A 1 342 ? 31.658 6.636 -14.161 1.00 47.44 342 ALA A N 1
ATOM 2738 C CA . ALA A 1 342 ? 32.987 6.541 -13.558 1.00 47.44 342 ALA A CA 1
ATOM 2739 C C . ALA A 1 342 ? 33.135 5.424 -12.501 1.00 47.44 342 ALA A C 1
ATOM 2741 O O . ALA A 1 342 ? 34.238 4.917 -12.310 1.00 47.44 342 ALA A O 1
ATOM 2742 N N . LEU A 1 343 ? 32.054 5.024 -11.818 1.00 46.72 343 LEU A N 1
ATOM 2743 C CA . LEU A 1 343 ? 32.069 3.922 -10.841 1.00 46.72 343 LEU A CA 1
ATOM 2744 C C . LEU A 1 343 ? 32.026 2.539 -11.509 1.00 46.72 343 LEU A C 1
ATOM 2746 O O . LEU A 1 343 ? 32.486 1.573 -10.910 1.00 46.72 343 LEU A O 1
ATOM 2750 N N . ARG A 1 344 ? 31.551 2.465 -12.760 1.00 49.19 344 ARG A N 1
ATOM 2751 C CA . ARG A 1 344 ? 31.452 1.233 -13.564 1.00 49.19 344 ARG A CA 1
ATOM 2752 C C . ARG A 1 344 ? 32.817 0.647 -13.970 1.00 49.19 344 ARG A C 1
ATOM 2754 O O . ARG A 1 344 ? 32.895 -0.496 -14.373 1.00 49.19 344 ARG A O 1
ATOM 2761 N N . ASN A 1 345 ? 33.905 1.409 -13.833 1.00 51.72 345 ASN A N 1
ATOM 2762 C CA . ASN A 1 345 ? 35.247 0.984 -14.257 1.00 51.72 345 ASN A CA 1
ATOM 2763 C C . ASN A 1 345 ? 36.142 0.469 -13.107 1.00 51.72 345 ASN A C 1
ATOM 2765 O O . ASN A 1 345 ? 37.344 0.302 -13.303 1.00 51.72 345 ASN A O 1
ATOM 2769 N N . LYS A 1 346 ? 35.618 0.261 -11.887 1.00 50.44 346 LYS A N 1
ATOM 2770 C CA . LYS A 1 346 ? 36.410 -0.251 -10.747 1.00 50.44 346 LYS A CA 1
ATOM 2771 C C . LYS A 1 346 ? 35.969 -1.664 -10.339 1.00 50.44 346 LYS A C 1
ATOM 2773 O O . LYS A 1 346 ? 35.136 -1.822 -9.456 1.00 50.44 346 LYS A O 1
ATOM 2778 N N . GLU A 1 347 ? 36.640 -2.674 -10.896 1.00 50.09 347 GLU A N 1
ATOM 2779 C CA . GLU A 1 347 ? 36.470 -4.136 -10.698 1.00 50.09 347 GLU A CA 1
ATOM 2780 C C . GLU A 1 347 ? 36.611 -4.690 -9.253 1.00 50.09 347 GLU A C 1
ATOM 2782 O O . GLU A 1 347 ? 36.626 -5.899 -9.043 1.00 50.09 347 GLU A O 1
ATOM 2787 N N . ARG A 1 348 ? 36.730 -3.872 -8.198 1.00 44.66 348 ARG A N 1
ATOM 2788 C CA . ARG A 1 348 ? 37.158 -4.353 -6.860 1.00 44.66 348 ARG A CA 1
ATOM 2789 C C . ARG A 1 348 ? 36.055 -4.610 -5.824 1.00 44.66 348 ARG A C 1
ATOM 2791 O O . ARG A 1 348 ? 36.335 -4.564 -4.629 1.00 44.66 348 ARG A O 1
ATOM 2798 N N . ALA A 1 349 ? 34.824 -4.926 -6.227 1.00 46.59 349 ALA A N 1
ATOM 2799 C CA . ALA A 1 349 ? 33.720 -5.177 -5.282 1.00 46.59 349 ALA A CA 1
ATOM 2800 C C . ALA A 1 349 ? 33.226 -6.643 -5.204 1.00 46.59 349 ALA A C 1
ATOM 2802 O O . ALA A 1 349 ? 32.161 -6.895 -4.647 1.00 46.59 349 ALA A O 1
ATOM 2803 N N . GLN A 1 350 ? 33.992 -7.623 -5.698 1.00 42.22 350 GLN A N 1
ATOM 2804 C CA . GLN A 1 350 ? 33.516 -9.006 -5.902 1.00 42.22 350 GLN A CA 1
ATOM 2805 C C . GLN A 1 350 ? 33.235 -9.857 -4.637 1.00 42.22 350 GLN A C 1
ATOM 2807 O O . GLN A 1 350 ? 32.703 -10.954 -4.754 1.00 42.22 350 GLN A O 1
ATOM 2812 N N . GLY A 1 351 ? 33.527 -9.400 -3.413 1.00 42.72 351 GLY A N 1
ATOM 2813 C CA . GLY A 1 351 ? 33.352 -10.236 -2.206 1.00 42.72 351 GLY A CA 1
ATOM 2814 C C . GLY A 1 351 ? 32.136 -9.923 -1.328 1.00 42.72 351 GLY A C 1
ATOM 2815 O O . GLY A 1 351 ? 31.686 -10.770 -0.559 1.00 42.72 351 GLY A O 1
ATOM 2816 N N . PHE A 1 352 ? 31.609 -8.698 -1.388 1.00 46.41 352 PHE A N 1
ATOM 2817 C CA . PHE A 1 352 ? 30.735 -8.194 -0.318 1.00 46.41 352 PHE A CA 1
ATOM 2818 C C . PHE A 1 352 ? 29.242 -8.369 -0.613 1.00 46.41 352 PHE A C 1
ATOM 2820 O O . PHE A 1 352 ? 28.432 -8.508 0.302 1.00 46.41 352 PHE A O 1
ATOM 2827 N N . GLY A 1 353 ? 28.874 -8.416 -1.891 1.00 46.25 353 GLY A N 1
ATOM 2828 C CA . GLY A 1 353 ? 27.488 -8.517 -2.330 1.00 46.25 353 GLY A CA 1
ATOM 2829 C C . GLY A 1 353 ? 26.737 -9.757 -1.824 1.00 46.25 353 GLY A C 1
ATOM 2830 O O . GLY A 1 353 ? 25.756 -9.627 -1.081 1.00 46.25 353 GLY A O 1
ATOM 2831 N N . PRO A 1 354 ? 27.245 -10.969 -2.115 1.00 41.88 354 PRO A N 1
ATOM 2832 C CA . PRO A 1 354 ? 26.684 -12.219 -1.605 1.00 41.88 354 PRO A CA 1
ATOM 2833 C C . PRO A 1 354 ? 26.656 -12.294 -0.072 1.00 41.88 354 PRO A C 1
ATOM 2835 O O . PRO A 1 354 ? 25.696 -12.805 0.503 1.00 41.88 354 PRO A O 1
ATOM 2838 N N . MET A 1 355 ? 27.663 -11.733 0.607 1.00 45.41 355 MET A N 1
ATOM 2839 C CA . MET A 1 355 ? 27.726 -11.691 2.071 1.00 45.41 355 MET A CA 1
ATOM 2840 C C . MET A 1 355 ? 26.589 -10.849 2.664 1.00 45.41 355 MET A C 1
ATOM 2842 O O . MET A 1 355 ? 25.981 -11.248 3.655 1.00 45.41 355 MET A O 1
ATOM 2846 N N . VAL A 1 356 ? 26.243 -9.713 2.052 1.00 48.06 356 VAL A N 1
ATOM 2847 C CA . VAL A 1 356 ? 25.149 -8.865 2.544 1.00 48.06 356 VAL A CA 1
ATOM 2848 C C . VAL A 1 356 ? 23.776 -9.378 2.112 1.00 48.06 356 VAL A C 1
ATOM 2850 O O . VAL A 1 356 ? 22.833 -9.300 2.897 1.00 48.06 356 VAL A O 1
ATOM 2853 N N . ALA A 1 357 ? 23.643 -9.978 0.925 1.00 44.62 357 ALA A N 1
ATOM 2854 C CA . ALA A 1 357 ? 22.440 -10.729 0.556 1.00 44.62 357 ALA A CA 1
ATOM 2855 C C . ALA A 1 357 ? 22.176 -11.873 1.554 1.00 44.62 357 ALA A C 1
ATOM 2857 O O . ALA A 1 357 ? 21.043 -12.062 2.001 1.00 44.62 357 ALA A O 1
ATOM 2858 N N . MET A 1 358 ? 23.237 -12.556 1.993 1.00 47.31 358 MET A N 1
ATOM 2859 C CA . MET A 1 358 ? 23.181 -13.533 3.074 1.00 47.31 358 MET A CA 1
ATOM 2860 C C . MET A 1 358 ? 22.818 -12.879 4.412 1.00 47.31 358 MET A C 1
ATOM 2862 O O . MET A 1 358 ? 21.959 -13.409 5.098 1.00 47.31 358 MET A O 1
ATOM 2866 N N . ILE A 1 359 ? 23.364 -11.714 4.783 1.00 49.75 359 ILE A N 1
ATOM 2867 C CA . ILE A 1 359 ? 22.955 -10.992 6.008 1.00 49.75 359 ILE A CA 1
ATOM 2868 C C . ILE A 1 359 ? 21.477 -10.584 5.953 1.00 49.75 359 ILE A C 1
ATOM 2870 O O . ILE A 1 359 ? 20.789 -10.689 6.965 1.00 49.75 359 ILE A O 1
ATOM 2874 N N . ASN A 1 360 ? 20.954 -10.178 4.796 1.00 49.28 360 ASN A N 1
ATOM 2875 C CA . ASN A 1 360 ? 19.533 -9.881 4.598 1.00 49.28 360 ASN A CA 1
ATOM 2876 C C . ASN A 1 360 ? 18.658 -11.118 4.755 1.00 49.28 360 ASN A C 1
ATOM 2878 O O . ASN A 1 360 ? 17.671 -11.088 5.488 1.00 49.28 360 ASN A O 1
ATOM 2882 N N . PHE A 1 361 ? 19.037 -12.214 4.101 1.00 48.84 361 PHE A N 1
ATOM 2883 C CA . PHE A 1 361 ? 18.350 -13.493 4.224 1.00 48.84 361 PHE A CA 1
ATOM 2884 C C . PHE A 1 361 ? 18.420 -14.033 5.658 1.00 48.84 361 PHE A C 1
ATOM 2886 O O . PHE A 1 361 ? 17.421 -14.501 6.194 1.00 48.84 361 PHE A O 1
ATOM 2893 N N . MET A 1 362 ? 19.562 -13.882 6.327 1.00 50.88 362 MET A N 1
ATOM 2894 C CA . MET A 1 362 ? 19.753 -14.272 7.722 1.00 50.88 362 MET A CA 1
ATOM 2895 C C . MET A 1 362 ? 19.006 -13.350 8.679 1.00 50.88 362 MET A C 1
ATOM 2897 O O . MET A 1 362 ? 18.484 -13.838 9.667 1.00 50.88 362 MET A O 1
ATOM 2901 N N . SER A 1 363 ? 18.881 -12.053 8.390 1.00 52.78 363 SER A N 1
ATOM 2902 C CA . SER A 1 363 ? 18.070 -11.114 9.179 1.00 52.78 363 SER A CA 1
ATOM 2903 C C . SER A 1 363 ? 16.581 -11.418 9.027 1.00 52.78 363 SER A C 1
ATOM 2905 O O . SER A 1 363 ? 15.840 -11.383 10.008 1.00 52.78 363 SER A O 1
ATOM 2907 N N . LEU A 1 364 ? 16.154 -11.790 7.816 1.00 49.62 364 LEU A N 1
ATOM 2908 C CA . LEU A 1 364 ? 14.817 -12.299 7.525 1.00 49.62 364 LEU A CA 1
ATOM 2909 C C . LEU A 1 364 ? 14.542 -13.593 8.297 1.00 49.62 364 LEU A C 1
ATOM 2911 O O . LEU A 1 364 ? 13.558 -13.670 9.032 1.00 49.62 364 LEU A O 1
ATOM 2915 N N . ILE A 1 365 ? 15.440 -14.576 8.203 1.00 54.34 365 ILE A N 1
ATOM 2916 C CA . ILE A 1 365 ? 15.336 -15.830 8.948 1.00 54.34 365 ILE A CA 1
ATOM 2917 C C . ILE A 1 365 ? 15.356 -15.565 10.455 1.00 54.34 365 ILE A C 1
ATOM 2919 O O . ILE A 1 365 ? 14.500 -16.098 11.150 1.00 54.34 365 ILE A O 1
ATOM 2923 N N . LEU A 1 366 ? 16.254 -14.724 10.981 1.00 53.34 366 LEU A N 1
ATOM 2924 C CA . LEU A 1 366 ? 16.308 -14.391 12.410 1.00 53.34 366 LEU A CA 1
ATOM 2925 C C . LEU A 1 366 ? 15.032 -13.696 12.875 1.00 53.34 366 LEU A C 1
ATOM 2927 O O . LEU A 1 366 ? 14.593 -13.932 13.996 1.00 53.34 366 LEU A O 1
ATOM 2931 N N . CYS A 1 367 ? 14.430 -12.845 12.046 1.00 51.06 367 CYS A N 1
ATOM 2932 C CA . CYS A 1 367 ? 13.179 -12.183 12.384 1.00 51.06 367 CYS A CA 1
ATOM 2933 C C . CYS A 1 367 ? 12.019 -13.190 12.389 1.00 51.06 367 CYS A C 1
ATOM 2935 O O . CYS A 1 367 ? 11.269 -13.260 13.366 1.00 51.06 367 CYS A O 1
ATOM 2937 N N . CYS A 1 368 ? 11.909 -14.036 11.360 1.00 51.84 368 CYS A N 1
ATOM 2938 C CA . CYS A 1 368 ? 10.916 -15.110 11.287 1.00 51.84 368 CYS A CA 1
ATOM 2939 C C . CYS A 1 368 ? 11.075 -16.110 12.441 1.00 51.84 368 CYS A C 1
ATOM 2941 O O . CYS A 1 368 ? 10.121 -16.331 13.186 1.00 51.84 368 CYS A O 1
ATOM 2943 N N . LEU A 1 369 ? 12.282 -16.639 12.658 1.00 57.31 369 LEU A N 1
ATOM 2944 C CA . LEU A 1 369 ? 12.620 -17.519 13.779 1.00 57.31 369 LEU A CA 1
ATOM 2945 C C . LEU A 1 369 ? 12.399 -16.825 15.116 1.00 57.31 369 LEU A C 1
ATOM 2947 O O . LEU A 1 369 ? 11.801 -17.415 16.001 1.00 57.31 369 LEU A O 1
ATOM 2951 N N . GLY A 1 370 ? 12.810 -15.569 15.280 1.00 59.72 370 GLY A N 1
ATOM 2952 C CA . GLY A 1 370 ? 12.593 -14.803 16.506 1.00 59.72 370 GLY A CA 1
ATOM 2953 C C . GLY A 1 370 ? 11.107 -14.655 16.827 1.00 59.72 370 GLY A C 1
ATOM 2954 O O . GLY A 1 370 ? 10.697 -14.830 17.973 1.00 59.72 370 GLY A O 1
ATOM 2955 N N . THR A 1 371 ? 10.277 -14.423 15.809 1.00 54.59 371 THR A N 1
ATOM 2956 C CA . THR A 1 371 ? 8.820 -14.330 15.959 1.00 54.59 371 THR A CA 1
ATOM 2957 C C . THR A 1 371 ? 8.207 -15.696 16.276 1.00 54.59 371 THR A C 1
ATOM 2959 O O . THR A 1 371 ? 7.361 -15.789 17.167 1.00 54.59 371 THR A O 1
ATOM 2962 N N . MET A 1 372 ? 8.659 -16.767 15.614 1.00 53.66 372 MET A N 1
ATOM 2963 C CA . MET A 1 372 ? 8.214 -18.140 15.878 1.00 53.66 372 MET A CA 1
ATOM 2964 C C . MET A 1 372 ? 8.637 -18.622 17.271 1.00 53.66 372 MET A C 1
ATOM 2966 O O . MET A 1 372 ? 7.787 -19.036 18.054 1.00 53.66 372 MET A O 1
ATOM 2970 N N . LEU A 1 373 ? 9.907 -18.472 17.649 1.00 58.97 373 LEU A N 1
ATOM 2971 C CA . LEU A 1 373 ? 10.436 -18.799 18.976 1.00 58.97 373 LEU A CA 1
ATOM 2972 C C . LEU A 1 373 ? 9.737 -17.994 20.071 1.00 58.97 373 LEU A C 1
ATOM 2974 O O . LEU A 1 373 ? 9.369 -18.549 21.107 1.00 58.97 373 LEU A O 1
ATOM 2978 N N . TRP A 1 374 ? 9.480 -16.704 19.840 1.00 69.00 374 TRP A N 1
ATOM 2979 C CA . TRP A 1 374 ? 8.723 -15.880 20.777 1.00 69.00 374 TRP A CA 1
ATOM 2980 C C . TRP A 1 374 ? 7.273 -16.363 20.928 1.00 69.00 374 TRP A C 1
ATOM 2982 O O . TRP A 1 374 ? 6.781 -16.493 22.055 1.00 69.00 374 TRP A O 1
ATOM 2992 N N . CYS A 1 375 ? 6.594 -16.687 19.822 1.00 59.00 375 CYS A N 1
ATOM 2993 C CA . CYS A 1 375 ? 5.259 -17.290 19.831 1.00 59.00 375 CYS A CA 1
ATOM 2994 C C . CYS A 1 375 ? 5.249 -18.634 20.577 1.00 59.00 375 CYS A C 1
ATOM 2996 O O . CYS A 1 375 ? 4.408 -18.836 21.458 1.00 59.00 375 CYS A O 1
ATOM 2998 N N . GLY A 1 376 ? 6.208 -19.517 20.292 1.00 65.62 376 GLY A N 1
ATOM 2999 C CA . GLY A 1 376 ? 6.366 -20.823 20.929 1.00 65.62 376 GLY A CA 1
ATOM 3000 C C . GLY A 1 376 ? 6.607 -20.714 22.434 1.00 65.62 376 GLY A C 1
ATOM 3001 O O . GLY A 1 376 ? 5.841 -21.271 23.228 1.00 65.62 376 GLY A O 1
ATOM 3002 N N . TRP A 1 377 ? 7.586 -19.901 22.846 1.00 81.38 377 TRP A N 1
ATOM 3003 C CA . TRP A 1 377 ? 7.862 -19.609 24.255 1.00 81.38 377 TRP A CA 1
ATOM 3004 C C . TRP A 1 377 ? 6.622 -19.071 24.968 1.00 81.38 377 TRP A C 1
ATOM 3006 O O . TRP A 1 377 ? 6.300 -19.472 26.090 1.00 81.38 377 TRP A O 1
ATOM 3016 N N . LYS A 1 378 ? 5.860 -18.190 24.313 1.00 65.75 378 LYS A N 1
ATOM 3017 C CA . LYS A 1 378 ? 4.682 -17.584 24.931 1.00 65.75 378 LYS A CA 1
ATOM 3018 C C . LYS A 1 378 ? 3.500 -18.549 25.045 1.00 65.75 378 LYS A C 1
ATOM 3020 O O . LYS A 1 378 ? 2.777 -18.472 26.044 1.00 65.75 378 LYS A O 1
ATOM 3025 N N . ILE A 1 379 ? 3.310 -19.456 24.083 1.00 70.62 379 ILE A N 1
ATOM 3026 C CA . ILE A 1 379 ? 2.336 -20.559 24.175 1.00 70.62 379 ILE A CA 1
ATOM 3027 C C . ILE A 1 379 ? 2.722 -21.492 25.328 1.00 70.62 379 ILE A C 1
ATOM 3029 O O . ILE A 1 379 ? 1.875 -21.832 26.157 1.00 70.62 379 ILE A O 1
ATOM 3033 N N . GLN A 1 380 ? 4.003 -21.842 25.448 1.00 78.56 380 GLN A N 1
ATOM 3034 C CA . GLN A 1 380 ? 4.506 -22.675 26.539 1.00 78.56 380 GLN A CA 1
ATOM 3035 C C . GLN A 1 380 ? 4.312 -22.001 27.906 1.00 78.56 380 GLN A C 1
ATOM 3037 O O . GLN A 1 380 ? 3.795 -22.617 28.841 1.00 78.56 380 GLN A O 1
ATOM 3042 N N . HIS A 1 381 ? 4.632 -20.710 28.014 1.00 74.81 381 HIS A N 1
ATOM 3043 C CA . HIS A 1 381 ? 4.393 -19.930 29.225 1.00 74.81 381 HIS A CA 1
ATOM 3044 C C . HIS A 1 381 ? 2.901 -19.886 29.577 1.00 74.81 381 HIS A C 1
ATOM 3046 O O . HIS A 1 381 ? 2.545 -20.048 30.740 1.00 74.81 381 HIS A O 1
ATOM 3052 N N . MET A 1 382 ? 2.006 -19.705 28.598 1.00 66.75 382 MET A N 1
ATOM 3053 C CA . MET A 1 382 ? 0.555 -19.762 28.825 1.00 66.75 382 MET A CA 1
ATOM 3054 C C . MET A 1 382 ? 0.102 -21.103 29.391 1.00 66.75 382 MET A C 1
ATOM 3056 O O . MET A 1 382 ? -0.690 -21.118 30.330 1.00 66.75 382 MET A O 1
ATOM 3060 N N . ILE A 1 383 ? 0.603 -22.209 28.832 1.00 78.75 383 ILE A N 1
ATOM 3061 C CA . ILE A 1 383 ? 0.306 -23.568 29.303 1.00 78.75 383 ILE A CA 1
ATOM 3062 C C . ILE A 1 383 ? 0.725 -23.743 30.765 1.00 78.75 383 ILE A C 1
ATOM 3064 O O . ILE A 1 383 ? 0.002 -24.394 31.518 1.00 78.75 383 ILE A O 1
ATOM 3068 N N . LYS A 1 384 ? 1.857 -23.149 31.163 1.00 81.88 384 LYS A N 1
ATOM 3069 C CA . LYS A 1 384 ? 2.418 -23.282 32.511 1.00 81.88 384 LYS A CA 1
ATOM 3070 C C . LYS A 1 384 ? 1.732 -22.386 33.546 1.00 81.88 384 LYS A C 1
ATOM 3072 O O . LYS A 1 384 ? 1.528 -22.827 34.670 1.00 81.88 384 LYS A O 1
ATOM 3077 N N . THR A 1 385 ? 1.380 -21.147 33.195 1.00 80.75 385 THR A N 1
ATOM 3078 C CA . THR A 1 385 ? 0.940 -20.150 34.190 1.00 80.75 385 THR A CA 1
ATOM 3079 C C . THR A 1 385 ? -0.571 -19.986 34.318 1.00 80.75 385 THR A C 1
ATOM 3081 O O . THR A 1 385 ? -1.031 -19.501 35.346 1.00 80.75 385 THR A O 1
ATOM 3084 N N . ASN A 1 386 ? -1.365 -20.361 33.311 1.00 78.19 386 ASN A N 1
ATOM 3085 C CA . ASN A 1 386 ? -2.815 -20.157 33.358 1.00 78.19 386 ASN A CA 1
ATOM 3086 C C . ASN A 1 386 ? -3.566 -21.438 33.746 1.00 78.19 386 ASN A C 1
ATOM 3088 O O . ASN A 1 386 ? -3.357 -22.500 33.155 1.00 78.19 386 ASN A O 1
ATOM 3092 N N . LYS A 1 387 ? -4.539 -21.318 34.663 1.00 81.75 387 LYS A N 1
ATOM 3093 C CA . LYS A 1 387 ? -5.566 -22.349 34.899 1.00 81.75 387 LYS A CA 1
ATOM 3094 C C . LYS A 1 387 ? -6.479 -22.448 33.669 1.00 81.75 387 LYS A C 1
ATOM 3096 O O . LYS A 1 387 ? -7.511 -21.794 33.588 1.00 81.75 387 LYS A O 1
ATOM 3101 N N . MET A 1 388 ? -6.053 -23.223 32.674 1.00 78.75 388 MET A N 1
ATOM 3102 C CA . MET A 1 388 ? -6.831 -23.547 31.473 1.00 78.75 388 MET A CA 1
ATOM 3103 C C . MET A 1 388 ? -7.491 -24.918 31.609 1.00 78.75 388 MET A C 1
ATOM 3105 O O . MET A 1 388 ? -6.909 -25.818 32.222 1.00 78.75 388 MET A O 1
ATOM 3109 N N . SER A 1 389 ? -8.665 -25.083 30.989 1.00 87.81 389 SER A N 1
ATOM 3110 C CA . SER A 1 389 ? -9.315 -26.388 30.852 1.00 87.81 389 SER A CA 1
ATOM 3111 C C . SER A 1 389 ? -8.423 -27.361 30.078 1.00 87.81 389 SER A C 1
ATOM 3113 O O . SER A 1 389 ? -7.609 -26.968 29.235 1.00 87.81 389 SER A O 1
ATOM 3115 N N . GLU A 1 390 ? -8.576 -28.651 30.348 1.00 87.50 390 GLU A N 1
ATOM 3116 C CA . GLU A 1 390 ? -7.725 -29.693 29.774 1.00 87.50 390 GLU A CA 1
ATOM 3117 C C . GLU A 1 390 ? -7.817 -29.749 28.240 1.00 87.50 390 GLU A C 1
ATOM 3119 O O . GLU A 1 390 ? -6.803 -29.882 27.549 1.00 87.50 390 GLU A O 1
ATOM 3124 N N . ARG A 1 391 ? -9.013 -29.487 27.694 1.00 80.25 391 ARG A N 1
ATOM 3125 C CA . ARG A 1 391 ? -9.255 -29.362 26.250 1.00 80.25 391 ARG A CA 1
ATOM 3126 C C . ARG A 1 391 ? -8.491 -28.188 25.624 1.00 80.25 391 ARG A C 1
ATOM 3128 O O . ARG A 1 391 ? -7.859 -28.363 24.584 1.00 80.25 391 ARG A O 1
ATOM 3135 N N . ALA A 1 392 ? -8.487 -27.017 26.266 1.00 61.72 392 ALA A N 1
ATOM 3136 C CA . ALA A 1 392 ? -7.727 -25.854 25.796 1.00 61.72 392 ALA A CA 1
ATOM 3137 C C . ALA A 1 392 ? -6.211 -26.097 25.880 1.00 61.72 392 ALA A C 1
ATOM 3139 O O . ALA A 1 392 ? -5.464 -25.752 24.963 1.00 61.72 392 ALA A O 1
ATOM 3140 N N . ARG A 1 393 ? -5.757 -26.775 26.942 1.00 78.44 393 ARG A N 1
ATOM 3141 C CA . ARG A 1 393 ? -4.354 -27.170 27.114 1.00 78.44 393 ARG A CA 1
ATOM 3142 C C . ARG A 1 393 ? -3.905 -28.155 26.027 1.00 78.44 393 ARG A C 1
ATOM 3144 O O . ARG A 1 393 ? -2.780 -28.037 25.545 1.00 78.44 393 ARG A O 1
ATOM 3151 N N . LYS A 1 394 ? -4.766 -29.094 25.612 1.00 85.00 394 LYS A N 1
ATOM 3152 C CA . LYS A 1 394 ? -4.497 -30.035 24.507 1.00 85.00 394 LYS A CA 1
ATOM 3153 C C . LYS A 1 394 ? -4.368 -29.310 23.162 1.00 85.00 394 LYS A C 1
ATOM 3155 O O . LYS A 1 394 ? -3.387 -29.532 22.460 1.00 85.00 394 LYS A O 1
ATOM 3160 N N . LEU A 1 395 ? -5.280 -28.381 22.863 1.00 65.56 395 LEU A N 1
ATOM 3161 C CA . LEU A 1 395 ? -5.232 -27.547 21.652 1.00 65.56 395 LEU A CA 1
ATOM 3162 C C . LEU A 1 395 ? -3.973 -26.674 21.586 1.00 65.56 395 LEU A C 1
ATOM 3164 O O . LEU A 1 395 ? -3.319 -26.615 20.552 1.00 65.56 395 LEU A O 1
ATOM 3168 N N . HIS A 1 396 ? -3.583 -26.028 22.688 1.00 69.31 396 HIS A N 1
ATOM 3169 C CA . HIS A 1 396 ? -2.356 -25.222 22.721 1.00 69.31 396 HIS A CA 1
ATOM 3170 C C . HIS A 1 396 ? -1.084 -26.066 22.591 1.00 69.31 396 HIS A C 1
ATOM 3172 O O . HIS A 1 396 ? -0.131 -25.620 21.961 1.00 69.31 396 HIS A O 1
ATOM 3178 N N . ARG A 1 397 ? -1.066 -27.298 23.122 1.00 83.75 397 ARG A N 1
ATOM 3179 C CA . ARG A 1 397 ? 0.041 -28.237 22.878 1.00 83.75 397 ARG A CA 1
ATOM 3180 C C . ARG A 1 397 ? 0.103 -28.690 21.419 1.00 83.75 397 ARG A C 1
ATOM 3182 O O . ARG A 1 397 ? 1.200 -28.812 20.890 1.00 83.75 397 ARG A O 1
ATOM 3189 N N . GLN A 1 398 ? -1.038 -28.918 20.767 1.00 78.00 398 GLN A N 1
ATOM 3190 C CA . GLN A 1 398 ? -1.080 -29.238 19.334 1.00 78.00 398 GLN A CA 1
ATOM 3191 C C . GLN A 1 398 ? -0.604 -28.059 18.478 1.00 78.00 398 GLN A C 1
ATOM 3193 O O . GLN A 1 398 ? 0.224 -28.259 17.599 1.00 78.00 398 GLN A O 1
ATOM 3198 N N . ALA A 1 399 ? -1.039 -26.835 18.789 1.00 58.44 399 ALA A N 1
ATOM 3199 C CA . ALA A 1 399 ? -0.563 -25.626 18.118 1.00 58.44 399 ALA A CA 1
ATOM 3200 C C . ALA A 1 399 ? 0.947 -25.412 18.312 1.00 58.44 399 ALA A C 1
ATOM 3202 O O . ALA A 1 399 ? 1.638 -25.084 17.357 1.00 58.44 399 ALA A O 1
ATOM 3203 N N . LEU A 1 400 ? 1.475 -25.657 19.519 1.00 66.81 400 LEU A N 1
ATOM 3204 C CA . LEU A 1 400 ? 2.915 -25.593 19.781 1.00 66.81 400 LEU A CA 1
ATOM 3205 C C . LEU A 1 400 ? 3.690 -26.651 18.984 1.00 66.81 400 LEU A C 1
ATOM 3207 O O . LEU A 1 400 ? 4.747 -26.344 18.459 1.00 66.81 400 LEU A O 1
ATOM 3211 N N . ARG A 1 401 ? 3.165 -27.880 18.867 1.00 74.31 401 ARG A N 1
ATOM 3212 C CA . ARG A 1 401 ? 3.788 -28.936 18.051 1.00 74.31 401 ARG A CA 1
ATOM 3213 C C . ARG A 1 401 ? 3.811 -28.571 16.571 1.00 74.31 401 ARG A C 1
ATOM 3215 O O . ARG A 1 401 ? 4.841 -28.747 15.942 1.00 74.31 401 ARG A O 1
ATOM 3222 N N . LEU A 1 402 ? 2.707 -28.042 16.043 1.00 52.44 402 LEU A N 1
ATOM 3223 C CA . LEU A 1 402 ? 2.639 -27.572 14.658 1.00 52.44 402 LEU A CA 1
ATOM 3224 C C . LEU A 1 402 ? 3.613 -26.416 14.407 1.00 52.44 402 LEU A C 1
ATOM 3226 O O . LEU A 1 402 ? 4.284 -26.418 13.390 1.00 52.44 402 LEU A O 1
ATOM 3230 N N . LEU A 1 403 ? 3.741 -25.488 15.358 1.00 53.16 403 LEU A N 1
ATOM 3231 C CA . LEU A 1 403 ? 4.651 -24.343 15.264 1.00 53.16 403 LEU A CA 1
ATOM 3232 C C . LEU A 1 403 ? 6.138 -24.707 15.446 1.00 53.16 403 LEU A C 1
ATOM 3234 O O . LEU A 1 403 ? 6.986 -23.911 15.086 1.00 53.16 403 LEU A O 1
ATOM 3238 N N . VAL A 1 404 ? 6.454 -25.868 16.034 1.00 62.91 404 VAL A N 1
ATOM 3239 C CA . VAL A 1 404 ? 7.827 -26.416 16.121 1.00 62.91 404 VAL A CA 1
ATOM 3240 C C . VAL A 1 404 ? 8.171 -27.281 14.900 1.00 62.91 404 VAL A C 1
ATOM 3242 O O . VAL A 1 404 ? 9.342 -27.455 14.587 1.00 62.91 404 VAL A O 1
ATOM 3245 N N . LEU A 1 405 ? 7.160 -27.864 14.247 1.00 58.88 405 LEU A N 1
ATOM 3246 C CA . LEU A 1 405 ? 7.308 -28.627 13.001 1.00 58.88 405 LEU A CA 1
ATOM 3247 C C . LEU A 1 405 ? 7.460 -27.724 11.768 1.00 58.88 405 LEU A C 1
ATOM 3249 O O . LEU A 1 405 ? 8.053 -28.160 10.784 1.00 58.88 405 LEU A O 1
ATOM 3253 N N . GLN A 1 406 ? 6.877 -26.524 11.817 1.00 44.28 406 GLN A N 1
ATOM 3254 C CA . GLN A 1 406 ? 7.073 -25.429 10.861 1.00 44.28 406 GLN A CA 1
ATOM 3255 C C . GLN A 1 406 ? 8.389 -24.710 11.139 1.00 44.28 406 GLN A C 1
ATOM 3257 O O . GLN A 1 406 ? 9.033 -24.310 10.145 1.00 44.28 406 GLN A O 1
#

Foldseek 3Di:
DQVVVQVVVCVVQVDRSVLFDKDWDFLVCCQQDVQPLVLVLVLLVLVLLLVLVVLLVVLLVLLVVLLVPDPDDPVVSVVSVLLSQLLVQLLVLCVFLPVVLVVVVVVCLVVLHFDPVVSLVVNLLSVLCRLLVNLVSVCVSFPLNVVVVVVVVVVVVVVVVVPPPDDDDDDDDDDDDPPPPPPLFRRPCPVSLVSSLVSLVNSLVSLVSLLVCLVPDDGPDDPVLSVLSNVLSVLSNQLSVLCNAFSWGWGGDPSMTMIGGRGSCRSPPCNVVCVLPRNPLSSSVNSLSSSVSSVCSSCVSPNVVVVVLVVDPVSVVVSVVVSVVSSCSSSVSVPPSPDDPVNVPDSPDNPCNVVSVVVSVVVVVCSVVVSLVVVLVVLVVCLVPDPDDPVVNVVSVVVSVVSVVD

pLDDT: mean 81.66, std 15.04, range [41.88, 97.75]

Radius of gyration: 25.24 Å; chains: 1; bounding box: 73×57×72 Å

Sequence (406 aa):
FLFKAALLLNDRFHTDFRRVPFTGTEAEAYQEEQNFGVIFATVNYLSMIFFCLGTMLVCGWRIQRSISTNKMSERVRKLHRQALRLLVLQTVNPLVFAVFPAIVPVFYIQSGRDYPVLFSWANAYLLTLFPLLNPIIFVICTKQYRNWILNFLLRHSQISSMENLQFSVGPSLTVTHPAKMMVLILPGFETINTFAILCDTLAILLNIGLIMMLQRQATSLDKKTVKFAIAFAVLSIFFAFFHALIQPFNLIFDGISAAFAASFMHDNPLTMKLMTYGMSPTYMALLECCAFNFLYKYAATCNKSLYHRFDSPIFVGSLGAVAGTWLVLYTYFGAFFAPTAALRNKERAQGFGPMVAMINFMSLILCCLGTMLWCGWKIQHMIKTNKMSERARKLHRQALRLLVLQ

Organism: NCBI:txid358040